Protein AF-A0A2H9NUN0-F1 (afdb_monomer)

Solvent-accessible surface area (backbone atoms only — not comparable to full-atom values): 23972 Å² total; per-residue (Å²): 137,82,88,82,91,83,91,88,85,84,90,83,84,84,82,84,83,87,84,88,78,89,79,83,91,79,91,81,90,80,93,75,87,83,83,83,85,81,91,62,87,82,71,78,74,64,48,80,27,54,46,70,69,57,42,54,56,49,35,62,55,52,74,75,37,63,45,34,8,41,48,71,45,60,49,68,39,74,74,41,48,54,72,47,68,25,35,38,35,41,15,49,96,88,51,34,36,39,37,34,49,75,62,32,95,71,60,65,61,58,50,54,53,36,48,31,61,81,28,33,38,27,26,69,60,43,70,62,53,54,45,51,44,26,70,75,68,70,45,63,55,32,49,60,44,38,48,29,61,44,33,43,75,70,38,51,82,68,54,51,69,43,51,44,36,32,75,77,66,73,39,86,60,82,95,81,59,95,83,54,75,64,80,52,79,83,70,55,69,69,56,55,58,52,52,54,59,72,18,66,50,37,58,60,50,42,57,55,47,52,55,52,26,52,77,67,73,38,46,67,47,47,50,54,53,35,51,51,61,56,65,53,84,79,76,87,69,80,90,51,59,82,73,42,88,69,44,86,77,47,53,47,47,29,40,24,18,32,38,38,51,40,56,53,40,51,53,49,10,57,74,69,48,27,15,50,56,60,41,47,30,73,67,58,46,52,48,42,26,77,58,56,73,91,45,51,68,56,36,51,67,56,77,91,46,30,69,63,54,30,77,41,13,65,58,56,48,50,36,44,54,52,10,65,73,42,83,48,80,78,82,82,79,85,76,79,79,74,53,78,65,43,49,52,51,45,55,50,50,53,52,51,29,46,54,52,15,62,77,66,52,32,62,38,58,77,54,47,38,75,63,45,48,49,32,30,60,75,70,68,48,39,95,83,65,48,69,61,37,30,61,65,50,17,79,82,37,64,86,53,43,76,79,77,76,84,129

Mean predicted aligned error: 9.7 Å

Foldseek 3Di:
DDDDDDDDDDDDDDDDDDDDDDDDDDDDDDDDDDDDDDDDDPQPDAAEALEDVVLVVVLVVLVVAQEKEKDFAWDDLQFFPDIATQWMWIDGLRYIYIYGPVSYPDNVSVLCSQCDQSHEYFYAPCLVVQLRCCVPPVRQGHRYAHLLLLCQLLLHDPSDPQVCCCVPPVDHQDPDPNSPDSNDPPDDPVVVSNRRVNRNCRVVSCVVSCVSCVVLVNNVVSVLVVVCSSPDDRDDDDDALVPQPPLLVDDQLLNLLLRLLQVVLSVVSNVVRHRSVQQPNSVRSSVCSVPPDPDLVCQLPDPSGDNVSNVVSVSSNVSSVVSNVDGDDNDDDPPDDDDPVLVVQLVLLQVLLVVLCVVSSGDSCSLPNPVQSNCCSVPVGDPPQTQVSLVSSCVVVVSSNDDPPDD

Structure (mmCIF, N/CA/C/O backbone):
data_AF-A0A2H9NUN0-F1
#
_entry.id   AF-A0A2H9NUN0-F1
#
loop_
_atom_site.group_PDB
_atom_site.id
_atom_site.type_symbol
_atom_site.label_atom_id
_atom_site.label_alt_id
_atom_site.label_comp_id
_atom_site.label_asym_id
_atom_site.label_entity_id
_atom_site.label_seq_id
_atom_site.pdbx_PDB_ins_code
_atom_site.Cartn_x
_atom_site.Cartn_y
_atom_site.Cartn_z
_atom_site.occupancy
_atom_site.B_iso_or_equiv
_atom_site.auth_seq_id
_atom_site.auth_comp_id
_atom_site.auth_asym_id
_atom_site.auth_atom_id
_atom_site.pdbx_PDB_model_num
ATOM 1 N N . MET A 1 1 ? 55.984 -73.744 -14.232 1.00 40.84 1 MET A N 1
ATOM 2 C CA . MET A 1 1 ? 56.086 -72.271 -14.211 1.00 40.84 1 MET A CA 1
ATOM 3 C C . MET A 1 1 ? 54.666 -71.724 -14.372 1.00 40.84 1 MET A C 1
ATOM 5 O O . MET A 1 1 ? 54.156 -71.734 -15.479 1.00 40.84 1 MET A O 1
ATOM 9 N N . THR A 1 2 ? 53.887 -71.720 -13.276 1.00 39.19 2 THR A N 1
ATOM 10 C CA . THR A 1 2 ? 53.541 -70.545 -12.416 1.00 39.19 2 THR A CA 1
ATOM 11 C C . THR A 1 2 ? 52.499 -69.638 -13.101 1.00 39.19 2 THR A C 1
ATOM 13 O O . THR A 1 2 ? 52.885 -68.897 -13.991 1.00 39.19 2 THR A O 1
ATOM 16 N N . ALA A 1 3 ? 51.171 -69.810 -12.933 1.00 34.34 3 ALA A N 1
ATOM 17 C CA . ALA A 1 3 ? 50.283 -69.591 -11.754 1.00 34.34 3 ALA A CA 1
ATOM 18 C C . ALA A 1 3 ? 50.198 -68.111 -11.296 1.00 34.34 3 ALA A C 1
ATOM 20 O O . ALA A 1 3 ? 51.227 -67.447 -11.410 1.00 34.34 3 ALA A O 1
ATOM 21 N N . PRO A 1 4 ? 49.106 -67.607 -10.651 1.00 52.31 4 PRO A N 1
ATOM 22 C CA . PRO A 1 4 ? 47.709 -68.098 -10.486 1.00 52.31 4 PRO A CA 1
ATOM 23 C C . PRO A 1 4 ? 46.602 -67.003 -10.725 1.00 52.31 4 PRO A C 1
ATOM 25 O O . PRO A 1 4 ? 46.926 -65.833 -10.889 1.00 52.31 4 PRO A O 1
ATOM 28 N N . SER A 1 5 ? 45.323 -67.355 -10.980 1.00 31.55 5 SER A N 1
ATOM 29 C CA . SER A 1 5 ? 44.116 -67.416 -10.079 1.00 31.55 5 SER A CA 1
ATOM 30 C C . SER A 1 5 ? 43.653 -66.066 -9.477 1.00 31.55 5 SER A C 1
ATOM 32 O O . SER A 1 5 ? 44.486 -65.297 -9.028 1.00 31.55 5 SER A O 1
ATOM 34 N N . GLN A 1 6 ? 42.366 -65.678 -9.412 1.00 32.12 6 GLN A N 1
ATOM 35 C CA . GLN A 1 6 ? 41.171 -66.315 -8.802 1.00 32.12 6 GLN A CA 1
ATOM 36 C C . GLN A 1 6 ? 39.876 -65.729 -9.439 1.00 32.12 6 GLN A C 1
ATOM 38 O O . GLN A 1 6 ? 39.823 -64.535 -9.705 1.00 32.12 6 GLN A O 1
ATOM 43 N N . THR A 1 7 ? 38.872 -66.494 -9.893 1.00 30.56 7 THR A N 1
ATOM 44 C CA . THR A 1 7 ? 37.704 -67.066 -9.169 1.00 30.56 7 THR A CA 1
ATOM 45 C C . THR A 1 7 ? 36.979 -66.152 -8.169 1.00 30.56 7 THR A C 1
ATOM 47 O O . THR A 1 7 ? 37.499 -65.897 -7.093 1.00 30.56 7 THR A O 1
ATOM 50 N N . THR A 1 8 ? 35.706 -65.831 -8.440 1.00 30.02 8 THR A N 1
ATOM 51 C CA . THR A 1 8 ? 34.555 -66.315 -7.642 1.00 30.02 8 THR A CA 1
ATOM 52 C C . THR A 1 8 ? 33.245 -66.240 -8.436 1.00 30.02 8 THR A C 1
ATOM 54 O O . THR A 1 8 ? 32.945 -65.282 -9.138 1.00 30.02 8 THR A O 1
ATOM 57 N N . SER A 1 9 ? 32.485 -67.324 -8.310 1.00 26.66 9 SER A N 1
ATOM 58 C CA . SER A 1 9 ? 31.105 -67.548 -8.736 1.00 26.66 9 SER A CA 1
ATOM 59 C C . SER A 1 9 ? 30.195 -67.349 -7.521 1.00 26.66 9 SER A C 1
ATOM 61 O O . SER A 1 9 ? 30.619 -67.700 -6.420 1.00 26.66 9 SER A O 1
ATOM 63 N N . SER A 1 10 ? 28.956 -66.873 -7.703 1.00 29.31 10 SER A N 1
ATOM 64 C CA . SER A 1 10 ? 27.759 -67.515 -7.120 1.00 29.31 10 SER A CA 1
ATOM 65 C C . SER A 1 10 ? 26.441 -66.862 -7.558 1.00 29.31 10 SER A C 1
ATOM 67 O O . SER A 1 10 ? 26.201 -65.677 -7.358 1.00 29.31 10 SER A O 1
ATOM 69 N N . LYS A 1 11 ? 25.566 -67.714 -8.107 1.00 30.69 11 LYS A N 1
ATOM 70 C CA . LYS A 1 11 ? 24.103 -67.579 -8.207 1.00 30.69 11 LYS A CA 1
ATOM 71 C C . LYS A 1 11 ? 23.456 -67.374 -6.829 1.00 30.69 11 LYS A C 1
ATOM 73 O O . LYS A 1 11 ? 23.879 -68.045 -5.891 1.00 30.69 11 LYS A O 1
ATOM 78 N N . LYS A 1 12 ? 22.338 -66.631 -6.772 1.00 30.55 12 LYS A N 1
ATOM 79 C CA . LYS A 1 12 ? 21.070 -66.997 -6.080 1.00 30.55 12 LYS A CA 1
ATOM 80 C C . LYS A 1 12 ? 20.027 -65.870 -6.238 1.00 30.55 12 LYS A C 1
ATOM 82 O O . LYS A 1 12 ? 20.304 -64.735 -5.888 1.00 30.55 12 LYS A O 1
ATOM 87 N N . THR A 1 13 ? 18.995 -66.092 -7.057 1.00 30.50 13 THR A N 1
ATOM 88 C CA . THR A 1 13 ? 17.595 -66.432 -6.688 1.00 30.50 13 THR A CA 1
ATOM 89 C C . THR A 1 13 ? 16.743 -65.245 -6.233 1.00 30.50 13 THR A C 1
ATOM 91 O O . THR A 1 13 ? 16.937 -64.707 -5.147 1.00 30.50 13 THR A O 1
ATOM 94 N N . SER A 1 14 ? 15.761 -64.917 -7.073 1.00 34.38 14 SER A N 1
ATOM 95 C CA . SER A 1 14 ? 14.551 -64.145 -6.776 1.00 34.38 14 SER A CA 1
ATOM 96 C C . SER A 1 14 ? 13.696 -64.800 -5.679 1.00 34.38 14 SER A C 1
ATOM 98 O O . SER A 1 14 ? 13.739 -66.022 -5.534 1.00 34.38 14 SER A O 1
ATOM 100 N N . PRO A 1 15 ? 12.835 -64.017 -5.012 1.00 33.72 15 PRO A N 1
ATOM 101 C CA . PRO A 1 15 ? 11.486 -64.463 -4.656 1.00 33.72 15 PRO A CA 1
ATOM 102 C C . PRO A 1 15 ? 10.463 -63.460 -5.228 1.00 33.72 15 PRO A C 1
ATOM 104 O O . PRO A 1 15 ? 10.603 -62.251 -5.073 1.00 33.72 15 PRO A O 1
ATOM 107 N N . GLU A 1 16 ? 9.595 -63.868 -6.150 1.00 30.98 16 GLU A N 1
ATOM 108 C CA . GLU A 1 16 ? 8.286 -64.494 -5.894 1.00 30.98 16 GLU A CA 1
ATOM 109 C C . GLU A 1 16 ? 7.322 -63.613 -5.083 1.00 30.98 16 GLU A C 1
ATOM 111 O O . GLU A 1 16 ? 7.388 -63.498 -3.862 1.00 30.98 16 GLU A O 1
ATOM 116 N N . ASN A 1 17 ? 6.396 -63.013 -5.838 1.00 32.81 17 ASN A N 1
ATOM 117 C CA . ASN A 1 17 ? 5.110 -62.491 -5.389 1.00 32.81 17 ASN A CA 1
ATOM 118 C C . ASN A 1 17 ? 4.205 -63.639 -4.916 1.00 32.81 17 ASN A C 1
ATOM 120 O O . ASN A 1 17 ? 4.153 -64.663 -5.602 1.00 32.81 17 ASN A O 1
ATOM 124 N N . PRO A 1 18 ? 3.360 -63.441 -3.894 1.00 32.72 18 PRO A N 1
ATOM 125 C CA . PRO A 1 18 ? 2.164 -64.243 -3.729 1.00 32.72 18 PRO A CA 1
ATOM 126 C C . PRO A 1 18 ? 0.953 -63.557 -4.383 1.00 32.72 18 PRO A C 1
ATOM 128 O O . PRO A 1 18 ? 0.648 -62.389 -4.145 1.00 32.72 18 PRO A O 1
ATOM 131 N N . VAL A 1 19 ? 0.281 -64.333 -5.231 1.00 32.03 19 VAL A N 1
ATOM 132 C CA . VAL A 1 19 ? -1.051 -64.105 -5.811 1.00 32.03 19 VAL A CA 1
ATOM 133 C C . VAL A 1 19 ? -2.125 -64.639 -4.849 1.00 32.03 19 VAL A C 1
ATOM 135 O O . VAL A 1 19 ? -1.802 -65.493 -4.028 1.00 32.03 19 VAL A O 1
ATOM 138 N N . PHE A 1 20 ? -3.373 -64.180 -5.057 1.00 28.69 20 PHE A N 1
ATOM 139 C CA . PHE A 1 20 ? -4.708 -64.677 -4.632 1.00 28.69 20 PHE A CA 1
ATOM 140 C C . PHE A 1 20 ? -5.447 -63.671 -3.725 1.00 28.69 20 PHE A C 1
ATOM 142 O O . PHE A 1 20 ? -4.870 -63.171 -2.773 1.00 28.69 20 PHE A O 1
ATOM 149 N N . SER A 1 21 ? -6.707 -63.265 -3.933 1.00 27.75 21 SER A N 1
ATOM 150 C CA . SER A 1 21 ? -7.806 -63.682 -4.821 1.00 27.75 21 SER A CA 1
ATOM 151 C C . SER A 1 21 ? -8.801 -62.517 -4.952 1.00 27.75 21 SER A C 1
ATOM 153 O O . SER A 1 21 ? -8.950 -61.729 -4.021 1.00 27.75 21 SER A O 1
ATOM 155 N N . THR A 1 22 ? -9.564 -62.455 -6.043 1.00 31.33 22 THR A N 1
ATOM 156 C CA . THR A 1 22 ? -10.831 -61.698 -6.105 1.00 31.33 22 THR A CA 1
ATOM 157 C C . THR A 1 22 ? -11.923 -62.373 -5.265 1.00 31.33 22 THR A C 1
ATOM 159 O O . THR A 1 22 ? -11.958 -63.605 -5.212 1.00 31.33 22 THR A O 1
ATOM 162 N N . PRO A 1 23 ? -12.881 -61.601 -4.720 1.00 30.14 23 PRO A N 1
ATOM 163 C CA . PRO A 1 23 ? -14.236 -61.739 -5.259 1.00 30.14 23 PRO A CA 1
ATOM 164 C C . PRO A 1 23 ? -15.016 -60.416 -5.393 1.00 30.14 23 PRO A C 1
ATOM 166 O O . PRO A 1 23 ? -14.929 -59.528 -4.557 1.00 30.14 23 PRO A O 1
ATOM 169 N N . SER A 1 24 ? -15.794 -60.372 -6.477 1.00 27.31 24 SER A N 1
ATOM 170 C CA . SER A 1 24 ? -17.151 -59.835 -6.676 1.00 27.31 24 SER A CA 1
ATOM 171 C C . SER A 1 24 ? -17.647 -58.557 -5.974 1.00 27.31 24 SER A C 1
ATOM 173 O O . SER A 1 24 ? -17.541 -58.357 -4.770 1.00 27.31 24 SER A O 1
ATOM 175 N N . ALA A 1 25 ? -18.348 -57.762 -6.783 1.00 35.03 25 ALA A N 1
ATOM 176 C CA . ALA A 1 25 ? -19.059 -56.536 -6.458 1.00 35.03 25 ALA A CA 1
ATOM 177 C C . ALA A 1 25 ? -20.140 -56.674 -5.369 1.00 35.03 25 ALA A C 1
ATOM 179 O O . ALA A 1 25 ? -20.938 -57.610 -5.390 1.00 35.03 25 ALA A O 1
ATOM 180 N N . ALA A 1 26 ? -20.238 -55.643 -4.526 1.00 28.84 26 ALA A N 1
ATOM 181 C CA . ALA A 1 26 ? -21.483 -55.162 -3.936 1.00 28.84 26 ALA A CA 1
ATOM 182 C C . ALA A 1 26 ? -21.350 -53.663 -3.612 1.00 28.84 26 ALA A C 1
ATOM 184 O O . ALA A 1 26 ? -20.375 -53.210 -3.016 1.00 28.84 26 ALA A O 1
ATOM 185 N N . SER A 1 27 ? -22.345 -52.904 -4.050 1.00 31.86 27 SER A N 1
ATOM 186 C CA . SER A 1 27 ? -22.628 -51.511 -3.717 1.00 31.86 27 SER A CA 1
ATOM 187 C C . SER A 1 27 ? -22.740 -51.276 -2.208 1.00 31.86 27 SER A C 1
ATOM 189 O O . SER A 1 27 ? -23.412 -52.056 -1.540 1.00 31.86 27 SER A O 1
ATOM 191 N N . ASN A 1 28 ? -22.208 -50.158 -1.701 1.00 29.70 28 ASN A N 1
ATOM 192 C CA . ASN A 1 28 ? -22.914 -49.342 -0.709 1.00 29.70 28 ASN A CA 1
ATOM 193 C C . ASN A 1 28 ? -22.318 -47.933 -0.585 1.00 29.70 28 ASN A C 1
ATOM 195 O O . ASN A 1 28 ? -21.124 -47.728 -0.384 1.00 29.70 28 ASN A O 1
ATOM 199 N N . SER A 1 29 ? -23.218 -46.970 -0.722 1.00 32.62 29 SER A N 1
ATOM 200 C CA . SER A 1 29 ? -23.088 -45.555 -0.421 1.00 32.62 29 SER A CA 1
ATOM 201 C C . SER A 1 29 ? -22.833 -45.309 1.065 1.00 32.62 29 SER A C 1
ATOM 203 O O . SER A 1 29 ? -23.603 -45.795 1.890 1.00 32.62 29 SER A O 1
ATOM 205 N N . SER A 1 30 ? -21.867 -44.454 1.399 1.00 28.55 30 SER A N 1
ATOM 206 C CA . SER A 1 30 ? -21.940 -43.618 2.605 1.00 28.55 30 SER A CA 1
ATOM 207 C C . SER A 1 30 ? -20.833 -42.567 2.607 1.00 28.55 30 SER A C 1
ATOM 209 O O . SER A 1 30 ? -19.645 -42.871 2.648 1.00 28.55 30 SER A O 1
ATOM 211 N N . SER A 1 31 ? -21.284 -41.320 2.566 1.00 37.75 31 SER A N 1
ATOM 212 C CA . SER A 1 31 ? -20.581 -40.082 2.874 1.00 37.75 31 SER A CA 1
ATOM 213 C C . SER A 1 31 ? -19.776 -40.148 4.176 1.00 37.75 31 SER A C 1
ATOM 215 O O . SER A 1 31 ? -20.340 -40.439 5.230 1.00 37.75 31 SER A O 1
ATOM 217 N N . ALA A 1 32 ? -18.504 -39.757 4.127 1.00 28.95 32 ALA A N 1
ATOM 218 C CA . ALA A 1 32 ? -17.761 -39.319 5.303 1.00 28.95 32 ALA A CA 1
ATOM 219 C C . ALA A 1 32 ? -16.720 -38.269 4.894 1.00 28.95 32 ALA A C 1
ATOM 221 O O . ALA A 1 32 ? -15.709 -38.567 4.263 1.00 28.95 32 ALA A O 1
ATOM 222 N N . SER A 1 33 ? -17.029 -37.023 5.253 1.00 32.75 33 SER A N 1
ATOM 223 C CA . SER A 1 33 ? -16.114 -35.886 5.306 1.00 32.75 33 SER A CA 1
ATOM 224 C C . SER A 1 33 ? -14.897 -36.242 6.165 1.00 32.75 33 SER A C 1
ATOM 226 O O . SER A 1 33 ? -15.036 -36.572 7.343 1.00 32.75 33 SER A O 1
ATOM 228 N N . SER A 1 34 ? -13.706 -36.205 5.571 1.00 31.61 34 SER A N 1
ATOM 229 C CA . SER A 1 34 ? -12.444 -36.457 6.262 1.00 31.61 34 SER A CA 1
ATOM 230 C C . SER A 1 34 ? -11.861 -35.150 6.803 1.00 31.61 34 SER A C 1
ATOM 232 O O . SER A 1 34 ? -11.110 -34.454 6.120 1.00 31.61 34 SER A O 1
ATOM 234 N N . THR A 1 35 ? -12.185 -34.823 8.052 1.00 36.62 35 THR A N 1
ATOM 235 C CA . THR A 1 35 ? -11.456 -33.848 8.871 1.00 36.62 35 THR A CA 1
ATOM 236 C C . THR A 1 35 ? -10.205 -34.509 9.451 1.00 36.62 35 THR A C 1
ATOM 238 O O . THR A 1 35 ? -10.263 -35.235 10.440 1.00 36.62 35 THR A O 1
ATOM 241 N N . SER A 1 36 ? -9.039 -34.266 8.850 1.00 34.44 36 SER A N 1
ATOM 242 C CA . SER A 1 36 ? -7.756 -34.691 9.420 1.00 34.44 36 SER A CA 1
ATOM 243 C C . SER A 1 36 ? -7.204 -33.611 10.355 1.00 34.44 36 SER A C 1
ATOM 245 O O . SER A 1 36 ? -6.676 -32.595 9.903 1.00 34.44 36 SER A O 1
ATOM 247 N N . SER A 1 37 ? -7.316 -33.829 11.665 1.00 32.53 37 SER A N 1
ATOM 248 C CA . SER A 1 37 ? -6.680 -33.007 12.698 1.00 32.53 37 SER A CA 1
ATOM 249 C C . SER A 1 37 ? -5.246 -33.479 12.959 1.00 32.53 37 SER A C 1
ATOM 251 O O . SER A 1 37 ? -5.042 -34.572 13.486 1.00 32.53 37 SER A O 1
ATOM 253 N N . ILE A 1 38 ? -4.253 -32.646 12.647 1.00 35.25 38 ILE A N 1
ATOM 254 C CA . ILE A 1 38 ? -2.866 -32.826 13.098 1.00 35.25 38 ILE A CA 1
ATOM 255 C C . ILE A 1 38 ? -2.568 -31.730 14.123 1.00 35.25 38 ILE A C 1
ATOM 257 O O . ILE A 1 38 ? -2.626 -30.542 13.816 1.00 35.25 38 ILE A O 1
ATOM 261 N N . SER A 1 39 ? -2.276 -32.143 15.357 1.00 32.03 39 SER A N 1
ATOM 262 C CA . SER A 1 39 ? -1.988 -31.264 16.492 1.00 32.03 39 SER A CA 1
ATOM 263 C C . SER A 1 39 ? -0.493 -30.961 16.603 1.00 32.03 39 SER A C 1
ATOM 265 O O . SER A 1 39 ? 0.304 -31.850 16.897 1.00 32.03 39 SER A O 1
ATOM 267 N N . SER A 1 40 ? -0.134 -29.681 16.492 1.00 31.16 40 SER A N 1
ATOM 268 C CA . SER A 1 40 ? 1.007 -29.086 17.201 1.00 31.16 40 SER A CA 1
ATOM 269 C C . SER A 1 40 ? 0.679 -27.614 17.498 1.00 31.16 40 SER A C 1
ATOM 271 O O . SER A 1 40 ? 0.144 -26.939 16.623 1.00 31.16 40 SER A O 1
ATOM 273 N N . ALA A 1 41 ? 0.919 -27.155 18.735 1.00 36.62 41 ALA A N 1
ATOM 274 C CA . ALA A 1 41 ? 0.731 -25.781 19.235 1.00 36.62 41 ALA A CA 1
ATOM 275 C C . ALA A 1 41 ? -0.459 -25.001 18.623 1.00 36.62 41 ALA A C 1
ATOM 277 O O . ALA A 1 41 ? -0.271 -24.179 17.732 1.00 36.62 41 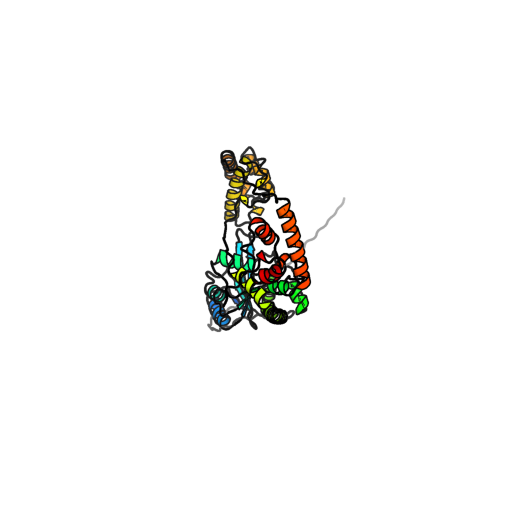ALA A O 1
ATOM 278 N N . ALA A 1 42 ? -1.673 -25.272 19.127 1.00 47.44 42 ALA A N 1
ATOM 279 C CA . ALA A 1 42 ? -2.931 -24.569 18.830 1.00 47.44 42 ALA A CA 1
ATOM 280 C C . ALA A 1 42 ? -3.031 -24.032 17.388 1.00 47.44 42 ALA A C 1
ATOM 282 O O . ALA A 1 42 ? -3.033 -22.821 17.153 1.00 47.44 42 ALA A O 1
ATOM 283 N N . SER A 1 43 ? -3.106 -24.937 16.410 1.00 66.94 43 SER A N 1
ATOM 284 C CA . SER A 1 43 ? -3.457 -24.568 15.040 1.00 66.94 43 SER A CA 1
ATOM 285 C C . SER A 1 43 ? -4.824 -23.879 15.052 1.00 66.94 43 SER A C 1
ATOM 287 O O . SER A 1 43 ? -5.840 -24.502 15.364 1.00 66.94 43 SER A O 1
ATOM 289 N N . VAL A 1 44 ? -4.844 -22.582 14.759 1.00 80.69 44 VAL A N 1
ATOM 290 C CA . VAL A 1 44 ? -6.078 -21.799 14.663 1.00 80.69 44 VAL A CA 1
ATOM 291 C C . VAL A 1 44 ? -6.913 -22.383 13.527 1.00 80.69 44 VAL A C 1
ATOM 293 O O . VAL A 1 44 ? -6.432 -22.481 12.400 1.00 80.69 44 VAL A O 1
ATOM 296 N N . SER A 1 45 ? -8.139 -22.807 13.834 1.00 92.25 45 SER A N 1
ATOM 297 C CA . SER A 1 45 ? -9.061 -23.345 12.833 1.00 92.25 45 SER A CA 1
ATOM 298 C C . SER A 1 45 ? -9.539 -22.235 11.897 1.00 92.25 45 SER A C 1
ATOM 300 O O . SER A 1 45 ? -9.857 -21.132 12.348 1.00 92.25 45 SER A O 1
ATOM 302 N N . PHE A 1 46 ? -9.600 -22.536 10.602 1.00 96.38 46 PHE A N 1
ATOM 303 C CA . PHE A 1 46 ? -10.100 -21.641 9.566 1.00 96.38 46 PHE A CA 1
ATOM 304 C C . PHE A 1 46 ? -10.870 -22.429 8.504 1.00 96.38 46 PHE A C 1
ATOM 306 O O . PHE A 1 46 ? -10.674 -23.632 8.339 1.00 96.38 46 PHE A O 1
ATOM 313 N N . THR A 1 47 ? -11.747 -21.740 7.779 1.00 97.69 47 THR A N 1
ATOM 314 C CA . THR A 1 47 ? -12.441 -22.277 6.603 1.00 97.69 47 THR A CA 1
ATOM 315 C C . THR A 1 47 ? -11.735 -21.789 5.343 1.00 97.69 47 THR A C 1
ATOM 317 O O . THR A 1 47 ? -11.584 -20.584 5.148 1.00 97.69 47 THR A O 1
ATOM 320 N N . TYR A 1 48 ? -11.288 -22.715 4.499 1.00 97.81 48 TYR A N 1
ATOM 321 C CA . TYR A 1 48 ? -10.733 -22.395 3.185 1.00 97.81 48 TYR A CA 1
ATOM 322 C C . TYR A 1 48 ? -11.868 -22.321 2.158 1.00 97.81 48 TYR A C 1
ATOM 324 O O . TYR A 1 48 ? -12.720 -23.208 2.131 1.00 97.81 48 TYR A O 1
ATOM 332 N N . ILE A 1 49 ? -11.912 -21.253 1.365 1.00 98.38 49 ILE A N 1
ATOM 333 C CA . ILE A 1 49 ? -12.976 -20.969 0.396 1.00 98.38 49 ILE A CA 1
ATOM 334 C C . ILE A 1 49 ? -12.342 -20.901 -0.991 1.00 98.38 49 ILE A C 1
ATOM 336 O O . ILE A 1 49 ? -11.677 -19.922 -1.312 1.00 98.38 49 ILE A O 1
ATOM 340 N N . ASP A 1 50 ? -12.572 -21.919 -1.811 1.00 97.19 50 ASP A N 1
ATOM 341 C CA . ASP A 1 50 ? -12.024 -22.062 -3.169 1.00 97.19 50 ASP A CA 1
ATOM 342 C C . ASP A 1 50 ? -13.107 -22.292 -4.237 1.00 97.19 50 ASP A C 1
ATOM 344 O O . ASP A 1 50 ? -12.818 -22.527 -5.408 1.00 97.19 50 ASP A O 1
ATOM 348 N N . SER A 1 51 ? -14.375 -22.228 -3.835 1.00 97.38 51 SER A N 1
ATOM 349 C CA . SER A 1 51 ? -15.527 -22.479 -4.692 1.00 97.38 51 SER A CA 1
ATOM 350 C C . SER A 1 51 ? -16.724 -21.619 -4.286 1.00 97.38 51 SER A C 1
ATOM 352 O O . SER A 1 51 ? -16.775 -21.030 -3.202 1.00 97.38 51 SER A O 1
ATOM 354 N N . LYS A 1 52 ? -17.696 -21.516 -5.198 1.00 96.81 52 LYS A N 1
ATOM 355 C CA . LYS A 1 52 ? -18.842 -20.606 -5.080 1.00 96.81 52 LYS A CA 1
ATOM 356 C C . LYS A 1 52 ? -19.708 -20.874 -3.843 1.00 96.81 52 LYS A C 1
ATOM 358 O O . LYS A 1 52 ? -20.030 -19.940 -3.119 1.00 96.81 52 LYS A O 1
ATOM 363 N N . GLU A 1 53 ? -20.068 -22.129 -3.587 1.00 96.19 53 GLU A N 1
ATOM 364 C CA . GLU A 1 53 ? -20.971 -22.485 -2.483 1.00 96.19 53 GLU A CA 1
ATOM 365 C C . GLU A 1 53 ? -20.366 -22.156 -1.097 1.00 96.19 53 GLU A C 1
ATOM 367 O O . GLU A 1 53 ? -21.032 -21.488 -0.301 1.00 96.19 53 GLU A O 1
ATOM 372 N N . PRO A 1 54 ? -19.103 -22.514 -0.777 1.00 96.75 54 PRO A N 1
ATOM 373 C CA . PRO A 1 54 ? -18.451 -22.046 0.448 1.00 96.75 54 PRO A CA 1
ATOM 374 C C . PRO A 1 54 ? -18.373 -20.520 0.570 1.00 96.75 54 PRO A C 1
ATOM 376 O O . PRO A 1 54 ? -18.483 -19.999 1.682 1.00 96.75 54 PRO A O 1
ATOM 379 N N . LEU A 1 55 ? -18.214 -19.795 -0.544 1.00 98.31 55 LEU A N 1
ATOM 380 C CA . LEU A 1 55 ? -18.187 -18.331 -0.539 1.00 98.31 55 LEU A CA 1
ATOM 381 C C . LEU A 1 55 ? -19.550 -17.735 -0.160 1.00 98.31 55 LEU A C 1
ATOM 383 O O . LEU A 1 55 ? -19.604 -16.810 0.645 1.00 98.31 55 LEU A O 1
ATOM 387 N N . GLU A 1 56 ? -20.647 -18.268 -0.698 1.00 97.31 56 GLU A N 1
ATOM 388 C CA . GLU A 1 56 ? -22.013 -17.824 -0.378 1.00 97.31 56 GLU A CA 1
ATOM 389 C C . GLU A 1 56 ? -22.371 -18.096 1.093 1.00 97.31 56 GLU A C 1
ATOM 391 O O . GLU A 1 56 ? -22.913 -17.228 1.789 1.00 97.31 56 GLU A O 1
ATOM 396 N N . HIS A 1 57 ? -21.991 -19.268 1.609 1.00 97.38 57 HIS A N 1
ATOM 397 C CA . HIS A 1 57 ? -22.150 -19.596 3.025 1.00 97.38 57 HIS A CA 1
ATOM 398 C C . HIS A 1 57 ? -21.325 -18.679 3.936 1.00 97.38 57 HIS A C 1
ATOM 400 O O . HIS A 1 57 ? -21.809 -18.238 4.982 1.00 97.38 57 HIS A O 1
ATOM 406 N N . ALA A 1 58 ? -20.082 -18.375 3.553 1.00 97.88 58 ALA A N 1
ATOM 407 C CA . ALA A 1 58 ? -19.234 -17.464 4.309 1.00 97.88 58 ALA A CA 1
ATOM 408 C C . ALA A 1 58 ? -19.782 -16.032 4.291 1.00 97.88 58 ALA A C 1
ATOM 410 O O . ALA A 1 58 ? -19.845 -15.410 5.348 1.00 97.88 58 ALA A O 1
ATOM 411 N N . ALA A 1 59 ? -20.266 -15.548 3.144 1.00 97.81 59 ALA A N 1
ATOM 412 C CA . ALA A 1 59 ? -20.904 -14.239 3.028 1.00 97.81 59 ALA A CA 1
ATOM 413 C C . ALA A 1 59 ? -22.113 -14.104 3.959 1.00 97.81 59 ALA A C 1
ATOM 415 O O . ALA A 1 59 ? -22.190 -13.140 4.717 1.00 97.81 59 ALA A O 1
ATOM 416 N N . SER A 1 60 ? -22.976 -15.121 4.008 1.00 97.69 60 SER A N 1
ATOM 417 C CA . SER A 1 60 ? -24.113 -15.153 4.940 1.00 97.69 60 SER A CA 1
ATOM 418 C C . SER A 1 60 ? -23.668 -15.061 6.407 1.00 97.69 60 SER A C 1
ATOM 420 O O . SER A 1 60 ? -24.335 -14.437 7.228 1.00 97.69 60 SER A O 1
ATOM 422 N N . ALA A 1 61 ? -22.528 -15.668 6.759 1.00 97.50 61 ALA A N 1
ATOM 423 C CA . ALA A 1 61 ? -21.959 -15.552 8.100 1.00 97.50 61 ALA A CA 1
ATOM 424 C C . ALA A 1 61 ? -21.348 -14.163 8.359 1.00 97.50 61 ALA A C 1
ATOM 426 O O . ALA A 1 61 ? -21.504 -13.628 9.455 1.00 97.50 61 ALA A O 1
ATOM 427 N N . TRP A 1 62 ? -20.677 -13.574 7.367 1.00 98.31 62 TRP A N 1
ATOM 428 C CA . TRP A 1 62 ? -20.085 -12.237 7.447 1.00 98.31 62 TRP A CA 1
ATOM 429 C C . TRP A 1 62 ? -21.135 -11.141 7.629 1.00 98.31 62 TRP A C 1
ATOM 431 O O . TRP A 1 62 ? -20.890 -10.206 8.382 1.00 98.31 62 TRP A O 1
ATOM 441 N N . GLU A 1 63 ? -22.318 -11.278 7.026 1.00 97.44 63 GLU A N 1
ATOM 442 C CA . GLU A 1 63 ? -23.436 -10.339 7.215 1.00 97.44 63 GLU A CA 1
ATOM 443 C C . GLU A 1 63 ? -23.912 -10.233 8.670 1.00 97.44 63 GLU A C 1
ATOM 445 O O . GLU A 1 63 ? -24.466 -9.209 9.066 1.00 97.44 63 GLU A O 1
ATOM 450 N N . GLN A 1 64 ? -23.685 -11.274 9.475 1.00 96.38 64 GLN A N 1
ATOM 451 C CA . GLN A 1 64 ? -24.061 -11.303 10.890 1.00 96.38 64 GLN A CA 1
ATOM 452 C C . GLN A 1 64 ? -22.964 -10.745 11.812 1.00 96.38 64 GLN A C 1
ATOM 454 O O . GLN A 1 64 ? -23.182 -10.601 13.016 1.00 96.38 64 GLN A O 1
ATOM 459 N N . GLU A 1 65 ? -21.776 -10.440 11.281 1.00 96.94 65 GLU A N 1
ATOM 460 C CA . GLU A 1 65 ? -20.662 -9.892 12.051 1.00 96.94 65 GLU A CA 1
ATOM 461 C C . GLU A 1 65 ? -20.667 -8.355 11.951 1.00 96.94 65 GLU A C 1
ATOM 463 O O . GLU A 1 65 ? -20.593 -7.802 10.856 1.00 96.94 65 GLU A O 1
ATOM 468 N N . PRO A 1 66 ? -20.682 -7.610 13.072 1.00 97.19 66 PRO A N 1
ATOM 469 C CA . PRO A 1 66 ? -20.618 -6.145 13.028 1.00 97.19 66 PRO A CA 1
ATOM 470 C C . PRO A 1 66 ? -19.216 -5.627 12.659 1.00 97.19 66 PRO A C 1
ATOM 472 O O . PRO A 1 66 ? -19.024 -4.441 12.385 1.00 97.19 66 PRO A O 1
ATOM 475 N N . VAL A 1 67 ? -18.206 -6.497 12.726 1.00 98.38 67 VAL A N 1
ATOM 476 C CA . VAL A 1 67 ? -16.806 -6.172 12.476 1.00 98.38 67 VAL A CA 1
ATOM 477 C C . VAL A 1 67 ? -16.072 -7.381 11.910 1.00 98.38 67 VAL A C 1
ATOM 479 O O . VAL A 1 67 ? -16.231 -8.490 12.417 1.00 98.38 67 VAL A O 1
ATOM 482 N N . LEU A 1 68 ? -15.223 -7.153 10.912 1.00 98.81 68 LEU A N 1
ATOM 483 C CA . LEU A 1 68 ? -14.385 -8.178 10.297 1.00 98.81 68 LEU A CA 1
ATOM 484 C C . LEU A 1 68 ? -12.943 -7.686 10.178 1.00 98.81 68 LEU A C 1
ATOM 486 O O . LEU A 1 68 ? -12.716 -6.570 9.726 1.00 98.81 68 LEU A O 1
ATOM 490 N N . GLY A 1 69 ? -11.968 -8.504 10.570 1.00 98.69 69 GLY A N 1
ATOM 491 C CA . GLY A 1 69 ? -10.554 -8.278 10.268 1.00 98.69 69 GLY A CA 1
ATOM 492 C C . GLY A 1 69 ? -10.224 -8.750 8.859 1.00 98.69 69 GLY A C 1
ATOM 493 O O . GLY A 1 69 ? -10.575 -9.872 8.515 1.00 98.69 69 GLY A O 1
ATOM 494 N N . ILE A 1 70 ? -9.571 -7.913 8.062 1.00 98.69 70 ILE A N 1
ATOM 495 C CA . ILE A 1 70 ? -9.257 -8.172 6.658 1.00 98.69 70 ILE A CA 1
ATOM 496 C C . ILE A 1 70 ? -7.758 -7.984 6.436 1.00 98.69 70 ILE A C 1
ATOM 498 O O . ILE A 1 70 ? -7.159 -7.065 6.994 1.00 98.69 70 ILE A O 1
ATOM 502 N N . ASP A 1 71 ? -7.183 -8.852 5.616 1.00 98.12 71 ASP A N 1
ATOM 503 C CA . ASP A 1 71 ? -5.829 -8.727 5.081 1.00 98.12 71 ASP A CA 1
ATOM 504 C C . ASP A 1 71 ? -5.807 -9.299 3.656 1.00 98.12 71 ASP A C 1
ATOM 506 O O . ASP A 1 71 ? -6.758 -9.987 3.248 1.00 98.12 71 ASP A O 1
ATOM 510 N N . THR A 1 72 ? -4.764 -8.990 2.885 1.00 97.69 72 THR A N 1
ATOM 511 C CA . THR A 1 72 ? -4.581 -9.557 1.545 1.00 97.69 72 THR A CA 1
ATOM 512 C C . THR A 1 72 ? -3.155 -10.038 1.325 1.00 97.69 72 THR A C 1
ATOM 514 O O . THR A 1 72 ? -2.192 -9.434 1.784 1.00 97.69 72 THR A O 1
ATOM 517 N N . GLU A 1 73 ? -3.002 -11.105 0.541 1.00 96.75 73 GLU A N 1
ATOM 518 C CA . GLU A 1 73 ? -1.698 -11.502 0.005 1.00 96.75 73 GLU A CA 1
ATOM 519 C C . GLU A 1 73 ? -1.764 -11.466 -1.514 1.00 96.75 73 GLU A C 1
ATOM 521 O O . GLU A 1 73 ? -2.644 -12.074 -2.136 1.00 96.75 73 GLU A O 1
ATOM 526 N N . SER A 1 74 ? -0.831 -10.736 -2.118 1.00 94.69 74 SER A N 1
ATOM 527 C CA . SER A 1 74 ? -0.858 -10.396 -3.539 1.00 94.69 74 SER A CA 1
ATOM 528 C C . SER A 1 74 ? 0.433 -10.799 -4.242 1.00 94.69 74 SER A C 1
ATOM 530 O O . SER A 1 74 ? 1.523 -10.709 -3.680 1.00 94.69 74 SER A O 1
ATOM 532 N N . GLU A 1 75 ? 0.314 -11.184 -5.510 1.00 94.19 75 GLU A N 1
ATOM 533 C CA . GLU A 1 75 ? 1.424 -11.091 -6.451 1.00 94.19 75 GLU A CA 1
ATOM 534 C C . GLU A 1 75 ? 1.592 -9.615 -6.826 1.00 94.19 75 GLU A C 1
ATOM 536 O O . GLU A 1 75 ? 0.611 -8.912 -7.066 1.00 94.19 75 GLU A O 1
ATOM 541 N N . ASN A 1 76 ? 2.829 -9.131 -6.853 1.00 91.94 76 ASN A N 1
ATOM 542 C CA . ASN A 1 76 ? 3.164 -7.757 -7.213 1.00 91.94 76 ASN A CA 1
ATOM 543 C C . ASN A 1 76 ? 4.424 -7.738 -8.083 1.00 91.94 76 ASN A C 1
ATOM 545 O O . ASN A 1 76 ? 5.425 -7.084 -7.777 1.00 91.94 76 ASN A O 1
ATOM 549 N N . ASN A 1 77 ? 4.364 -8.496 -9.176 1.00 90.88 77 ASN A N 1
ATOM 550 C CA . ASN A 1 77 ? 5.415 -8.630 -10.172 1.00 90.88 77 ASN A CA 1
ATOM 551 C C . ASN A 1 77 ? 6.753 -9.114 -9.569 1.00 90.88 77 ASN A C 1
ATOM 553 O O . ASN A 1 77 ? 7.823 -8.618 -9.935 1.00 90.88 77 ASN A O 1
ATOM 557 N N . LEU A 1 78 ? 6.694 -10.051 -8.617 1.00 93.12 78 LEU A N 1
ATOM 558 C CA . LEU A 1 78 ? 7.823 -10.664 -7.914 1.00 93.12 78 LEU A CA 1
ATOM 559 C C . LEU A 1 78 ? 8.109 -12.091 -8.399 1.00 93.12 78 LEU A C 1
ATOM 561 O O . LEU A 1 78 ? 9.279 -12.418 -8.607 1.00 93.12 78 LEU A O 1
ATOM 565 N N . HIS A 1 79 ? 7.084 -12.920 -8.621 1.00 94.94 79 HIS A N 1
ATOM 566 C CA . HIS A 1 79 ? 7.260 -14.300 -9.112 1.00 94.94 79 HIS A CA 1
ATOM 567 C C . HIS A 1 79 ? 6.636 -14.512 -10.492 1.00 94.94 79 HIS A C 1
ATOM 569 O O . HIS A 1 79 ? 7.273 -15.126 -11.361 1.00 94.94 79 HIS A O 1
ATOM 575 N N . HIS A 1 80 ? 5.457 -13.925 -10.702 1.00 95.38 80 HIS A N 1
ATOM 576 C CA . HIS A 1 80 ? 4.663 -13.938 -11.933 1.00 95.38 80 HIS A CA 1
ATOM 577 C C . HIS A 1 80 ? 4.407 -12.520 -12.460 1.00 95.38 80 HIS A C 1
ATOM 579 O O . HIS A 1 80 ? 4.618 -11.539 -11.747 1.00 95.38 80 HIS A O 1
ATOM 585 N N . TYR A 1 81 ? 4.021 -12.387 -13.735 1.00 94.44 81 TYR A N 1
ATOM 586 C CA . TYR A 1 81 ? 3.771 -11.064 -14.311 1.00 94.44 81 TYR A CA 1
ATOM 587 C C . TYR A 1 81 ? 2.443 -10.484 -13.814 1.00 94.44 81 TYR A C 1
ATOM 589 O O . TYR A 1 81 ? 1.402 -11.133 -13.886 1.00 94.44 81 TYR A O 1
ATOM 597 N N . GLY A 1 82 ? 2.469 -9.213 -13.413 1.00 90.88 82 GLY A N 1
ATOM 598 C CA . GLY A 1 82 ? 1.279 -8.455 -13.024 1.00 90.88 82 GLY A CA 1
ATOM 599 C C . GLY A 1 82 ? 1.156 -8.242 -11.518 1.00 90.88 82 GLY A C 1
ATOM 600 O O . GLY A 1 82 ? 2.035 -8.623 -10.749 1.00 90.88 82 GLY A O 1
ATOM 601 N N . ALA A 1 83 ? 0.076 -7.576 -11.113 1.00 91.44 83 ALA A N 1
ATOM 602 C CA . ALA A 1 83 ? -0.242 -7.323 -9.715 1.00 91.44 83 ALA A CA 1
ATOM 603 C C . ALA A 1 83 ? -1.700 -7.706 -9.444 1.00 91.44 83 ALA A C 1
ATOM 605 O O . ALA A 1 83 ? -2.604 -7.146 -10.065 1.00 91.44 83 ALA A O 1
ATOM 606 N N . TYR A 1 84 ? -1.917 -8.687 -8.571 1.00 93.50 84 TYR A N 1
ATOM 607 C CA . TYR A 1 84 ? -3.239 -9.230 -8.266 1.00 93.50 84 TYR A CA 1
ATOM 608 C C . TYR A 1 84 ? -3.239 -9.975 -6.928 1.00 93.50 84 TYR A C 1
ATOM 610 O O . TYR A 1 84 ? -2.245 -10.573 -6.517 1.00 93.50 84 TYR A O 1
ATOM 618 N N . ILE A 1 85 ? -4.385 -9.966 -6.262 1.00 97.00 85 ILE A N 1
ATOM 619 C CA . ILE A 1 85 ? -4.637 -10.664 -5.006 1.00 97.00 85 ILE A CA 1
ATOM 620 C C . ILE A 1 85 ? -4.692 -12.163 -5.274 1.00 97.00 85 ILE A C 1
ATOM 622 O O . ILE A 1 85 ? -5.425 -12.629 -6.149 1.00 97.00 85 ILE A O 1
ATOM 626 N N . SER A 1 86 ? -3.920 -12.910 -4.490 1.00 97.38 86 SER A N 1
ATOM 627 C CA . SER A 1 86 ? -3.915 -14.369 -4.496 1.00 97.38 86 SER A CA 1
ATOM 628 C C . SER A 1 86 ? -4.877 -14.942 -3.461 1.00 97.38 86 SER A C 1
ATOM 630 O O . SER A 1 86 ? -5.612 -15.881 -3.762 1.00 97.38 86 SER A O 1
ATOM 632 N N . ILE A 1 87 ? -4.877 -14.387 -2.247 1.00 98.06 87 ILE A N 1
ATOM 633 C CA . ILE A 1 87 ? -5.822 -14.748 -1.188 1.00 98.06 87 ILE A CA 1
ATOM 634 C C . ILE A 1 87 ? -6.281 -13.513 -0.413 1.00 98.06 87 ILE A C 1
ATOM 636 O O . ILE A 1 87 ? -5.558 -12.521 -0.324 1.00 98.06 87 ILE A O 1
ATOM 640 N N . ILE A 1 88 ? -7.472 -13.609 0.174 1.00 98.56 88 ILE A N 1
ATOM 641 C CA . ILE A 1 88 ? -8.000 -12.630 1.130 1.00 98.56 88 ILE A CA 1
ATOM 642 C C . ILE A 1 88 ? -8.302 -13.352 2.433 1.00 98.56 88 ILE A C 1
ATOM 644 O O . ILE A 1 88 ? -9.028 -14.349 2.453 1.00 98.56 88 ILE A O 1
ATOM 648 N N . GLN A 1 89 ? -7.768 -12.844 3.533 1.00 98.56 89 GLN A N 1
ATOM 649 C CA . GLN A 1 89 ? -8.072 -13.335 4.864 1.00 98.56 89 GLN A CA 1
ATOM 650 C C . GLN A 1 89 ? -9.244 -12.544 5.433 1.00 98.56 89 GLN A C 1
ATOM 652 O O . GLN A 1 89 ? -9.267 -11.316 5.374 1.00 98.56 89 GLN A O 1
ATOM 657 N N . VAL A 1 90 ? -10.207 -13.250 6.021 1.00 98.69 90 VAL A N 1
ATOM 658 C CA . VAL A 1 90 ? -11.339 -12.640 6.724 1.00 98.69 90 VAL A CA 1
ATOM 659 C C . VAL A 1 90 ? -11.412 -13.232 8.121 1.00 98.69 90 VAL A C 1
ATOM 661 O O . VAL A 1 90 ? -11.396 -14.451 8.291 1.00 98.69 90 VAL A O 1
ATOM 664 N N . ALA A 1 91 ? -11.512 -12.373 9.126 1.00 98.25 91 ALA A N 1
ATOM 665 C CA . ALA A 1 91 ? -11.596 -12.748 10.524 1.00 98.25 91 ALA A CA 1
ATOM 666 C C . ALA A 1 91 ? -12.858 -12.199 11.167 1.00 98.25 91 ALA A C 1
ATOM 668 O O . ALA A 1 91 ? -13.047 -10.990 11.242 1.00 98.25 91 ALA A O 1
ATOM 669 N N . GLY A 1 92 ? -13.696 -13.085 11.690 1.00 97.19 92 GLY A N 1
ATOM 670 C CA . GLY A 1 92 ? -14.728 -12.741 12.662 1.00 97.19 92 GLY A CA 1
ATOM 671 C C . GLY A 1 92 ? -14.186 -12.896 14.081 1.00 97.19 92 GLY A C 1
ATOM 672 O O . GLY A 1 92 ? -13.036 -13.288 14.305 1.00 97.19 92 GLY A O 1
ATOM 673 N N . ARG A 1 93 ? -15.030 -12.656 15.091 1.00 93.00 93 ARG A N 1
ATOM 674 C CA . ARG A 1 93 ? -14.595 -12.824 16.493 1.00 93.00 93 ARG A CA 1
ATOM 675 C C . ARG A 1 93 ? -14.269 -14.272 16.859 1.00 93.00 93 ARG A C 1
ATOM 677 O O . ARG A 1 93 ? -13.483 -14.507 17.774 1.00 93.00 93 ARG A O 1
ATOM 684 N N . ARG A 1 94 ? -14.912 -15.241 16.199 1.00 91.44 94 ARG A N 1
ATOM 685 C CA . ARG A 1 94 ? -14.820 -16.673 16.550 1.00 91.44 94 ARG A CA 1
ATOM 686 C C . ARG A 1 94 ? -14.400 -17.570 15.393 1.00 91.44 94 ARG A C 1
ATOM 688 O O . ARG A 1 94 ? -14.025 -18.713 15.632 1.00 91.44 94 ARG A O 1
ATOM 695 N N . ARG A 1 95 ? -14.510 -17.085 14.160 1.00 95.56 95 ARG A N 1
ATOM 696 C CA . ARG A 1 95 ? -14.293 -17.859 12.937 1.00 95.56 95 ARG A CA 1
ATOM 697 C C . ARG A 1 95 ? -13.323 -17.116 12.039 1.00 95.56 95 ARG A C 1
ATOM 699 O O . ARG A 1 95 ? -13.323 -15.890 12.025 1.00 95.56 95 ARG A O 1
ATOM 706 N N . GLN A 1 96 ? -12.513 -17.886 11.329 1.00 97.62 96 GLN A N 1
ATOM 707 C CA . GLN A 1 96 ? -11.490 -17.393 10.420 1.00 97.62 96 GLN A CA 1
ATOM 708 C C . GLN A 1 96 ? -11.717 -18.008 9.048 1.00 97.62 96 GLN A C 1
ATOM 710 O O . GLN A 1 96 ? -12.116 -19.173 8.949 1.00 97.62 96 GLN A O 1
ATOM 715 N N . TRP A 1 97 ? -11.448 -17.240 8.003 1.00 98.50 97 TRP A N 1
ATOM 716 C CA . TRP A 1 97 ? -11.611 -17.659 6.622 1.00 98.50 97 TRP A CA 1
ATOM 717 C C . TRP A 1 97 ? -10.402 -17.240 5.792 1.00 98.50 97 TRP A C 1
ATOM 719 O O . TRP A 1 97 ? -9.819 -16.178 6.009 1.00 98.50 97 TRP A O 1
ATOM 729 N N . ILE A 1 98 ? -10.055 -18.077 4.820 1.00 98.56 98 ILE A N 1
ATOM 730 C CA . ILE A 1 98 ? -9.135 -17.734 3.738 1.00 98.56 98 ILE A CA 1
ATOM 731 C C . ILE A 1 98 ? -9.898 -17.927 2.436 1.00 98.56 98 ILE A C 1
ATOM 733 O O . ILE A 1 98 ? -10.332 -19.037 2.133 1.00 98.56 98 ILE A O 1
ATOM 737 N N . VAL A 1 99 ? -10.052 -16.846 1.684 1.00 98.69 99 VAL A N 1
ATOM 738 C CA . VAL A 1 99 ? -10.650 -16.835 0.352 1.00 98.69 99 VAL A CA 1
ATOM 739 C C . VAL A 1 99 ? -9.538 -16.993 -0.674 1.00 98.69 99 VAL A C 1
ATOM 741 O O . VAL A 1 99 ? -8.669 -16.129 -0.779 1.00 98.69 99 VAL A O 1
ATOM 744 N N . ASP A 1 100 ? -9.560 -18.089 -1.426 1.00 98.38 100 ASP A N 1
ATOM 745 C CA . ASP A 1 100 ? -8.691 -18.309 -2.576 1.00 98.38 100 ASP A CA 1
ATOM 746 C C . ASP A 1 100 ? -9.250 -17.587 -3.801 1.00 98.38 100 ASP A C 1
ATOM 748 O O . ASP A 1 100 ? -10.115 -18.090 -4.519 1.00 98.38 100 ASP A O 1
ATOM 752 N N . VAL A 1 101 ? -8.733 -16.385 -4.043 1.00 97.94 101 VAL A N 1
ATOM 753 C CA . VAL A 1 101 ? -9.166 -15.537 -5.157 1.00 97.94 101 VAL A CA 1
ATOM 754 C C . VAL A 1 101 ? -8.809 -16.159 -6.508 1.00 97.94 101 VAL A C 1
ATOM 756 O O . VAL A 1 101 ? -9.534 -15.947 -7.473 1.00 97.94 101 VAL A O 1
ATOM 759 N N . LEU A 1 102 ? -7.729 -16.944 -6.590 1.00 96.50 102 LEU A N 1
ATOM 760 C CA . LEU A 1 102 ? -7.281 -17.552 -7.849 1.00 96.50 102 LEU A CA 1
ATOM 761 C C . LEU A 1 102 ? -8.121 -18.770 -8.248 1.00 96.50 102 LEU A C 1
ATOM 763 O O . LEU A 1 102 ? -8.221 -19.075 -9.435 1.00 96.50 102 LEU A O 1
ATOM 767 N N . ALA A 1 103 ? -8.706 -19.471 -7.275 1.00 97.12 103 ALA A N 1
ATOM 768 C CA . ALA A 1 103 ? -9.601 -20.601 -7.528 1.00 97.12 103 ALA A CA 1
ATOM 769 C C . ALA A 1 103 ? -11.031 -20.161 -7.888 1.00 97.12 103 ALA A C 1
ATOM 771 O O . ALA A 1 103 ? -11.770 -20.900 -8.541 1.00 97.12 103 ALA A O 1
ATOM 772 N N . LEU A 1 104 ? -11.428 -18.954 -7.476 1.00 95.81 104 LEU A N 1
ATOM 773 C CA . LEU A 1 104 ? -12.781 -18.442 -7.653 1.00 95.81 104 LEU A CA 1
ATOM 774 C C . LEU A 1 104 ? -12.947 -17.700 -8.990 1.00 95.81 104 LEU A C 1
ATOM 776 O O . LEU A 1 104 ? -12.168 -16.799 -9.295 1.00 95.81 104 LEU A O 1
ATOM 780 N N . PRO A 1 105 ? -14.008 -17.985 -9.771 1.00 85.19 105 PRO A N 1
ATOM 781 C CA . PRO A 1 105 ? -14.290 -17.236 -10.996 1.00 85.19 105 PRO A CA 1
ATOM 782 C C . PRO A 1 105 ? -14.754 -15.798 -10.710 1.00 85.19 105 PRO A C 1
ATOM 784 O O . PRO A 1 105 ? -14.555 -14.905 -11.529 1.00 85.19 105 PRO A O 1
ATOM 787 N N . GLU A 1 106 ? -15.390 -15.571 -9.557 1.00 91.44 106 GLU A N 1
ATOM 788 C CA . GLU A 1 106 ? -15.813 -14.257 -9.083 1.00 91.44 106 GLU A CA 1
ATOM 789 C C . GLU A 1 106 ? -15.905 -14.226 -7.552 1.00 91.44 106 GLU A C 1
ATOM 791 O O . GLU A 1 106 ? -16.161 -15.244 -6.910 1.00 91.44 106 GLU A O 1
ATOM 796 N N . VAL A 1 107 ? -15.747 -13.033 -6.972 1.00 96.31 107 VAL A N 1
ATOM 797 C CA . VAL A 1 107 ? -15.793 -12.804 -5.516 1.00 96.31 107 VAL A CA 1
ATOM 798 C C . VAL A 1 107 ? -16.919 -11.849 -5.099 1.00 96.31 107 VAL A C 1
ATOM 800 O O . VAL A 1 107 ? -16.862 -11.247 -4.031 1.00 96.31 107 VAL A O 1
ATOM 803 N N . LYS A 1 108 ? -17.966 -11.692 -5.924 1.00 96.94 108 LYS A N 1
ATOM 804 C CA . LYS A 1 108 ? -19.051 -10.712 -5.701 1.00 96.94 108 LYS A CA 1
ATOM 805 C C . LYS A 1 108 ? -19.652 -10.723 -4.283 1.00 96.94 108 LYS A C 1
ATOM 807 O O . LYS A 1 108 ? -19.802 -9.630 -3.739 1.00 96.94 108 LYS A O 1
ATOM 812 N N . PRO A 1 109 ? -19.949 -11.881 -3.653 1.00 97.69 109 PRO A N 1
ATOM 813 C CA . PRO A 1 109 ? -20.460 -11.894 -2.280 1.00 97.69 109 PRO A CA 1
ATOM 814 C C . PRO A 1 109 ? -19.519 -11.216 -1.273 1.00 97.69 109 PRO A C 1
ATOM 816 O O . PRO A 1 109 ? -19.978 -10.491 -0.399 1.00 97.69 109 PRO A O 1
ATOM 819 N N . LEU A 1 110 ? -18.199 -11.377 -1.426 1.00 98.06 110 LEU A N 1
ATOM 820 C CA . LEU A 1 110 ? -17.205 -10.702 -0.586 1.00 98.06 110 LEU A CA 1
ATOM 821 C C . LEU A 1 110 ? -17.182 -9.186 -0.835 1.00 98.06 110 LEU A C 1
ATOM 823 O O . LEU A 1 110 ? -17.099 -8.408 0.113 1.00 98.06 110 LEU A O 1
ATOM 827 N N . LEU A 1 111 ? -17.291 -8.756 -2.097 1.00 98.19 111 LEU A N 1
ATOM 828 C CA . LEU A 1 111 ? -17.295 -7.329 -2.443 1.00 98.19 111 LEU A CA 1
ATOM 829 C C . LEU A 1 111 ? -18.498 -6.604 -1.822 1.00 98.19 111 LEU A C 1
ATOM 831 O O . LEU A 1 111 ? -18.341 -5.509 -1.286 1.00 98.19 111 LEU A O 1
ATOM 835 N N . ALA A 1 112 ? -19.670 -7.246 -1.789 1.00 98.19 112 ALA A N 1
ATOM 836 C CA . ALA A 1 112 ? -20.848 -6.699 -1.118 1.00 98.19 112 ALA A CA 1
ATOM 837 C C . ALA A 1 112 ? -20.597 -6.434 0.382 1.00 98.19 112 ALA A C 1
ATOM 839 O O . ALA A 1 112 ? -21.014 -5.401 0.906 1.00 98.19 112 ALA A O 1
ATOM 840 N N . ILE A 1 113 ? -19.850 -7.308 1.070 1.00 98.56 113 ILE A N 1
ATOM 841 C CA . ILE A 1 113 ? -19.442 -7.099 2.472 1.00 98.56 113 ILE A CA 1
ATOM 842 C C . ILE A 1 113 ? -18.476 -5.917 2.610 1.00 98.56 113 ILE A C 1
ATOM 844 O O . ILE A 1 113 ? -18.594 -5.102 3.533 1.00 98.56 113 ILE A O 1
ATOM 848 N N . PHE A 1 114 ? -17.523 -5.784 1.688 1.00 98.50 114 PHE A N 1
ATOM 849 C CA . PHE A 1 114 ? -16.575 -4.669 1.687 1.00 98.50 114 PHE A CA 1
ATOM 850 C C . PHE A 1 114 ? -17.269 -3.317 1.511 1.00 98.50 114 PHE A C 1
ATOM 852 O O . PHE A 1 114 ? -16.912 -2.353 2.195 1.00 98.50 114 PHE A O 1
ATOM 859 N N . GLU A 1 115 ? -18.302 -3.253 0.677 1.00 98.06 115 GLU A N 1
ATOM 860 C CA . GLU A 1 115 ? -19.069 -2.030 0.428 1.00 98.06 115 GLU A CA 1
ATOM 861 C C . GLU A 1 115 ? -20.143 -1.758 1.497 1.00 98.06 115 GLU A C 1
ATOM 863 O O . GLU A 1 115 ? -20.585 -0.620 1.660 1.00 98.06 115 GLU A O 1
ATOM 868 N N . ASN A 1 116 ? -20.524 -2.764 2.290 1.00 98.25 116 ASN A N 1
ATOM 869 C CA . ASN A 1 116 ? -21.536 -2.624 3.333 1.00 98.25 116 ASN A CA 1
ATOM 870 C C . ASN A 1 116 ? -21.035 -1.789 4.529 1.00 98.25 116 ASN A C 1
ATOM 872 O O . ASN A 1 116 ? -20.230 -2.249 5.340 1.00 98.25 116 ASN A O 1
ATOM 876 N N . ARG A 1 117 ? -21.563 -0.568 4.696 1.00 97.81 117 ARG A N 1
ATOM 877 C CA . ARG A 1 117 ? -21.223 0.327 5.822 1.00 97.81 117 ARG A CA 1
ATOM 878 C C . ARG A 1 117 ? -21.628 -0.200 7.197 1.00 97.81 117 ARG A C 1
ATOM 880 O O . ARG A 1 117 ? -21.033 0.238 8.177 1.00 97.81 117 ARG A O 1
ATOM 887 N N . ALA A 1 118 ? -22.604 -1.102 7.297 1.00 98.12 118 ALA A N 1
ATOM 888 C CA . ALA A 1 118 ? -23.029 -1.660 8.583 1.00 98.12 118 ALA A CA 1
ATOM 889 C C . ALA A 1 118 ? -21.962 -2.573 9.211 1.00 98.12 118 ALA A C 1
ATOM 891 O O . ALA A 1 118 ? -21.949 -2.756 10.426 1.00 98.12 118 ALA A O 1
ATOM 892 N N . ILE A 1 119 ? -21.045 -3.098 8.394 1.00 98.56 119 ILE A N 1
ATOM 893 C CA . ILE A 1 119 ? -19.965 -3.987 8.816 1.00 98.56 119 ILE A CA 1
ATOM 894 C C . ILE A 1 119 ? -18.663 -3.193 8.786 1.00 98.56 119 ILE A C 1
ATOM 896 O O . ILE A 1 119 ? -18.263 -2.695 7.732 1.00 98.56 119 ILE A O 1
ATOM 900 N N . GLN A 1 120 ? -17.982 -3.067 9.923 1.00 98.75 120 GLN A N 1
ATOM 901 C CA . GLN A 1 120 ? -16.693 -2.378 9.963 1.00 98.75 120 GLN A CA 1
ATOM 902 C C . GLN A 1 120 ? -15.563 -3.309 9.507 1.00 98.75 120 GLN A C 1
ATOM 904 O O . GLN A 1 120 ? -15.438 -4.418 10.024 1.00 98.75 120 GLN A O 1
ATOM 909 N N . LYS A 1 121 ? -14.712 -2.862 8.575 1.00 98.81 121 LYS A N 1
ATOM 910 C CA . LYS A 1 121 ? -13.550 -3.638 8.109 1.00 98.81 121 LYS A CA 1
ATOM 911 C C . LYS A 1 121 ? -12.274 -3.168 8.801 1.00 98.81 121 LYS A C 1
ATOM 913 O O . LYS A 1 121 ? -11.900 -2.003 8.708 1.00 98.81 121 LYS A O 1
ATOM 918 N N . ILE A 1 122 ? -11.606 -4.066 9.512 1.00 98.88 122 ILE A N 1
ATOM 919 C CA . ILE A 1 122 ? -10.389 -3.773 10.265 1.00 98.88 122 ILE A CA 1
ATOM 920 C C . ILE A 1 122 ? -9.191 -4.201 9.444 1.00 98.88 122 ILE A C 1
ATOM 922 O O . ILE A 1 122 ? -9.051 -5.381 9.150 1.00 98.88 122 ILE A O 1
ATOM 926 N N . PHE A 1 123 ? -8.313 -3.256 9.155 1.00 98.81 123 PHE A N 1
ATOM 927 C CA . PHE A 1 123 ? -7.051 -3.499 8.471 1.00 98.81 123 PHE A CA 1
ATOM 928 C C . PHE A 1 123 ? -5.879 -3.112 9.375 1.00 98.81 123 PHE A C 1
ATOM 930 O O . PHE A 1 123 ? -6.027 -2.449 10.414 1.00 98.81 123 PHE A O 1
ATOM 937 N N . HIS A 1 124 ? -4.685 -3.500 8.956 1.00 98.31 124 HIS A N 1
ATOM 938 C CA . HIS A 1 124 ? -3.445 -2.940 9.459 1.00 98.31 124 HIS A CA 1
ATOM 939 C C . HIS A 1 124 ? -2.655 -2.378 8.280 1.00 98.31 124 HIS A C 1
ATOM 941 O O . HIS A 1 124 ? -2.135 -3.163 7.499 1.00 98.31 124 HIS A O 1
ATOM 947 N N . ASN A 1 125 ? -2.536 -1.048 8.177 1.00 96.94 125 ASN A N 1
ATOM 948 C CA . ASN A 1 125 ? -1.928 -0.357 7.031 1.00 96.94 125 ASN A CA 1
ATOM 949 C C . ASN A 1 125 ? -2.697 -0.558 5.710 1.00 96.94 125 ASN A C 1
ATOM 951 O O . ASN A 1 125 ? -2.174 -1.095 4.735 1.00 96.94 125 ASN A O 1
ATOM 955 N N . ALA A 1 126 ? -3.941 -0.083 5.680 1.00 97.19 126 ALA A N 1
ATOM 956 C CA . ALA A 1 126 ? -4.927 -0.411 4.652 1.00 97.19 126 ALA A CA 1
ATOM 957 C C . ALA A 1 126 ? -4.624 0.137 3.240 1.00 97.19 126 ALA A C 1
ATOM 959 O O . ALA A 1 126 ? -5.213 -0.351 2.281 1.00 97.19 126 ALA A O 1
ATOM 960 N N . ASP A 1 127 ? -3.763 1.157 3.073 1.00 94.19 127 ASP A N 1
ATOM 961 C CA . ASP A 1 127 ? -3.576 1.860 1.777 1.00 94.19 127 ASP A CA 1
ATOM 962 C C . ASP A 1 127 ? -3.260 0.892 0.627 1.00 94.19 127 ASP A C 1
ATOM 964 O O . ASP A 1 127 ? -3.846 0.988 -0.456 1.00 94.19 127 ASP A O 1
ATOM 968 N N . SER A 1 128 ? -2.371 -0.075 0.878 1.00 91.94 128 SER A N 1
ATOM 969 C CA . SER A 1 128 ? -1.980 -1.056 -0.135 1.00 91.94 128 SER A CA 1
ATOM 970 C C . SER A 1 128 ? -3.121 -2.021 -0.450 1.00 91.94 128 SER A C 1
ATOM 972 O O . SER A 1 128 ? -3.441 -2.207 -1.623 1.00 91.94 128 SER A O 1
ATOM 974 N N . ASP A 1 129 ? -3.769 -2.593 0.568 1.00 95.69 129 ASP A N 1
ATOM 975 C CA . ASP A 1 129 ? -4.872 -3.543 0.382 1.00 95.69 129 ASP A CA 1
ATOM 976 C C . ASP A 1 129 ? -6.027 -2.908 -0.390 1.00 95.69 129 ASP A C 1
ATOM 978 O O . ASP A 1 129 ? -6.496 -3.451 -1.389 1.00 95.69 129 ASP A O 1
ATOM 982 N N . LEU A 1 130 ? -6.444 -1.706 0.020 1.00 96.69 130 LEU A N 1
ATOM 983 C CA . LEU A 1 130 ? -7.536 -0.979 -0.621 1.00 96.69 130 LEU A CA 1
ATOM 984 C C . LEU A 1 130 ? -7.226 -0.650 -2.081 1.00 96.69 130 LEU A C 1
ATOM 986 O O . LEU A 1 130 ? -8.108 -0.755 -2.935 1.00 96.69 130 LEU A O 1
ATOM 990 N N . ARG A 1 131 ? -5.971 -0.303 -2.386 1.00 93.75 131 ARG A N 1
ATOM 991 C CA . ARG A 1 131 ? -5.529 -0.052 -3.759 1.00 93.75 131 ARG A CA 1
ATOM 992 C C . ARG A 1 131 ? -5.612 -1.301 -4.618 1.00 93.75 131 ARG A C 1
ATOM 994 O O . ARG A 1 131 ? -6.121 -1.216 -5.733 1.00 93.75 131 ARG A O 1
ATOM 1001 N N . VAL A 1 132 ? -5.115 -2.441 -4.135 1.00 92.88 132 VAL A N 1
ATOM 1002 C CA . VAL A 1 132 ? -5.144 -3.677 -4.929 1.00 92.88 132 VAL A CA 1
ATOM 1003 C C . VAL A 1 132 ? -6.585 -4.179 -5.087 1.00 92.88 132 VAL A C 1
ATOM 1005 O O . VAL A 1 132 ? -6.976 -4.522 -6.201 1.00 92.88 132 VAL A O 1
ATOM 1008 N N . ILE A 1 133 ? -7.413 -4.110 -4.036 1.00 95.81 133 ILE A N 1
ATOM 1009 C CA . ILE A 1 133 ? -8.851 -4.433 -4.099 1.00 95.81 133 ILE A CA 1
ATOM 1010 C C . ILE A 1 133 ? -9.558 -3.570 -5.151 1.00 95.81 133 ILE A C 1
ATOM 1012 O O . ILE A 1 133 ? -10.298 -4.093 -5.987 1.00 95.81 133 ILE A O 1
ATOM 1016 N N . TYR A 1 134 ? -9.319 -2.256 -5.149 1.00 95.12 134 TYR A N 1
ATOM 1017 C CA . TYR A 1 134 ? -9.917 -1.362 -6.135 1.00 95.12 134 TYR A CA 1
ATOM 1018 C C . TYR A 1 134 ? -9.413 -1.651 -7.551 1.00 95.12 134 TYR A C 1
ATOM 1020 O O . TYR A 1 134 ? -10.211 -1.739 -8.479 1.00 95.12 134 TYR A O 1
ATOM 1028 N N . ASN A 1 135 ? -8.103 -1.813 -7.738 1.00 91.94 135 ASN A N 1
ATOM 1029 C CA . ASN A 1 135 ? -7.526 -2.036 -9.063 1.00 91.94 135 ASN A CA 1
ATOM 1030 C C . ASN A 1 135 ? -8.012 -3.350 -9.688 1.00 91.94 135 ASN A C 1
ATOM 1032 O O . ASN A 1 135 ? -8.244 -3.399 -10.894 1.00 91.94 135 ASN A O 1
ATOM 1036 N N . GLN A 1 136 ? -8.172 -4.401 -8.881 1.00 93.56 136 GLN A N 1
ATOM 1037 C CA . GLN A 1 136 ? -8.582 -5.715 -9.368 1.00 93.56 136 GLN A CA 1
ATOM 1038 C C . GLN A 1 136 ? -10.101 -5.857 -9.516 1.00 93.56 136 GLN A C 1
ATOM 1040 O O . GLN A 1 136 ? -10.557 -6.505 -10.456 1.00 93.56 136 GLN A O 1
ATOM 1045 N N . PHE A 1 137 ? -10.890 -5.271 -8.609 1.00 94.88 137 PHE A N 1
ATOM 1046 C CA . PHE A 1 137 ? -12.338 -5.512 -8.544 1.00 94.88 137 PHE A CA 1
ATOM 1047 C C . PHE A 1 137 ? -13.206 -4.267 -8.750 1.00 94.88 137 PHE A C 1
ATOM 1049 O O . PHE A 1 137 ? -14.426 -4.385 -8.811 1.00 94.88 137 PHE A O 1
ATOM 1056 N N . GLY A 1 138 ? -12.622 -3.068 -8.798 1.00 94.25 138 GLY A N 1
ATOM 1057 C CA . GLY A 1 138 ? -13.363 -1.801 -8.783 1.00 94.25 138 GLY A CA 1
ATOM 1058 C C . GLY A 1 138 ? -14.098 -1.519 -7.464 1.00 94.25 138 GLY A C 1
ATOM 1059 O O . GLY A 1 138 ? -14.845 -0.548 -7.377 1.00 94.25 138 GLY A O 1
ATOM 1060 N N . CYS A 1 139 ? -13.895 -2.355 -6.443 1.00 95.75 139 CYS A N 1
ATOM 1061 C CA . CYS A 1 139 ? -14.607 -2.306 -5.170 1.00 95.75 139 CYS A CA 1
ATOM 1062 C C . CYS A 1 139 ? -14.052 -1.198 -4.271 1.00 95.75 139 CYS A C 1
ATOM 1064 O O . CYS A 1 139 ? -12.841 -1.107 -4.052 1.00 95.75 139 CYS A O 1
ATOM 1066 N N . ARG A 1 140 ? -14.941 -0.386 -3.690 1.00 96.00 140 ARG A N 1
ATOM 1067 C CA . ARG A 1 140 ? -14.569 0.624 -2.687 1.00 96.00 140 ARG A CA 1
ATOM 1068 C C . ARG A 1 140 ? -14.973 0.159 -1.299 1.00 96.00 140 ARG A C 1
ATOM 1070 O O . ARG A 1 140 ? -16.133 0.277 -0.920 1.00 96.00 140 ARG A O 1
ATOM 1077 N N . VAL A 1 141 ? -14.003 -0.325 -0.528 1.00 97.94 141 VAL A N 1
ATOM 1078 C CA . VAL A 1 141 ? -14.239 -0.727 0.864 1.00 97.94 141 VAL A CA 1
ATOM 1079 C C . VAL A 1 141 ? -14.670 0.490 1.692 1.00 97.94 141 VAL A C 1
ATOM 1081 O O . VAL A 1 141 ? -14.061 1.553 1.601 1.00 97.94 141 VAL A O 1
ATOM 1084 N N . GLN A 1 142 ? -15.727 0.341 2.491 1.00 97.69 142 GLN A N 1
ATOM 1085 C CA . GLN A 1 142 ? -16.328 1.431 3.277 1.00 97.69 142 GLN A CA 1
ATOM 1086 C C . GLN A 1 142 ? -16.298 1.117 4.770 1.00 97.69 142 GLN A C 1
ATOM 1088 O O . GLN A 1 142 ? -16.350 -0.051 5.123 1.00 97.69 142 GLN A O 1
ATOM 1093 N N . ASN A 1 143 ? -16.327 2.115 5.656 1.00 98.06 143 ASN A N 1
ATOM 1094 C CA . ASN A 1 143 ? -16.303 1.899 7.112 1.00 98.06 143 ASN A CA 1
ATOM 1095 C C . ASN A 1 143 ? -15.100 1.044 7.548 1.00 98.06 143 ASN A C 1
ATOM 1097 O O . ASN A 1 143 ? -15.248 -0.070 8.063 1.00 98.06 143 ASN A O 1
ATOM 1101 N N . ILE A 1 144 ? -13.899 1.551 7.296 1.00 98.62 144 ILE A N 1
ATOM 1102 C CA . ILE A 1 144 ? -12.659 0.915 7.716 1.00 98.62 144 ILE A CA 1
ATOM 1103 C C . ILE A 1 144 ? -12.235 1.399 9.106 1.00 98.62 144 ILE A C 1
ATOM 1105 O O . ILE A 1 144 ? -12.578 2.490 9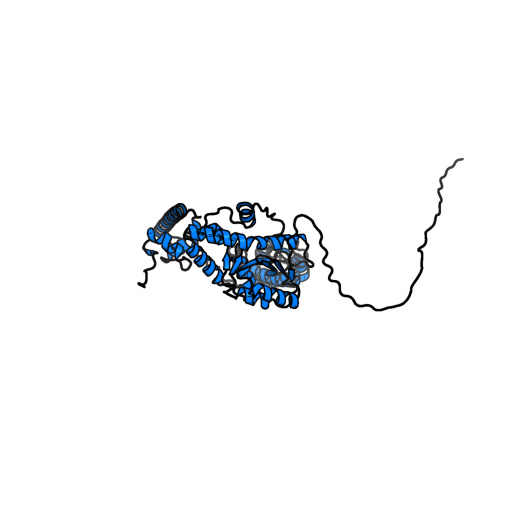.563 1.00 98.62 144 ILE A O 1
ATOM 1109 N N . PHE A 1 145 ? -11.419 0.589 9.764 1.00 98.81 145 PHE A N 1
ATOM 1110 C CA . PHE A 1 145 ? -10.588 1.004 10.885 1.00 98.81 145 PHE A CA 1
ATOM 1111 C C . PHE A 1 145 ? -9.176 0.493 10.628 1.00 98.81 145 PHE A C 1
ATOM 1113 O O . PHE A 1 145 ? -8.952 -0.716 10.549 1.00 98.81 145 PHE A O 1
ATOM 1120 N N . ASP A 1 146 ? -8.218 1.406 10.522 1.00 98.75 146 ASP A N 1
ATOM 1121 C CA . ASP A 1 146 ? -6.815 1.053 10.334 1.00 98.75 146 ASP A CA 1
ATOM 1122 C C . ASP A 1 146 ? -6.083 1.064 11.680 1.00 98.75 146 ASP A C 1
ATOM 1124 O O . ASP A 1 146 ? -5.884 2.108 12.310 1.00 98.75 146 ASP A O 1
ATOM 1128 N N . THR A 1 147 ? -5.671 -0.120 12.129 1.00 98.75 147 THR A N 1
ATOM 1129 C CA . THR A 1 147 ? -4.961 -0.290 13.401 1.00 98.75 147 THR A CA 1
ATOM 1130 C C . THR A 1 147 ? -3.582 0.372 13.415 1.00 98.75 147 THR A C 1
ATOM 1132 O O . THR A 1 147 ? -3.144 0.795 14.484 1.00 98.75 147 THR A O 1
ATOM 1135 N N . GLN A 1 148 ? -2.914 0.527 12.268 1.00 98.50 148 GLN A N 1
ATOM 1136 C CA . GLN A 1 148 ? -1.627 1.218 12.187 1.00 98.50 148 GLN A CA 1
ATOM 1137 C C . GLN A 1 148 ? -1.804 2.730 12.356 1.00 98.50 148 GLN A C 1
ATOM 1139 O O . GLN A 1 148 ? -1.135 3.348 13.185 1.00 98.50 148 GLN A O 1
ATOM 1144 N N . THR A 1 149 ? -2.761 3.320 11.638 1.00 98.31 149 THR A N 1
AT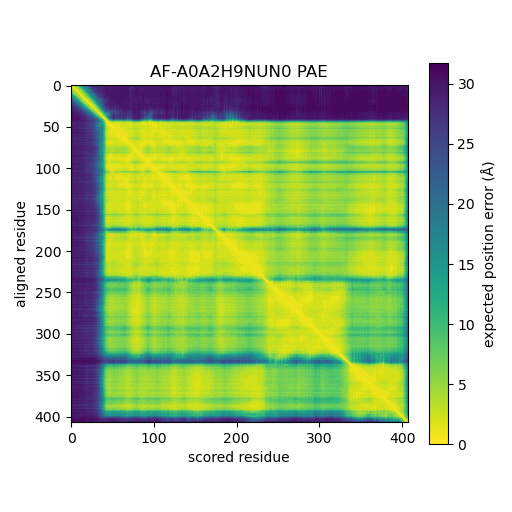OM 1145 C CA . THR A 1 149 ? -3.123 4.737 11.797 1.00 98.31 149 THR A CA 1
ATOM 1146 C C . THR A 1 149 ? -3.582 5.036 13.222 1.00 98.31 149 THR A C 1
ATOM 1148 O O . THR A 1 149 ? -3.169 6.029 13.822 1.00 98.31 149 THR A O 1
ATOM 1151 N N . ALA A 1 150 ? -4.393 4.154 13.811 1.00 98.69 150 ALA A N 1
ATOM 1152 C CA . ALA A 1 150 ? -4.796 4.286 15.204 1.00 98.69 150 ALA A CA 1
ATOM 1153 C C . ALA A 1 150 ? -3.583 4.270 16.152 1.00 98.69 150 ALA A C 1
ATOM 1155 O O . ALA A 1 150 ? -3.478 5.143 17.010 1.00 98.69 150 ALA A O 1
ATOM 1156 N N . ALA A 1 151 ? -2.642 3.336 15.972 1.00 98.62 151 ALA A N 1
ATOM 1157 C CA . ALA A 1 151 ? -1.423 3.261 16.778 1.00 98.62 151 ALA A CA 1
ATOM 1158 C C . ALA A 1 151 ? -0.571 4.539 16.673 1.00 98.62 151 ALA A C 1
ATOM 1160 O O . ALA A 1 151 ? -0.126 5.076 17.691 1.00 98.62 151 ALA A O 1
ATOM 1161 N N . LEU A 1 152 ? -0.425 5.080 15.462 1.00 98.25 152 LEU A N 1
ATOM 1162 C CA . LEU A 1 152 ? 0.261 6.346 15.206 1.00 98.25 152 LEU A CA 1
ATOM 1163 C C . LEU A 1 152 ? -0.367 7.521 15.968 1.00 98.25 152 LEU A C 1
ATOM 1165 O O . LEU A 1 152 ? 0.338 8.298 16.615 1.00 98.25 152 LEU A O 1
ATOM 1169 N N . LEU A 1 153 ? -1.696 7.634 15.943 1.00 98.38 153 LEU A N 1
ATOM 1170 C CA . LEU A 1 153 ? -2.430 8.686 16.655 1.00 98.38 153 LEU A CA 1
ATOM 1171 C C . LEU A 1 153 ? -2.434 8.494 18.180 1.00 98.38 153 LEU A C 1
ATOM 1173 O O . LEU A 1 153 ? -2.644 9.456 18.925 1.00 98.38 153 LEU A O 1
ATOM 1177 N N . LEU A 1 154 ? -2.171 7.276 18.655 1.00 98.44 154 LEU A N 1
ATOM 1178 C CA . LEU A 1 154 ? -1.922 6.970 20.064 1.00 98.44 154 LEU A CA 1
ATOM 1179 C C . LEU A 1 154 ? -0.487 7.292 20.509 1.00 98.44 154 LEU A C 1
ATOM 1181 O O . LEU A 1 154 ? -0.217 7.235 21.706 1.00 98.44 154 LEU A O 1
ATOM 1185 N N . GLY A 1 155 ? 0.409 7.652 19.585 1.00 97.56 155 GLY A N 1
ATOM 1186 C CA . GLY A 1 155 ? 1.811 7.944 19.888 1.00 97.56 155 GLY A CA 1
ATOM 1187 C C . GLY A 1 155 ? 2.679 6.698 20.067 1.00 97.56 155 GLY A C 1
ATOM 1188 O O . GLY A 1 155 ? 3.733 6.781 20.687 1.00 97.56 155 GLY A O 1
ATOM 1189 N N . ILE A 1 156 ? 2.242 5.544 19.554 1.00 97.62 156 ILE A N 1
ATOM 1190 C CA . ILE A 1 156 ? 3.031 4.306 19.579 1.00 97.62 156 ILE A CA 1
ATOM 1191 C C . ILE A 1 156 ? 4.144 4.408 18.529 1.00 97.62 156 ILE A C 1
ATOM 1193 O O . ILE A 1 156 ? 3.893 4.830 17.399 1.00 97.62 156 ILE A O 1
ATOM 1197 N N . GLU A 1 157 ? 5.369 4.036 18.903 1.00 92.44 157 GLU A N 1
ATOM 1198 C CA . GLU A 1 157 ? 6.541 4.107 18.019 1.00 92.44 157 GLU A CA 1
ATOM 1199 C C . GLU A 1 157 ? 6.641 2.880 17.101 1.00 92.44 157 GLU A C 1
ATOM 1201 O O . GLU A 1 157 ? 6.707 3.025 15.879 1.00 92.44 157 GLU A O 1
ATOM 1206 N N . ASP A 1 158 ? 6.573 1.675 17.673 1.00 94.94 158 ASP A N 1
ATOM 1207 C CA . ASP A 1 158 ? 6.655 0.420 16.923 1.00 94.94 158 ASP A CA 1
ATOM 1208 C C . ASP A 1 158 ? 5.284 0.002 16.382 1.00 94.94 158 ASP A C 1
ATOM 1210 O O . ASP A 1 158 ? 4.518 -0.741 16.993 1.00 94.94 158 ASP A O 1
ATOM 1214 N N . ILE A 1 159 ? 4.965 0.513 15.196 1.00 96.06 159 ILE A N 1
ATOM 1215 C CA . ILE A 1 159 ? 3.626 0.420 14.598 1.00 96.06 159 ILE A CA 1
ATOM 1216 C C . ILE A 1 159 ? 3.400 -0.799 13.701 1.00 96.06 159 ILE A C 1
ATOM 1218 O O . ILE A 1 159 ? 2.303 -0.962 13.180 1.00 96.06 159 ILE A O 1
ATOM 1222 N N . GLY A 1 160 ? 4.411 -1.637 13.468 1.00 95.88 160 GLY A N 1
ATOM 1223 C CA . GLY A 1 160 ? 4.241 -2.842 12.655 1.00 95.88 160 GLY A CA 1
ATOM 1224 C C . GLY A 1 160 ? 3.379 -3.878 13.376 1.00 95.88 160 GLY A C 1
ATOM 1225 O O . GLY A 1 160 ? 3.542 -4.070 14.579 1.00 95.88 160 GLY A O 1
ATOM 1226 N N . LEU A 1 161 ? 2.512 -4.595 12.648 1.00 95.56 161 LEU A N 1
ATOM 1227 C CA . LEU A 1 161 ? 1.579 -5.566 13.237 1.00 95.56 161 LEU A CA 1
ATOM 1228 C C . LEU A 1 161 ? 2.258 -6.499 14.247 1.00 95.56 161 LEU A C 1
ATOM 1230 O O . LEU A 1 161 ? 1.794 -6.616 15.371 1.00 95.56 161 LEU A O 1
ATOM 1234 N N . GLY A 1 162 ? 3.393 -7.105 13.884 1.00 94.88 162 GLY A N 1
ATOM 1235 C CA . GLY A 1 162 ? 4.127 -8.003 14.783 1.00 94.88 162 GLY A CA 1
ATOM 1236 C C . GLY A 1 162 ? 4.547 -7.357 16.108 1.00 94.88 162 GLY A C 1
ATOM 1237 O O . GLY A 1 162 ? 4.390 -7.987 17.148 1.00 94.88 162 GLY A O 1
ATOM 1238 N N . ALA A 1 163 ? 5.001 -6.102 16.078 1.00 95.94 163 ALA A N 1
ATOM 1239 C CA . ALA A 1 163 ? 5.390 -5.368 17.280 1.00 95.94 163 ALA A CA 1
ATOM 1240 C C . ALA A 1 163 ? 4.175 -5.023 18.151 1.00 95.94 163 ALA A C 1
ATOM 1242 O O . ALA A 1 163 ? 4.215 -5.204 19.365 1.00 95.94 163 ALA A O 1
ATOM 1243 N N . LEU A 1 164 ? 3.054 -4.624 17.538 1.00 97.25 164 LEU A N 1
ATOM 1244 C CA . LEU A 1 164 ? 1.807 -4.383 18.268 1.00 97.25 164 LEU A CA 1
ATOM 1245 C C . LEU A 1 164 ? 1.274 -5.670 18.916 1.00 97.25 164 LEU A C 1
ATOM 1247 O O . LEU A 1 164 ? 0.804 -5.650 20.053 1.00 97.25 164 LEU A O 1
ATOM 1251 N N . LEU A 1 165 ? 1.353 -6.805 18.218 1.00 96.38 165 LEU A N 1
ATOM 1252 C CA . LEU A 1 165 ? 0.929 -8.094 18.765 1.00 96.38 165 LEU A CA 1
ATOM 1253 C C . LEU A 1 165 ? 1.812 -8.550 19.932 1.00 96.38 165 LEU A C 1
ATOM 1255 O O . LEU A 1 165 ? 1.293 -9.060 20.928 1.00 96.38 165 LEU A O 1
ATOM 1259 N N . GLU A 1 166 ? 3.121 -8.331 19.843 1.00 95.88 166 GLU A N 1
ATOM 1260 C CA . GLU A 1 166 ? 4.051 -8.604 20.936 1.00 95.88 166 GLU A CA 1
ATOM 1261 C C . GLU A 1 166 ? 3.765 -7.692 22.134 1.00 95.88 166 GLU A C 1
ATOM 1263 O O . GLU A 1 166 ? 3.527 -8.181 23.237 1.00 95.88 166 GLU A O 1
ATOM 1268 N N . GLN A 1 167 ? 3.665 -6.382 21.907 1.00 96.38 167 GLN A N 1
ATOM 1269 C CA . GLN A 1 167 ? 3.438 -5.393 22.957 1.00 96.38 167 GLN A CA 1
ATOM 1270 C C . GLN A 1 167 ? 2.113 -5.601 23.708 1.00 96.38 167 GLN A C 1
ATOM 1272 O O . GLN A 1 167 ? 2.076 -5.486 24.933 1.00 96.38 167 GLN A O 1
ATOM 1277 N N . PHE A 1 168 ? 1.010 -5.863 22.997 1.00 96.62 168 PHE A N 1
ATOM 1278 C CA . PHE A 1 168 ? -0.329 -5.876 23.603 1.00 96.62 168 PHE A CA 1
ATOM 1279 C C . PHE A 1 168 ? -0.859 -7.269 23.936 1.00 96.62 168 PHE A C 1
ATOM 1281 O O . PHE A 1 168 ? -1.763 -7.386 24.766 1.00 96.62 168 PHE A O 1
ATOM 1288 N N . PHE A 1 169 ? -0.323 -8.322 23.317 1.00 95.94 169 PHE A N 1
ATOM 1289 C CA . PHE A 1 169 ? -0.801 -9.691 23.526 1.00 95.94 169 PHE A CA 1
ATOM 1290 C C . PHE A 1 169 ? 0.309 -10.703 23.815 1.00 95.94 169 PHE A C 1
ATOM 1292 O O . PHE A 1 169 ? -0.011 -11.876 24.002 1.00 95.94 169 PHE A O 1
ATOM 1299 N N . ASN A 1 170 ? 1.579 -10.281 23.873 1.00 94.56 170 ASN A N 1
ATOM 1300 C CA . ASN A 1 170 ? 2.738 -11.165 24.028 1.00 94.56 170 ASN A CA 1
ATOM 1301 C C . ASN A 1 170 ? 2.794 -12.258 22.940 1.00 94.56 170 ASN A C 1
ATOM 1303 O O . ASN A 1 170 ? 3.142 -13.412 23.196 1.00 94.56 170 ASN A O 1
ATOM 1307 N N . VAL A 1 171 ? 2.384 -11.906 21.715 1.00 92.50 171 VAL A N 1
ATOM 1308 C CA . VAL A 1 171 ? 2.349 -12.810 20.559 1.00 92.50 171 VAL A CA 1
ATOM 1309 C C . VAL A 1 171 ? 3.501 -12.483 19.622 1.00 92.50 171 VAL A C 1
ATOM 1311 O O . VAL A 1 171 ? 3.542 -11.415 19.019 1.00 92.50 171 VAL A O 1
ATOM 1314 N N . GLN A 1 172 ? 4.411 -13.437 19.436 1.00 87.56 172 GLN A N 1
ATOM 1315 C CA . GLN A 1 172 ? 5.5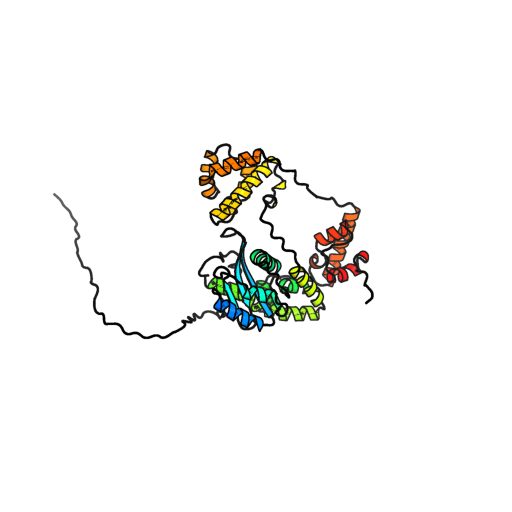31 -13.280 18.511 1.00 87.56 172 GLN A CA 1
ATOM 1316 C C . GLN A 1 172 ? 5.119 -13.600 17.069 1.00 87.56 172 GLN A C 1
ATOM 1318 O O . GLN A 1 172 ? 4.771 -14.740 16.742 1.00 87.56 172 GLN A O 1
ATOM 1323 N N . LYS A 1 173 ? 5.231 -12.609 16.177 1.00 81.88 173 LYS A N 1
ATOM 1324 C CA . LYS A 1 173 ? 5.059 -12.789 14.728 1.00 81.88 173 LYS A CA 1
ATOM 1325 C C . LYS A 1 173 ? 6.427 -12.876 14.044 1.00 81.88 173 LYS A C 1
ATOM 1327 O O . LYS A 1 173 ? 7.143 -11.885 13.937 1.00 81.88 173 LYS A O 1
ATOM 1332 N N . LYS A 1 174 ? 6.789 -14.054 13.520 1.00 74.88 174 LYS A N 1
ATOM 1333 C CA . LYS A 1 174 ? 8.000 -14.213 12.694 1.00 74.88 174 LYS A CA 1
ATOM 1334 C C . LYS A 1 174 ? 7.758 -13.644 11.292 1.00 74.88 174 LYS A C 1
ATOM 1336 O O . LYS A 1 174 ? 6.849 -14.089 10.594 1.00 74.88 174 LYS A O 1
ATOM 1341 N N . GLN A 1 175 ? 8.593 -12.706 10.849 1.00 67.94 175 GLN A N 1
ATOM 1342 C CA . GLN A 1 175 ? 8.604 -12.230 9.461 1.00 67.94 175 GLN A CA 1
ATOM 1343 C C . GLN A 1 175 ? 9.314 -13.262 8.576 1.00 67.94 175 GLN A C 1
ATOM 1345 O O . GLN A 1 175 ? 10.537 -13.260 8.479 1.00 67.94 175 GLN A O 1
ATOM 1350 N N . LYS A 1 176 ? 8.566 -14.202 7.987 1.00 74.56 176 LYS A N 1
ATOM 1351 C CA . LYS A 1 176 ? 9.156 -15.275 7.162 1.00 74.56 176 LYS A CA 1
ATOM 1352 C C . LYS A 1 176 ? 8.553 -15.393 5.756 1.00 74.56 176 LYS A C 1
ATOM 1354 O O . LYS A 1 176 ? 9.203 -15.963 4.889 1.00 74.56 176 LYS A O 1
ATOM 1359 N N . PHE A 1 177 ? 7.357 -14.845 5.517 1.00 84.38 177 PHE A N 1
ATOM 1360 C CA . PHE A 1 177 ? 6.561 -15.194 4.331 1.00 84.38 177 PHE A CA 1
ATOM 1361 C C . PHE A 1 177 ? 6.053 -14.022 3.479 1.00 84.38 177 PHE A C 1
ATOM 1363 O O . PHE A 1 177 ? 5.388 -14.263 2.484 1.00 84.38 177 PHE A O 1
ATOM 1370 N N . GLN A 1 178 ? 6.441 -12.778 3.773 1.00 81.31 178 GLN A N 1
ATOM 1371 C CA . GLN A 1 178 ? 6.007 -11.602 2.993 1.00 81.31 178 GLN A CA 1
ATOM 1372 C C . GLN A 1 178 ? 6.477 -11.614 1.527 1.00 81.31 178 GLN A C 1
ATOM 1374 O O . GLN A 1 178 ? 5.899 -10.943 0.684 1.00 81.31 178 GLN A O 1
ATOM 1379 N N . THR A 1 179 ? 7.547 -12.351 1.214 1.00 88.75 179 THR A N 1
ATOM 1380 C CA . THR A 1 179 ? 8.073 -12.519 -0.153 1.00 88.75 179 THR A CA 1
ATOM 1381 C C . THR A 1 179 ? 7.802 -13.913 -0.720 1.00 88.75 179 THR A C 1
ATOM 1383 O O . THR A 1 179 ? 8.387 -14.290 -1.739 1.00 88.75 179 THR A O 1
ATOM 1386 N N . ALA A 1 180 ? 6.953 -14.703 -0.053 1.00 93.38 180 ALA A N 1
ATOM 1387 C CA . ALA A 1 180 ? 6.554 -16.011 -0.544 1.00 93.38 180 ALA A CA 1
ATOM 1388 C C . ALA A 1 180 ? 5.789 -15.885 -1.868 1.00 93.38 180 ALA A C 1
ATOM 1390 O O . ALA A 1 180 ? 5.204 -14.852 -2.184 1.00 93.38 180 ALA A O 1
ATOM 1391 N N . ASP A 1 181 ? 5.814 -16.955 -2.652 1.00 95.00 181 ASP A N 1
ATOM 1392 C CA . ASP A 1 181 ? 4.984 -17.062 -3.843 1.00 95.00 181 ASP A CA 1
ATOM 1393 C C . ASP A 1 181 ? 3.575 -17.520 -3.438 1.00 95.00 181 ASP A C 1
ATOM 1395 O O . ASP A 1 181 ? 3.314 -18.715 -3.254 1.00 95.00 181 ASP A O 1
ATOM 1399 N N . TRP A 1 182 ? 2.687 -16.541 -3.258 1.00 96.00 182 TRP A N 1
ATOM 1400 C CA . TRP A 1 182 ? 1.286 -16.736 -2.881 1.00 96.00 182 TRP A CA 1
ATOM 1401 C C . TRP A 1 182 ? 0.405 -17.240 -4.026 1.00 96.00 182 TRP A C 1
ATOM 1403 O O . TRP A 1 182 ? -0.747 -17.610 -3.787 1.00 96.00 182 TRP A O 1
ATOM 1413 N N . THR A 1 183 ? 0.941 -17.330 -5.247 1.00 95.50 183 THR A N 1
ATOM 1414 C CA . THR A 1 183 ? 0.223 -17.876 -6.407 1.00 95.50 183 THR A CA 1
ATOM 1415 C C . THR A 1 183 ? 0.244 -19.408 -6.433 1.00 95.50 183 THR A C 1
ATOM 1417 O O . THR A 1 183 ? -0.587 -20.042 -7.084 1.00 95.50 183 THR A O 1
ATOM 1420 N N . ARG A 1 184 ? 1.153 -20.038 -5.672 1.00 95.00 184 ARG A N 1
ATOM 1421 C CA . ARG A 1 184 ? 1.323 -21.500 -5.645 1.00 95.00 184 ARG A CA 1
ATOM 1422 C C . ARG A 1 184 ? 0.068 -22.222 -5.174 1.00 95.00 184 ARG A C 1
ATOM 1424 O O . ARG A 1 184 ? -0.528 -21.845 -4.165 1.00 95.00 184 ARG A O 1
ATOM 1431 N N . ARG A 1 185 ? -0.272 -23.332 -5.836 1.00 95.44 185 ARG A N 1
ATOM 1432 C CA . ARG A 1 185 ? -1.352 -24.237 -5.418 1.00 95.44 185 ARG A CA 1
ATOM 1433 C C . ARG A 1 185 ? -0.909 -25.711 -5.400 1.00 95.44 185 ARG A C 1
ATOM 1435 O O . ARG A 1 185 ? -0.174 -26.118 -6.302 1.00 95.44 185 ARG A O 1
ATOM 1442 N N . PRO A 1 186 ? -1.345 -26.505 -4.397 1.00 94.69 186 PRO A N 1
ATOM 1443 C CA . PRO A 1 186 ? -2.014 -26.053 -3.168 1.00 94.69 186 PRO A CA 1
ATOM 1444 C C . PRO A 1 186 ? -1.076 -25.188 -2.304 1.00 94.69 186 PRO A C 1
ATOM 1446 O O . PRO A 1 186 ? 0.149 -25.328 -2.372 1.00 94.69 186 PRO A O 1
ATOM 1449 N N . LEU A 1 187 ? -1.639 -24.274 -1.508 1.00 94.62 187 LEU A N 1
ATOM 1450 C CA . LEU A 1 187 ? -0.843 -23.438 -0.606 1.00 94.62 187 LEU A CA 1
ATOM 1451 C C . LEU A 1 187 ? -0.227 -24.293 0.517 1.00 94.62 187 LEU A C 1
ATOM 1453 O O . LEU A 1 187 ? -0.941 -25.081 1.143 1.00 94.62 187 LEU A O 1
ATOM 1457 N N . PRO A 1 188 ? 1.077 -24.141 0.820 1.00 93.88 188 PRO A N 1
ATOM 1458 C CA . PRO A 1 188 ? 1.698 -24.826 1.946 1.00 93.88 188 PRO A CA 1
ATOM 1459 C C . PRO A 1 188 ? 0.998 -24.508 3.282 1.00 93.88 188 PRO A C 1
ATOM 1461 O O . PRO A 1 188 ? 0.684 -23.340 3.533 1.00 93.88 188 PRO A O 1
ATOM 1464 N N . PRO A 1 189 ? 0.836 -25.487 4.194 1.00 93.38 189 PRO A N 1
ATOM 1465 C CA . PRO A 1 189 ? 0.193 -25.267 5.495 1.00 93.38 189 PRO A CA 1
ATOM 1466 C C . PRO A 1 189 ? 0.818 -24.140 6.333 1.00 93.38 189 PRO A C 1
ATOM 1468 O O . PRO A 1 189 ? 0.114 -23.438 7.057 1.00 93.38 189 PRO A O 1
ATOM 1471 N N . GLU A 1 190 ? 2.133 -23.926 6.217 1.00 92.19 190 GLU A N 1
ATOM 1472 C CA . GLU A 1 190 ? 2.834 -22.830 6.900 1.00 92.19 190 GLU A CA 1
ATOM 1473 C C . GLU A 1 190 ? 2.375 -21.444 6.418 1.00 92.19 190 GLU A C 1
ATOM 1475 O O . GLU A 1 190 ? 2.244 -20.536 7.240 1.00 92.19 190 GLU A O 1
ATOM 1480 N N . LEU A 1 191 ? 2.082 -21.293 5.118 1.00 94.12 191 LEU A N 1
ATOM 1481 C CA . LEU A 1 191 ? 1.558 -20.048 4.549 1.00 94.12 191 LEU A CA 1
ATOM 1482 C C . LEU A 1 191 ? 0.123 -19.795 5.007 1.00 94.12 191 LEU A C 1
ATOM 1484 O O . LEU A 1 191 ? -0.199 -18.683 5.410 1.00 94.12 191 LEU A O 1
ATOM 1488 N N . LEU A 1 192 ? -0.717 -20.833 5.034 1.00 94.94 192 LEU A N 1
ATOM 1489 C CA . LEU A 1 192 ? -2.086 -20.723 5.547 1.00 94.94 192 LEU A CA 1
ATOM 1490 C C . LEU A 1 192 ? -2.091 -20.331 7.033 1.00 94.94 192 LEU A C 1
ATOM 1492 O O . LEU A 1 192 ? -2.818 -19.429 7.438 1.00 94.94 192 LEU A O 1
ATOM 1496 N N . SER A 1 193 ? -1.232 -20.950 7.852 1.00 92.69 193 SER A N 1
ATOM 1497 C CA . SER A 1 193 ? -1.105 -20.590 9.271 1.00 92.69 193 SER A CA 1
ATOM 1498 C C . SER A 1 193 ? -0.599 -19.162 9.473 1.00 92.69 193 SER A C 1
ATOM 1500 O O . SER A 1 193 ? -1.031 -18.495 10.414 1.00 92.69 193 SER A O 1
ATOM 1502 N N . TYR A 1 194 ? 0.321 -18.699 8.622 1.00 92.50 194 TYR A N 1
ATOM 1503 C CA . TYR A 1 194 ? 0.785 -17.314 8.627 1.00 92.50 194 TYR A CA 1
ATOM 1504 C C . TYR A 1 194 ? -0.357 -16.352 8.288 1.00 92.50 194 TYR A C 1
ATOM 1506 O O . TYR A 1 194 ? -0.660 -15.484 9.100 1.00 92.50 194 TYR A O 1
ATOM 1514 N N . ALA A 1 195 ? -1.048 -16.587 7.171 1.00 94.69 195 ALA A N 1
ATOM 1515 C CA . ALA A 1 195 ? -2.168 -15.782 6.696 1.00 94.69 195 ALA A CA 1
ATOM 1516 C C . ALA A 1 195 ? -3.252 -15.599 7.773 1.00 94.69 195 ALA A C 1
ATOM 1518 O O . ALA A 1 195 ? -3.631 -14.476 8.088 1.00 94.69 195 ALA A O 1
ATOM 1519 N N . VAL A 1 196 ? -3.712 -16.681 8.415 1.00 94.88 196 VAL A N 1
ATOM 1520 C CA . VAL A 1 196 ? -4.738 -16.576 9.474 1.00 94.88 196 VAL A CA 1
ATOM 1521 C C . VAL A 1 196 ? -4.288 -15.680 10.633 1.00 94.88 196 VAL A C 1
ATOM 1523 O O . VAL A 1 196 ? -5.102 -14.967 11.218 1.00 94.88 196 VAL A O 1
ATOM 1526 N N . LYS A 1 197 ? -3.001 -15.709 11.001 1.00 92.62 197 LYS A N 1
ATOM 1527 C CA . LYS A 1 197 ? -2.491 -14.929 12.140 1.00 92.62 197 LYS A CA 1
ATOM 1528 C C . LYS A 1 197 ? -2.500 -13.425 11.882 1.00 92.62 197 LYS A C 1
ATOM 1530 O O . LYS A 1 197 ? -2.558 -12.679 12.861 1.00 92.62 197 LYS A O 1
ATOM 1535 N N . ASP A 1 198 ? -2.489 -12.996 10.623 1.00 93.88 198 ASP A N 1
ATOM 1536 C CA . ASP A 1 198 ? -2.441 -11.577 10.268 1.00 93.88 198 ASP A CA 1
ATOM 1537 C C . ASP A 1 198 ? -3.780 -10.868 10.481 1.00 93.88 198 ASP A C 1
ATOM 1539 O O . ASP A 1 198 ? -3.802 -9.693 10.843 1.00 93.88 198 ASP A O 1
ATOM 1543 N N . THR A 1 199 ? -4.891 -11.608 10.452 1.00 96.56 199 THR A N 1
ATOM 1544 C CA . THR A 1 199 ? -6.226 -11.069 10.759 1.00 96.56 199 THR A CA 1
ATOM 1545 C C . THR A 1 199 ? -6.752 -11.437 12.146 1.00 96.56 199 THR A C 1
ATOM 1547 O O . THR A 1 199 ? -7.544 -10.685 12.723 1.00 96.56 199 THR A O 1
ATOM 1550 N N . LEU A 1 200 ? -6.272 -12.538 12.739 1.00 95.81 200 LEU A N 1
ATOM 1551 C CA . LEU A 1 200 ? -6.782 -13.117 13.992 1.00 95.81 200 LEU A CA 1
ATOM 1552 C C . LEU A 1 200 ? -6.910 -12.124 15.160 1.00 95.81 200 LEU A C 1
ATOM 1554 O O . LEU A 1 200 ? -7.844 -12.209 15.959 1.00 95.81 200 LEU A O 1
ATOM 1558 N N . TYR A 1 201 ? -5.961 -11.195 15.290 1.00 96.88 201 TYR A N 1
ATOM 1559 C CA . TYR A 1 201 ? -5.907 -10.247 16.407 1.00 96.88 201 TYR A CA 1
ATOM 1560 C C . TYR A 1 201 ? -6.398 -8.841 16.049 1.00 96.88 201 TYR A C 1
ATOM 1562 O O . TYR A 1 201 ? -6.494 -7.999 16.945 1.00 96.88 201 TYR A O 1
ATOM 1570 N N . LEU A 1 202 ? -6.753 -8.573 14.788 1.00 98.38 202 LEU A N 1
ATOM 1571 C CA . LEU A 1 202 ? -7.107 -7.224 14.337 1.00 98.38 202 LEU A CA 1
ATOM 1572 C C . LEU A 1 202 ? -8.323 -6.664 15.075 1.00 98.38 202 LEU A C 1
ATOM 1574 O O . LEU A 1 202 ? -8.286 -5.526 15.535 1.00 98.38 202 LEU A O 1
ATOM 1578 N N . ILE A 1 203 ? -9.367 -7.473 15.285 1.00 98.50 203 ILE A N 1
ATOM 1579 C CA . ILE A 1 203 ? -10.559 -7.033 16.029 1.00 98.50 203 ILE A CA 1
ATOM 1580 C C . ILE A 1 203 ? -10.195 -6.669 17.478 1.00 98.50 203 ILE A C 1
ATOM 1582 O O . ILE A 1 203 ? -10.671 -5.665 18.003 1.00 98.50 203 ILE A O 1
ATOM 1586 N N . ARG A 1 204 ? -9.305 -7.439 18.119 1.00 98.19 204 ARG A N 1
ATOM 1587 C CA . ARG A 1 204 ? -8.848 -7.155 19.490 1.00 98.19 204 ARG A CA 1
ATOM 1588 C C . ARG A 1 204 ? -7.988 -5.892 19.556 1.00 98.19 204 ARG A C 1
ATOM 1590 O O . ARG A 1 204 ? -8.145 -5.119 20.498 1.00 98.19 204 ARG A O 1
ATOM 1597 N N . LEU A 1 205 ? -7.111 -5.669 18.570 1.00 98.44 205 LEU A N 1
ATOM 1598 C CA . LEU A 1 205 ? -6.362 -4.413 18.441 1.00 98.44 205 LEU A CA 1
ATOM 1599 C C . LEU A 1 205 ? -7.308 -3.231 18.259 1.00 98.44 205 LEU A C 1
ATOM 1601 O O . LEU A 1 205 ? -7.150 -2.228 18.951 1.00 98.44 205 LEU A O 1
ATOM 1605 N N . ARG A 1 206 ? -8.312 -3.358 17.380 1.00 98.62 206 ARG A N 1
ATOM 1606 C CA . ARG A 1 206 ? -9.328 -2.319 17.192 1.00 98.62 206 ARG A CA 1
ATOM 1607 C C . ARG A 1 206 ? -9.986 -1.971 18.509 1.00 98.62 206 ARG A C 1
ATOM 1609 O O . ARG A 1 206 ? -10.018 -0.795 18.853 1.00 98.62 206 ARG A O 1
ATOM 1616 N N . ASP A 1 207 ? -10.528 -2.960 19.219 1.00 98.62 207 ASP A N 1
ATOM 1617 C CA . ASP A 1 207 ? -11.285 -2.728 20.453 1.00 98.62 207 ASP A CA 1
ATOM 1618 C C . ASP A 1 207 ? -10.422 -1.963 21.480 1.00 98.62 207 ASP A C 1
ATOM 1620 O O . ASP A 1 207 ? -10.852 -0.948 22.031 1.00 98.62 207 ASP A O 1
ATOM 1624 N N . LEU A 1 208 ? -9.159 -2.377 21.645 1.00 98.62 208 LEU A N 1
ATOM 1625 C CA . LEU A 1 208 ? -8.193 -1.723 22.530 1.00 98.62 208 LEU A CA 1
ATOM 1626 C C . LEU A 1 208 ? -7.854 -0.288 22.094 1.00 98.62 208 LEU A C 1
ATOM 1628 O O . LEU A 1 208 ? -7.780 0.626 22.920 1.00 98.62 208 LEU A O 1
ATOM 1632 N N . PHE A 1 209 ? -7.590 -0.076 20.805 1.00 98.75 209 PHE A N 1
ATOM 1633 C CA . PHE A 1 209 ? -7.184 1.230 20.290 1.00 98.75 209 PHE A CA 1
ATOM 1634 C C . PHE A 1 209 ? -8.341 2.216 20.247 1.00 98.75 209 PHE A C 1
ATOM 1636 O O . PHE A 1 209 ? -8.132 3.389 20.545 1.00 98.75 209 PHE A O 1
ATOM 1643 N N . LEU A 1 210 ? -9.556 1.751 19.961 1.00 98.75 210 LEU A N 1
ATOM 1644 C CA . LEU A 1 210 ? -10.766 2.558 20.043 1.00 98.75 210 LEU A CA 1
ATOM 1645 C C . LEU A 1 210 ? -10.938 3.139 21.452 1.00 98.75 210 LEU A C 1
ATOM 1647 O O . LEU A 1 210 ? -11.080 4.352 21.598 1.00 98.75 210 LEU A O 1
ATOM 1651 N N . GLU A 1 211 ? -10.833 2.305 22.490 1.00 98.69 211 GLU A N 1
ATOM 1652 C CA . GLU A 1 211 ? -10.934 2.755 23.883 1.00 98.69 211 GLU A CA 1
ATOM 1653 C C . GLU A 1 211 ? -9.854 3.796 24.227 1.00 98.69 211 GLU A C 1
ATOM 1655 O O . GLU A 1 211 ? -10.138 4.839 24.824 1.00 98.69 211 GLU A O 1
ATOM 1660 N N . LYS A 1 212 ? -8.604 3.552 23.817 1.00 98.62 212 LYS A N 1
ATOM 1661 C CA . LYS A 1 212 ? -7.491 4.486 24.053 1.00 98.62 212 LYS A CA 1
ATOM 1662 C C . LYS A 1 212 ? -7.677 5.813 23.307 1.00 98.62 212 LYS A C 1
ATOM 1664 O O . LYS A 1 212 ? -7.429 6.870 23.885 1.00 98.62 212 LYS A O 1
ATOM 1669 N N . LEU A 1 213 ? -8.143 5.779 22.057 1.00 98.69 213 LEU A N 1
ATOM 1670 C CA . LEU A 1 213 ? -8.414 6.978 21.260 1.00 98.69 213 LEU A CA 1
ATOM 1671 C C . LEU A 1 213 ? -9.528 7.817 21.889 1.00 98.69 213 LEU A C 1
ATOM 1673 O O . LEU A 1 213 ? -9.415 9.042 21.924 1.00 98.69 213 LEU A O 1
ATOM 1677 N N . MET A 1 214 ? -10.573 7.178 22.421 1.00 98.50 214 MET A N 1
ATOM 1678 C CA . MET A 1 214 ? -11.640 7.867 23.152 1.00 98.50 214 MET A CA 1
ATOM 1679 C C . MET A 1 214 ? -11.106 8.543 24.418 1.00 98.50 214 MET A C 1
ATOM 1681 O O . MET A 1 214 ? -11.354 9.730 24.611 1.00 98.50 214 MET A O 1
ATOM 1685 N N . LYS A 1 215 ? -10.298 7.846 25.229 1.00 98.31 215 LYS A N 1
ATOM 1686 C CA . LYS A 1 215 ? -9.679 8.421 26.442 1.00 98.31 215 LYS A CA 1
ATOM 1687 C C . LYS A 1 215 ? -8.801 9.642 26.151 1.00 98.31 215 LYS A C 1
ATOM 1689 O O . LYS A 1 215 ? -8.723 10.546 26.975 1.00 98.31 215 LYS A O 1
ATOM 1694 N N . LEU A 1 216 ? -8.155 9.680 24.985 1.00 97.69 216 LEU A N 1
ATOM 1695 C CA . LEU A 1 216 ? -7.329 10.809 24.547 1.00 97.69 216 LEU A CA 1
ATOM 1696 C C . LEU A 1 216 ? -8.105 11.889 23.773 1.00 97.69 216 LEU A C 1
ATOM 1698 O O . LEU A 1 216 ? -7.492 12.869 23.351 1.00 97.69 216 LEU A O 1
ATOM 1702 N N . ASN A 1 217 ? -9.417 11.727 23.562 1.00 97.44 217 ASN A N 1
ATOM 1703 C CA . ASN A 1 217 ? -10.241 12.584 22.698 1.00 97.44 217 ASN A CA 1
ATOM 1704 C C . ASN A 1 217 ? -9.715 12.693 21.248 1.00 97.44 217 ASN A C 1
ATOM 1706 O O . ASN A 1 217 ? -9.786 13.749 20.620 1.00 97.44 217 ASN A O 1
ATOM 1710 N N . ARG A 1 218 ? -9.184 11.588 20.706 1.00 98.12 218 ARG A N 1
ATOM 1711 C CA . ARG A 1 218 ? -8.598 11.492 19.352 1.00 98.12 218 ARG A CA 1
ATOM 1712 C C . ARG A 1 218 ? -9.394 10.623 18.388 1.00 98.12 218 ARG A C 1
ATOM 1714 O O . ARG A 1 218 ? -8.969 10.434 17.253 1.00 98.12 218 ARG A O 1
ATOM 1721 N N . LEU A 1 219 ? -10.547 10.099 18.806 1.00 98.19 219 LEU A N 1
ATOM 1722 C CA . LEU A 1 219 ? -11.375 9.270 17.928 1.00 98.19 219 LEU A CA 1
ATOM 1723 C C . LEU A 1 219 ? -11.777 10.018 16.646 1.00 98.19 219 LEU A C 1
ATOM 1725 O O . LEU A 1 219 ? -11.700 9.446 15.565 1.00 98.19 219 LEU A O 1
ATOM 1729 N N . SER A 1 220 ? -12.113 11.306 16.747 1.00 97.88 220 SER A N 1
ATOM 1730 C CA . SER A 1 220 ? -12.430 12.128 15.573 1.00 97.88 220 SER A CA 1
ATOM 1731 C C . SER A 1 220 ? -11.239 12.308 14.629 1.00 97.88 220 SER A C 1
ATOM 1733 O O . SER A 1 220 ? -11.430 12.374 13.422 1.00 97.88 220 SER A O 1
ATOM 1735 N N . TRP A 1 221 ? -10.006 12.332 15.149 1.00 98.06 221 TRP A N 1
ATOM 1736 C CA . TRP A 1 221 ? -8.801 12.414 14.318 1.00 98.06 221 TRP A CA 1
ATOM 1737 C C . TRP A 1 221 ? -8.656 11.131 13.503 1.00 98.06 221 TRP A C 1
ATOM 1739 O O . TRP A 1 221 ? -8.489 11.180 12.290 1.00 98.06 221 TRP A O 1
ATOM 1749 N N . ALA A 1 222 ? -8.803 9.982 14.168 1.00 98.38 222 ALA A N 1
ATOM 1750 C CA . ALA A 1 222 ? -8.736 8.679 13.522 1.00 98.38 222 ALA A CA 1
ATOM 1751 C C . ALA A 1 222 ? -9.835 8.508 12.465 1.00 98.38 222 ALA A C 1
ATOM 1753 O O . ALA A 1 222 ? -9.545 8.065 11.362 1.00 98.38 222 ALA A O 1
ATOM 1754 N N . GLN A 1 223 ? -11.070 8.926 12.759 1.00 97.94 223 GLN A N 1
ATOM 1755 C CA . GLN A 1 223 ? -12.179 8.894 11.798 1.00 97.94 223 GLN A CA 1
ATOM 1756 C C . GLN A 1 223 ? -11.897 9.735 10.545 1.00 97.94 223 GLN A C 1
ATOM 1758 O O . GLN A 1 223 ? -12.186 9.281 9.441 1.00 97.94 223 GLN A O 1
ATOM 1763 N N . GLU A 1 224 ? -11.308 10.927 10.696 1.00 97.81 224 GLU A N 1
ATOM 1764 C CA . GLU A 1 224 ? -10.896 11.757 9.557 1.00 97.81 224 GLU A CA 1
ATOM 1765 C C . GLU A 1 224 ? -9.803 11.072 8.711 1.00 97.81 224 GLU A C 1
ATOM 1767 O O . GLU A 1 224 ? -9.855 11.138 7.481 1.00 97.81 224 GLU A O 1
ATOM 1772 N N . GLU A 1 225 ? -8.838 10.385 9.335 1.00 97.50 225 GLU A N 1
ATOM 1773 C CA . GLU A 1 225 ? -7.801 9.632 8.611 1.00 97.50 225 GLU A CA 1
ATOM 1774 C C . GLU A 1 225 ? -8.355 8.386 7.905 1.00 97.50 225 GLU A C 1
ATOM 1776 O O . GLU A 1 225 ? -8.029 8.131 6.742 1.00 97.50 225 GLU A O 1
ATOM 1781 N N . PHE A 1 226 ? -9.236 7.630 8.567 1.00 97.81 226 PHE A N 1
ATOM 1782 C CA . PHE A 1 226 ? -9.894 6.464 7.973 1.00 97.81 226 PHE A CA 1
ATOM 1783 C C . PHE A 1 226 ? -10.726 6.878 6.760 1.00 97.81 226 PHE A C 1
ATOM 1785 O O . PHE A 1 226 ? -10.540 6.328 5.677 1.00 97.81 226 PHE A O 1
ATOM 1792 N N . ALA A 1 227 ? -11.559 7.914 6.900 1.00 95.75 227 ALA A N 1
ATOM 1793 C CA . ALA A 1 227 ? -12.370 8.437 5.805 1.00 95.75 227 ALA A CA 1
ATOM 1794 C C . ALA A 1 227 ? -11.507 8.910 4.629 1.00 95.75 227 ALA A C 1
ATOM 1796 O O . ALA A 1 227 ? -11.828 8.659 3.470 1.00 95.75 227 ALA A O 1
ATOM 1797 N N . ALA A 1 228 ? -10.383 9.573 4.899 1.00 94.56 228 ALA A N 1
ATOM 1798 C CA . ALA A 1 228 ? -9.494 9.998 3.831 1.00 94.56 228 ALA A CA 1
ATOM 1799 C C . ALA A 1 228 ? -8.818 8.835 3.092 1.00 94.56 228 ALA A C 1
ATOM 1801 O O . ALA A 1 228 ? -8.560 8.953 1.894 1.00 94.56 228 ALA A O 1
ATOM 1802 N N . THR A 1 229 ? -8.563 7.728 3.787 1.00 94.69 229 THR A N 1
ATOM 1803 C CA . THR A 1 229 ? -8.047 6.498 3.180 1.00 94.69 229 THR A CA 1
ATOM 1804 C C . THR A 1 229 ? -9.139 5.814 2.341 1.00 94.69 229 THR A C 1
ATOM 1806 O O . THR A 1 229 ? -8.890 5.453 1.195 1.00 94.69 229 THR A O 1
ATOM 1809 N N . GLU A 1 230 ? -10.385 5.741 2.832 1.00 92.94 230 GLU A N 1
ATOM 1810 C CA . GLU A 1 230 ? -11.547 5.230 2.071 1.00 92.94 230 GLU A CA 1
ATOM 1811 C C . GLU A 1 230 ? -11.818 6.028 0.783 1.00 92.94 230 GLU A C 1
ATOM 1813 O O . GLU A 1 230 ? -12.155 5.473 -0.267 1.00 92.94 230 GLU A O 1
ATOM 1818 N N . HIS A 1 231 ? -11.686 7.355 0.858 1.00 90.69 231 HIS A N 1
ATOM 1819 C CA . HIS A 1 231 ? -11.959 8.275 -0.248 1.00 90.69 231 HIS A CA 1
ATOM 1820 C C . HIS A 1 231 ? -10.749 8.541 -1.143 1.00 90.69 231 HIS A C 1
ATOM 1822 O O . HIS A 1 231 ? -10.822 9.382 -2.046 1.00 90.69 231 HIS A O 1
ATOM 1828 N N . GLN A 1 232 ? -9.642 7.829 -0.931 1.00 88.81 232 GLN A N 1
ATOM 1829 C CA . GLN A 1 232 ? -8.481 7.958 -1.789 1.00 88.81 232 GLN A CA 1
ATOM 1830 C C . GLN A 1 232 ? -8.872 7.664 -3.244 1.00 88.81 232 GLN A C 1
ATOM 1832 O O . GLN A 1 232 ? -9.654 6.761 -3.576 1.00 88.81 232 GLN A O 1
ATOM 1837 N N . THR A 1 233 ? -8.350 8.490 -4.147 1.00 86.19 233 THR A N 1
ATOM 1838 C CA . THR A 1 233 ? -8.526 8.259 -5.576 1.00 86.19 233 THR A CA 1
ATOM 1839 C C . THR A 1 233 ? -7.471 7.264 -6.027 1.00 86.19 233 THR A C 1
ATOM 1841 O O . THR A 1 233 ? -6.284 7.580 -6.109 1.00 86.19 233 THR A O 1
ATOM 1844 N N . PHE A 1 234 ? -7.911 6.048 -6.310 1.00 83.44 234 PHE A N 1
ATOM 1845 C CA . PHE A 1 234 ? -7.089 5.035 -6.943 1.00 83.44 234 PHE A CA 1
ATOM 1846 C C . PHE A 1 234 ? -7.153 5.249 -8.456 1.00 83.44 234 PHE A C 1
ATOM 1848 O O . PHE A 1 234 ? -8.146 4.932 -9.106 1.00 83.44 234 PHE A O 1
ATOM 1855 N N . ASN A 1 235 ? -6.102 5.841 -9.014 1.00 73.94 235 ASN A N 1
ATOM 1856 C CA . ASN A 1 235 ? -5.899 5.865 -10.456 1.00 73.94 235 ASN A CA 1
ATOM 1857 C C . ASN A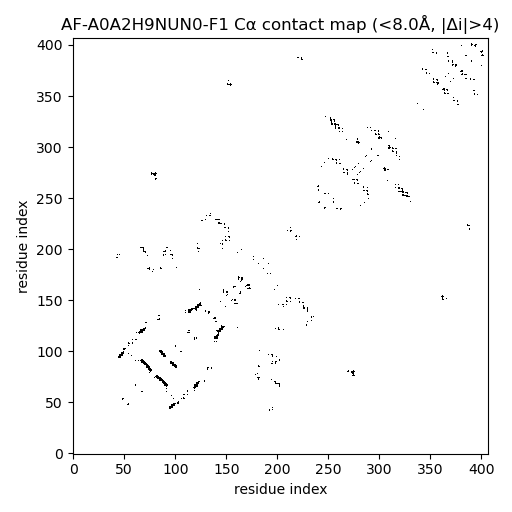 1 235 ? -4.931 4.736 -10.787 1.00 73.94 235 ASN A C 1
ATOM 1859 O O . ASN A 1 235 ? -3.721 4.907 -10.628 1.00 73.94 235 ASN A O 1
ATOM 1863 N N . HIS A 1 236 ? -5.459 3.582 -11.206 1.00 73.31 236 HIS A N 1
ATOM 1864 C CA . HIS A 1 236 ? -4.614 2.551 -11.800 1.00 73.31 236 HIS A CA 1
ATOM 1865 C C . HIS A 1 236 ? -4.036 3.112 -13.094 1.00 73.31 236 HIS A C 1
ATOM 1867 O O . HIS A 1 236 ? -4.764 3.383 -14.050 1.00 73.31 236 HIS A O 1
ATOM 1873 N N . GLN A 1 237 ? -2.732 3.354 -13.091 1.00 77.06 237 GLN A N 1
ATOM 1874 C CA . GLN A 1 237 ? -1.987 3.691 -14.289 1.00 77.06 237 GLN A CA 1
ATOM 1875 C C . GLN A 1 237 ? -1.084 2.511 -14.590 1.00 77.06 237 GLN A C 1
ATOM 1877 O O . GLN A 1 237 ? -0.313 2.081 -13.731 1.00 77.06 237 GLN A O 1
ATOM 1882 N N . GLU A 1 238 ? -1.200 1.989 -15.809 1.00 81.75 238 GLU A N 1
ATOM 1883 C CA . GLU A 1 238 ? -0.249 1.005 -16.303 1.00 81.75 238 GLU A CA 1
ATOM 1884 C C . GLU A 1 238 ? 1.173 1.566 -16.165 1.00 81.75 238 GLU A C 1
ATOM 1886 O O . GLU A 1 238 ? 1.384 2.749 -16.475 1.00 81.75 238 GLU A O 1
ATOM 1891 N N . PRO A 1 239 ? 2.143 0.751 -15.709 1.00 86.75 239 PRO A N 1
ATOM 1892 C CA . PRO A 1 239 ? 3.520 1.188 -15.576 1.00 86.75 239 PRO A CA 1
ATOM 1893 C C . PRO A 1 239 ? 4.021 1.851 -16.858 1.00 86.75 239 PRO A C 1
ATOM 1895 O O . PRO A 1 239 ? 3.855 1.333 -17.965 1.00 86.75 239 PRO A O 1
ATOM 1898 N N . SER A 1 240 ? 4.682 2.990 -16.704 1.00 90.88 240 SER A N 1
ATOM 1899 C CA . SER A 1 240 ? 5.253 3.752 -17.804 1.00 90.88 240 SER A CA 1
ATOM 1900 C C . SER A 1 240 ? 6.775 3.722 -17.744 1.00 90.88 240 SER A C 1
ATOM 1902 O O . SER A 1 240 ? 7.400 3.656 -16.684 1.00 90.88 240 SER A O 1
ATOM 1904 N N . TYR A 1 241 ? 7.419 3.872 -18.902 1.00 91.94 241 TYR A N 1
ATOM 1905 C CA . TYR A 1 241 ? 8.872 4.047 -18.971 1.00 91.94 241 TYR A CA 1
ATOM 1906 C C . TYR A 1 241 ? 9.349 5.269 -18.162 1.00 91.94 241 TYR A C 1
ATOM 1908 O O . TYR A 1 241 ? 10.506 5.320 -17.740 1.00 91.94 241 TYR A O 1
ATOM 1916 N N . THR A 1 242 ? 8.467 6.248 -17.925 1.00 90.88 242 THR A N 1
ATOM 1917 C CA . THR A 1 242 ? 8.743 7.428 -17.093 1.00 90.88 242 THR A CA 1
ATOM 1918 C C . THR A 1 242 ? 8.959 7.090 -15.620 1.00 90.88 242 THR A C 1
ATOM 1920 O O . THR A 1 242 ? 9.624 7.857 -14.925 1.00 90.88 242 THR A O 1
ATOM 1923 N N . ASP A 1 243 ? 8.473 5.936 -15.162 1.00 90.25 243 ASP A N 1
ATOM 1924 C CA . ASP A 1 243 ? 8.589 5.487 -13.770 1.00 90.25 243 ASP A CA 1
ATOM 1925 C C . ASP A 1 243 ? 9.960 4.852 -13.484 1.00 90.25 243 ASP A C 1
ATOM 1927 O O . ASP A 1 243 ? 10.339 4.603 -12.336 1.00 90.25 243 ASP A O 1
ATOM 1931 N N . ILE A 1 244 ? 10.766 4.619 -14.527 1.00 91.06 244 ILE A N 1
ATOM 1932 C CA . ILE A 1 244 ? 12.131 4.123 -14.381 1.00 91.06 244 ILE A CA 1
ATOM 1933 C C . ILE A 1 244 ? 12.977 5.154 -13.621 1.00 91.06 244 ILE A C 1
ATOM 1935 O O . ILE A 1 244 ? 13.279 6.250 -14.100 1.00 91.06 244 ILE A O 1
ATOM 1939 N N . LYS A 1 245 ? 13.471 4.764 -12.442 1.00 90.12 245 LYS A N 1
ATOM 1940 C CA . LYS A 1 245 ? 14.361 5.613 -11.642 1.00 90.12 245 LYS A CA 1
ATOM 1941 C C . LYS A 1 245 ? 15.597 6.053 -12.441 1.00 90.12 245 LYS A C 1
ATOM 1943 O O . LYS A 1 245 ? 16.423 5.241 -12.884 1.00 90.12 245 LYS A O 1
ATOM 1948 N N . GLY A 1 246 ? 15.751 7.371 -12.556 1.00 89.56 246 GLY A N 1
ATOM 1949 C CA . GLY A 1 246 ? 16.851 8.018 -13.269 1.00 89.56 246 GLY A CA 1
ATOM 1950 C C . GLY A 1 246 ? 16.666 8.110 -14.785 1.00 89.56 246 GLY A C 1
ATOM 1951 O O . GLY A 1 246 ? 17.614 8.489 -15.463 1.00 89.56 246 GLY A O 1
ATOM 1952 N N . ILE A 1 247 ? 15.480 7.800 -15.323 1.00 91.00 247 ILE A N 1
ATOM 1953 C CA . ILE A 1 247 ? 15.187 7.954 -16.756 1.00 91.00 247 ILE A CA 1
ATOM 1954 C C . ILE A 1 247 ? 15.353 9.402 -17.232 1.00 91.00 247 ILE A C 1
ATOM 1956 O O . ILE A 1 247 ? 15.778 9.637 -18.357 1.00 91.00 247 ILE A O 1
ATOM 1960 N N . GLY A 1 248 ? 15.087 10.378 -16.358 1.00 89.19 248 GLY A N 1
ATOM 1961 C CA . GLY A 1 248 ? 15.233 11.801 -16.664 1.00 89.19 248 GLY A CA 1
ATOM 1962 C C . GLY A 1 248 ? 16.677 12.274 -16.866 1.00 89.19 248 GLY A C 1
ATOM 1963 O O . GLY A 1 248 ? 16.863 13.376 -17.363 1.00 89.19 248 GLY A O 1
ATOM 1964 N N . TYR A 1 249 ? 17.686 11.470 -16.504 1.00 89.81 249 TYR A N 1
ATOM 1965 C CA . TYR A 1 249 ? 19.099 11.791 -16.755 1.00 89.81 249 TYR A CA 1
ATOM 1966 C C . TYR A 1 249 ? 19.579 11.362 -18.145 1.00 89.81 249 TYR A C 1
ATOM 1968 O O . TYR A 1 249 ? 20.668 11.750 -18.555 1.00 89.81 249 TYR A O 1
ATOM 1976 N N . LEU A 1 250 ? 18.791 10.550 -18.853 1.00 91.06 250 LEU A N 1
ATOM 1977 C CA . LEU A 1 250 ? 19.090 10.138 -20.218 1.00 91.06 250 LEU A CA 1
ATOM 1978 C C . LEU A 1 250 ? 18.749 11.265 -21.199 1.00 91.06 250 LEU A C 1
ATOM 1980 O O . LEU A 1 250 ? 17.786 12.010 -20.990 1.00 91.06 250 LEU A O 1
ATOM 1984 N N . THR A 1 251 ? 19.492 11.352 -22.298 1.00 91.94 251 THR A N 1
ATOM 1985 C CA . THR A 1 251 ? 19.183 12.238 -23.430 1.00 91.94 251 THR A CA 1
ATOM 1986 C C . THR A 1 251 ? 17.855 11.858 -24.094 1.00 91.94 251 THR A C 1
ATOM 1988 O O . THR A 1 251 ? 17.333 10.762 -23.897 1.00 91.94 251 THR A O 1
ATOM 1991 N N . ASP A 1 252 ? 17.294 12.743 -24.918 1.00 91.94 252 ASP A N 1
ATOM 1992 C CA . ASP A 1 252 ? 15.983 12.525 -25.559 1.00 91.94 252 ASP A CA 1
ATOM 1993 C C . ASP A 1 252 ? 15.956 11.246 -26.398 1.00 91.94 252 ASP A C 1
ATOM 1995 O O . ASP A 1 252 ? 15.005 10.468 -26.325 1.00 91.94 252 ASP A O 1
ATOM 1999 N N . ARG A 1 253 ? 17.052 10.991 -27.119 1.00 92.75 253 ARG A N 1
ATOM 2000 C CA . ARG A 1 253 ? 17.236 9.788 -27.932 1.00 92.75 253 ARG A CA 1
ATOM 2001 C C . ARG A 1 253 ? 17.361 8.529 -27.078 1.00 92.75 253 ARG A C 1
ATOM 2003 O O . ARG A 1 253 ? 16.753 7.512 -27.388 1.00 92.75 253 ARG A O 1
ATOM 2010 N N . GLU A 1 254 ? 18.131 8.583 -25.997 1.00 95.19 254 GLU A N 1
ATOM 2011 C CA . GLU A 1 254 ? 18.279 7.447 -25.080 1.00 95.19 254 GLU A CA 1
ATOM 2012 C C . GLU A 1 254 ? 16.958 7.138 -24.367 1.00 95.19 254 GLU A C 1
ATOM 2014 O O . GLU A 1 254 ? 16.593 5.974 -24.230 1.00 95.19 254 GLU A O 1
ATOM 2019 N N . ARG A 1 255 ? 16.181 8.158 -23.975 1.00 95.12 255 ARG A N 1
ATOM 2020 C CA . ARG A 1 255 ? 14.835 7.959 -23.413 1.00 95.12 255 ARG A CA 1
ATOM 2021 C C . ARG A 1 255 ? 13.881 7.330 -24.420 1.00 95.12 255 ARG A C 1
ATOM 2023 O O . ARG A 1 255 ? 13.084 6.485 -24.024 1.00 95.12 255 ARG A O 1
ATOM 2030 N N . ALA A 1 256 ? 13.963 7.712 -25.693 1.00 95.94 256 ALA A N 1
ATOM 2031 C CA . ALA A 1 256 ? 13.145 7.125 -26.750 1.00 95.94 256 ALA A CA 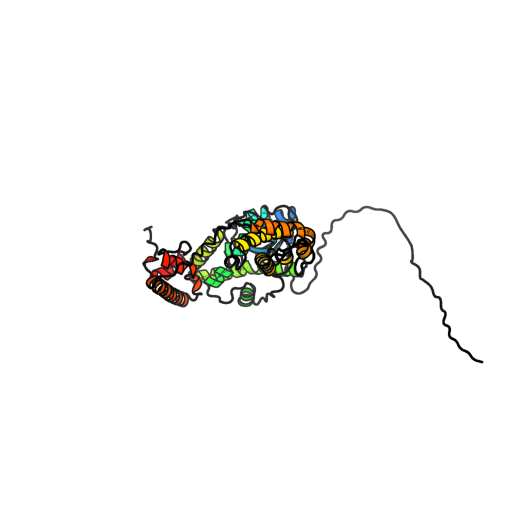1
ATOM 2032 C C . ALA A 1 256 ? 13.468 5.636 -26.947 1.00 95.94 256 ALA A C 1
ATOM 2034 O O . ALA A 1 256 ? 12.571 4.796 -26.936 1.00 95.94 256 ALA A O 1
ATOM 2035 N N . ILE A 1 257 ? 14.755 5.276 -26.978 1.00 96.56 257 ILE A N 1
ATOM 2036 C CA . ILE A 1 257 ? 15.181 3.869 -26.994 1.00 96.56 257 ILE A CA 1
ATOM 2037 C C . ILE A 1 257 ? 14.701 3.133 -25.734 1.00 96.56 257 ILE A C 1
ATOM 2039 O O . ILE A 1 257 ? 14.154 2.034 -25.830 1.00 96.56 257 ILE A O 1
ATOM 2043 N N . ALA A 1 258 ? 14.866 3.731 -24.551 1.00 96.75 258 ALA A N 1
ATOM 2044 C CA . ALA A 1 258 ? 14.425 3.139 -23.291 1.00 96.75 258 ALA A CA 1
ATOM 2045 C C . ALA A 1 258 ? 12.907 2.904 -23.256 1.00 96.75 258 ALA A C 1
ATOM 2047 O O . ALA A 1 258 ? 12.479 1.875 -22.741 1.00 96.75 258 ALA A O 1
ATOM 2048 N N . LYS A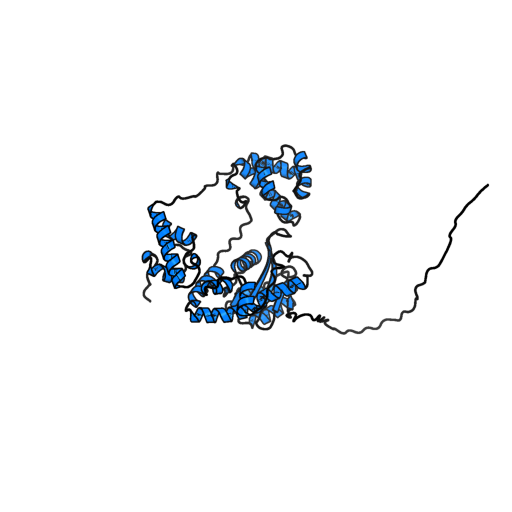 1 259 ? 12.103 3.809 -23.831 1.00 96.38 259 LYS A N 1
ATOM 2049 C CA . LYS A 1 259 ? 10.652 3.646 -23.995 1.00 96.38 259 LYS A CA 1
ATOM 2050 C C . LYS A 1 259 ? 10.323 2.424 -24.855 1.00 96.38 259 LYS A C 1
ATOM 2052 O O . LYS A 1 259 ? 9.550 1.579 -24.413 1.00 96.38 259 LYS A O 1
ATOM 2057 N N . CYS A 1 260 ? 10.930 2.287 -26.035 1.00 96.44 260 CYS A N 1
ATOM 2058 C CA . CYS A 1 260 ? 10.707 1.126 -26.905 1.00 96.44 260 CYS A CA 1
ATOM 2059 C C . CYS A 1 260 ? 11.109 -0.190 -26.217 1.00 96.44 260 CYS A C 1
ATOM 2061 O O . CYS A 1 260 ? 10.347 -1.158 -26.217 1.00 96.44 260 CYS A O 1
ATOM 2063 N N . LEU A 1 261 ? 12.277 -0.215 -25.565 1.00 97.19 261 LEU A N 1
ATOM 2064 C CA . LEU A 1 261 ? 12.747 -1.383 -24.813 1.00 97.19 261 LEU A CA 1
ATOM 2065 C C . LEU A 1 261 ? 11.846 -1.713 -23.620 1.00 97.19 261 LEU A C 1
ATOM 2067 O O . LEU A 1 261 ? 11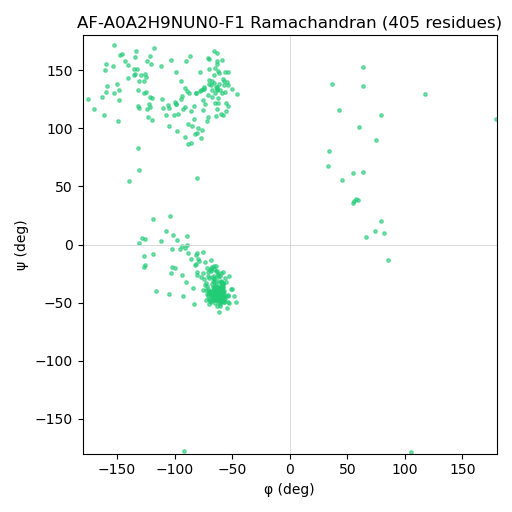.614 -2.887 -23.346 1.00 97.19 261 LEU A O 1
ATOM 2071 N N . PHE A 1 262 ? 11.338 -0.698 -22.919 1.00 97.19 262 PHE A N 1
ATOM 2072 C CA . PHE A 1 262 ? 10.397 -0.864 -21.817 1.00 97.19 262 PHE A CA 1
ATOM 2073 C C . PHE A 1 262 ? 9.118 -1.551 -22.294 1.00 97.19 262 PHE A C 1
ATOM 2075 O O . PHE A 1 262 ? 8.769 -2.596 -21.756 1.00 97.19 262 PHE A O 1
ATOM 2082 N N . LEU A 1 263 ? 8.479 -1.029 -23.343 1.00 96.38 263 LEU A N 1
ATOM 2083 C CA . LEU A 1 263 ? 7.238 -1.595 -23.880 1.00 96.38 263 LEU A CA 1
ATOM 2084 C C . LEU A 1 263 ? 7.432 -3.039 -24.359 1.00 96.38 263 LEU A C 1
ATOM 2086 O O . LEU A 1 263 ? 6.627 -3.913 -24.044 1.00 96.38 263 LEU A O 1
ATOM 2090 N N . LEU A 1 264 ? 8.537 -3.312 -25.059 1.00 96.88 264 LEU A N 1
ATOM 2091 C CA . LEU A 1 264 ? 8.846 -4.663 -25.524 1.00 96.88 264 LEU A CA 1
ATOM 2092 C C . LEU A 1 264 ? 9.142 -5.621 -24.357 1.00 96.88 264 LEU A C 1
ATOM 2094 O O . LEU A 1 264 ? 8.767 -6.793 -24.395 1.00 96.88 264 LEU A O 1
ATOM 2098 N N . ARG A 1 265 ? 9.797 -5.133 -23.298 1.00 97.00 265 ARG A N 1
ATOM 2099 C CA . ARG A 1 265 ? 10.024 -5.902 -22.071 1.00 97.00 265 ARG A CA 1
ATOM 2100 C C . ARG A 1 265 ? 8.708 -6.244 -21.379 1.00 97.00 265 ARG A C 1
ATOM 2102 O O . ARG A 1 265 ? 8.560 -7.396 -20.988 1.00 97.00 265 ARG A O 1
ATOM 2109 N N . GLU A 1 266 ? 7.784 -5.291 -21.249 1.00 96.19 266 GLU A N 1
ATOM 2110 C CA . GLU A 1 266 ? 6.445 -5.526 -20.683 1.00 96.19 266 GLU A CA 1
ATOM 2111 C C . GLU A 1 266 ? 5.688 -6.595 -21.478 1.00 96.19 266 GLU A C 1
ATOM 2113 O O . GLU A 1 266 ? 5.132 -7.533 -20.906 1.00 96.19 266 GLU A O 1
ATOM 2118 N N . GLU A 1 267 ? 5.712 -6.502 -22.809 1.00 96.50 267 GLU A N 1
ATOM 2119 C CA . GLU A 1 267 ? 5.090 -7.492 -23.688 1.00 96.50 267 GLU A CA 1
ATOM 2120 C C . GLU A 1 267 ? 5.648 -8.899 -23.440 1.00 96.50 267 GLU A C 1
ATOM 2122 O O . GLU A 1 267 ? 4.889 -9.852 -23.249 1.00 96.50 267 GLU A O 1
ATOM 2127 N N . PHE A 1 268 ? 6.975 -9.043 -23.413 1.00 97.38 268 PHE A N 1
ATOM 2128 C CA . PHE A 1 268 ? 7.587 -10.351 -23.213 1.00 97.38 268 PHE A CA 1
ATOM 2129 C C . PHE A 1 268 ? 7.455 -10.874 -21.791 1.00 97.38 268 PHE A C 1
ATOM 2131 O O . PHE A 1 268 ? 7.318 -12.083 -21.636 1.00 97.38 268 PHE A O 1
ATOM 2138 N N . ALA A 1 269 ? 7.471 -10.000 -20.785 1.00 97.12 269 ALA A N 1
ATOM 2139 C CA . ALA A 1 269 ? 7.231 -10.355 -19.391 1.00 97.12 269 ALA A CA 1
ATOM 2140 C C . ALA A 1 269 ? 5.844 -10.989 -19.235 1.00 97.12 269 ALA A C 1
ATOM 2142 O O . ALA A 1 269 ? 5.738 -12.100 -18.718 1.00 97.12 269 ALA A O 1
ATOM 2143 N N . ARG A 1 270 ? 4.820 -10.369 -19.837 1.00 96.12 270 ARG A N 1
ATOM 2144 C CA . ARG A 1 270 ? 3.467 -10.930 -19.933 1.00 96.12 270 ARG A CA 1
ATOM 2145 C C . ARG A 1 270 ? 3.438 -12.255 -20.697 1.00 96.12 270 ARG A C 1
ATOM 2147 O O . ARG A 1 270 ? 2.833 -13.213 -20.237 1.00 96.12 270 ARG A O 1
ATOM 2154 N N . LYS A 1 271 ? 4.113 -12.339 -21.852 1.00 96.56 271 LYS A N 1
ATOM 2155 C CA . LYS A 1 271 ? 4.126 -13.546 -22.706 1.00 96.56 271 LYS A CA 1
ATOM 2156 C C . LYS A 1 271 ? 4.723 -14.768 -22.009 1.00 96.56 271 LYS A C 1
ATOM 2158 O O . LYS A 1 271 ? 4.273 -15.882 -22.255 1.00 96.56 271 LYS A O 1
ATOM 2163 N N . VAL A 1 272 ? 5.784 -14.578 -21.228 1.00 96.69 272 VAL A N 1
ATOM 2164 C CA . VAL A 1 272 ? 6.476 -15.681 -20.541 1.00 96.69 272 VAL A CA 1
ATOM 2165 C C . VAL A 1 272 ? 6.033 -15.844 -19.089 1.00 96.69 272 VAL A C 1
ATOM 2167 O O . VAL A 1 272 ? 6.613 -16.675 -18.397 1.00 96.69 272 VAL A O 1
ATOM 2170 N N . ASP A 1 273 ? 5.053 -15.047 -18.656 1.00 96.44 273 ASP A N 1
ATOM 2171 C CA . ASP A 1 273 ? 4.568 -14.949 -17.281 1.00 96.44 273 ASP A CA 1
ATOM 2172 C C . ASP A 1 273 ? 5.711 -14.876 -16.256 1.00 96.44 273 ASP A C 1
ATOM 2174 O O . ASP A 1 273 ? 5.871 -15.705 -15.361 1.00 96.44 273 ASP A O 1
ATOM 2178 N N . ARG A 1 274 ? 6.594 -13.894 -16.456 1.00 96.31 274 ARG A N 1
ATOM 2179 C CA . ARG A 1 274 ? 7.690 -13.603 -15.529 1.00 96.31 274 ARG A CA 1
ATOM 2180 C C . ARG A 1 274 ? 7.764 -12.119 -15.236 1.00 96.31 274 ARG A C 1
ATOM 2182 O O . ARG A 1 274 ? 7.502 -11.314 -16.130 1.00 96.31 274 ARG A O 1
ATOM 2189 N N . PRO A 1 275 ? 8.250 -11.746 -14.045 1.00 95.44 275 PRO A N 1
ATOM 2190 C CA . PRO A 1 275 ? 8.498 -10.364 -13.721 1.00 95.44 275 PRO A CA 1
ATOM 2191 C C . PRO A 1 275 ? 9.386 -9.664 -14.735 1.00 95.44 275 PRO A C 1
ATOM 2193 O O . PRO A 1 275 ? 10.335 -10.225 -15.295 1.00 95.44 275 PRO A O 1
ATOM 2196 N N . VAL A 1 276 ? 9.144 -8.372 -14.890 1.00 95.00 276 VAL A N 1
ATOM 2197 C CA . VAL A 1 276 ? 9.854 -7.527 -15.857 1.00 95.00 276 VAL A CA 1
ATOM 2198 C C . VAL A 1 276 ? 11.369 -7.541 -15.626 1.00 95.00 276 VAL A C 1
ATOM 2200 O O . VAL A 1 276 ? 12.153 -7.515 -16.577 1.00 95.00 276 VAL A O 1
ATOM 2203 N N . TYR A 1 277 ? 11.807 -7.657 -14.366 1.00 94.44 277 TYR A N 1
ATOM 2204 C CA . TYR A 1 277 ? 13.226 -7.710 -14.020 1.00 94.44 277 TYR A CA 1
ATOM 2205 C C . TYR A 1 277 ? 13.906 -9.024 -14.426 1.00 94.44 277 TYR A C 1
ATOM 2207 O O . TYR A 1 277 ? 15.111 -9.002 -14.686 1.00 94.44 277 TYR A O 1
ATOM 2215 N N . TYR A 1 278 ? 13.159 -10.134 -14.517 1.00 95.19 278 TYR A N 1
ATOM 2216 C CA . TYR A 1 278 ? 13.670 -11.407 -15.031 1.00 95.19 278 TYR A CA 1
ATOM 2217 C C . TYR A 1 278 ? 13.919 -11.324 -16.532 1.00 95.19 278 TYR A C 1
ATOM 2219 O O . TYR A 1 278 ? 14.940 -11.826 -16.998 1.00 95.19 278 TYR A O 1
ATOM 2227 N N . VAL A 1 279 ? 13.029 -10.665 -17.288 1.00 96.38 279 VAL A N 1
ATOM 2228 C CA . VAL A 1 279 ? 13.230 -10.440 -18.728 1.00 96.38 279 VAL A CA 1
ATOM 2229 C C . VAL A 1 279 ? 14.485 -9.606 -18.957 1.00 96.38 279 VAL A C 1
ATOM 2231 O O . VAL A 1 279 ? 15.410 -10.042 -19.647 1.00 96.38 279 VAL A O 1
ATOM 2234 N N . MET A 1 280 ? 14.516 -8.415 -18.357 1.00 95.25 280 MET A N 1
ATOM 2235 C CA . MET A 1 280 ? 15.633 -7.482 -18.434 1.00 95.25 280 MET A CA 1
ATOM 2236 C C . MET A 1 280 ? 15.534 -6.462 -17.297 1.00 95.25 280 MET A C 1
ATOM 2238 O O . MET A 1 280 ? 14.661 -5.588 -17.287 1.00 95.25 280 MET A O 1
ATOM 2242 N N . ASN A 1 281 ? 16.453 -6.531 -16.335 1.00 95.56 281 ASN A N 1
ATOM 2243 C CA . ASN A 1 281 ? 16.446 -5.590 -15.219 1.00 95.56 281 ASN A CA 1
ATOM 2244 C C . ASN A 1 281 ? 16.666 -4.136 -15.681 1.00 95.56 281 ASN A C 1
ATOM 2246 O O . ASN A 1 281 ? 17.231 -3.853 -16.739 1.00 95.56 281 ASN A O 1
ATOM 2250 N N . THR A 1 282 ? 16.236 -3.191 -14.847 1.00 95.12 282 THR A N 1
ATOM 2251 C CA . THR A 1 282 ? 16.276 -1.754 -15.156 1.00 95.12 282 THR A CA 1
ATOM 2252 C C . THR A 1 282 ? 17.692 -1.221 -15.401 1.00 95.12 282 THR A C 1
ATOM 2254 O O . THR A 1 282 ? 17.858 -0.250 -16.137 1.00 95.12 282 THR A O 1
ATOM 2257 N N . LYS A 1 283 ? 18.728 -1.842 -14.818 1.00 95.75 283 LYS A N 1
ATOM 2258 C CA . LYS A 1 283 ? 20.125 -1.459 -15.071 1.00 95.75 283 LYS A CA 1
ATOM 2259 C C . LYS A 1 283 ? 20.524 -1.800 -16.508 1.00 95.75 283 LYS A C 1
ATOM 2261 O O . LYS A 1 283 ? 21.021 -0.922 -17.201 1.00 95.75 283 LYS A O 1
ATOM 2266 N N . ILE A 1 284 ? 20.252 -3.028 -16.951 1.00 96.25 284 ILE A N 1
ATOM 2267 C CA . ILE A 1 284 ? 20.529 -3.486 -18.319 1.00 96.25 284 ILE A CA 1
ATOM 2268 C C . ILE A 1 284 ? 19.712 -2.680 -19.327 1.00 96.25 284 ILE A C 1
ATOM 2270 O O . ILE A 1 284 ? 20.262 -2.224 -20.320 1.00 96.25 284 ILE A O 1
ATOM 2274 N N . LEU A 1 285 ? 18.427 -2.432 -19.057 1.00 97.19 285 LEU A N 1
ATOM 2275 C CA . LEU A 1 285 ? 17.582 -1.631 -19.948 1.00 97.19 285 LEU A CA 1
ATOM 2276 C C . LEU A 1 285 ? 18.180 -0.239 -20.198 1.00 97.19 285 LEU A C 1
ATOM 2278 O O . LEU A 1 285 ? 18.270 0.193 -21.344 1.00 97.19 285 LEU A O 1
ATOM 2282 N N . LYS A 1 286 ? 18.624 0.451 -19.139 1.00 96.75 286 LYS A N 1
ATOM 2283 C CA . LYS A 1 286 ? 19.258 1.771 -19.275 1.00 96.75 286 LYS A CA 1
ATOM 2284 C C . LYS A 1 286 ? 20.605 1.702 -19.989 1.00 96.75 286 LYS A C 1
ATOM 2286 O O . LYS A 1 286 ? 20.885 2.564 -20.812 1.00 96.75 286 LYS A O 1
ATOM 2291 N N . ASP A 1 287 ? 21.413 0.688 -19.697 1.00 96.50 287 ASP A N 1
ATOM 2292 C CA . ASP A 1 287 ? 22.694 0.475 -20.375 1.00 96.50 287 ASP A CA 1
ATOM 2293 C C . ASP A 1 287 ? 22.505 0.277 -21.886 1.00 96.50 287 ASP A C 1
ATOM 2295 O O . ASP A 1 287 ? 23.143 0.951 -22.685 1.00 96.50 287 ASP A O 1
ATOM 2299 N N . LEU A 1 288 ? 21.530 -0.539 -22.290 1.00 96.31 288 LEU A N 1
ATOM 2300 C CA . LEU A 1 288 ? 21.184 -0.750 -23.698 1.00 96.31 288 LEU A CA 1
ATOM 2301 C C . LEU A 1 288 ? 20.585 0.491 -24.365 1.00 96.31 288 LEU A C 1
ATOM 2303 O O . LEU A 1 288 ? 20.722 0.659 -25.575 1.00 96.31 288 LEU A O 1
ATOM 2307 N N . ALA A 1 289 ? 19.928 1.359 -23.599 1.00 96.44 289 ALA A N 1
ATOM 2308 C CA . ALA A 1 289 ? 19.441 2.631 -24.109 1.00 96.44 289 ALA A CA 1
ATOM 2309 C C . ALA A 1 289 ? 20.590 3.606 -24.428 1.00 96.44 289 ALA A C 1
ATOM 2311 O O . ALA A 1 289 ? 20.554 4.254 -25.473 1.00 96.44 289 ALA A O 1
ATOM 2312 N N . MET A 1 290 ? 21.616 3.668 -23.570 1.00 96.75 290 MET A N 1
ATOM 2313 C CA . MET A 1 290 ? 22.821 4.497 -23.764 1.00 96.75 290 MET A CA 1
ATOM 2314 C C . MET A 1 290 ? 23.778 3.899 -24.806 1.00 96.75 290 MET A C 1
ATOM 2316 O O . MET A 1 290 ? 24.376 4.603 -25.624 1.00 96.75 290 MET A O 1
ATOM 2320 N N . HIS A 1 291 ? 23.922 2.575 -24.800 1.00 96.62 291 HIS A N 1
ATOM 2321 C CA . HIS A 1 291 ? 24.905 1.835 -25.585 1.00 96.62 291 HIS A CA 1
ATOM 2322 C C . HIS A 1 291 ? 24.251 0.662 -26.334 1.00 96.62 291 HIS A C 1
ATOM 2324 O O . HIS A 1 291 ? 24.575 -0.504 -26.090 1.00 96.62 291 HIS A O 1
ATOM 2330 N N . PRO A 1 292 ? 23.329 0.935 -27.279 1.00 95.31 292 PRO A N 1
ATOM 2331 C CA . PRO A 1 292 ? 22.597 -0.119 -27.966 1.00 95.31 292 PRO A CA 1
ATOM 2332 C C . PRO A 1 292 ? 23.524 -1.010 -28.809 1.00 95.31 292 PRO A C 1
ATOM 2334 O O . PRO A 1 292 ? 24.332 -0.485 -29.589 1.00 95.31 292 PRO A O 1
ATOM 2337 N N . PRO A 1 293 ? 23.371 -2.349 -28.756 1.00 95.12 293 PRO A N 1
ATOM 2338 C CA . PRO A 1 293 ? 24.106 -3.255 -29.624 1.00 95.12 293 PRO A CA 1
ATOM 2339 C C . PRO A 1 293 ? 23.883 -2.928 -31.105 1.00 95.12 293 PRO A C 1
ATOM 2341 O O . PRO A 1 293 ? 22.753 -2.757 -31.568 1.00 95.12 293 PRO A O 1
ATOM 2344 N N . LYS A 1 294 ? 24.983 -2.846 -31.861 1.00 93.75 294 LYS A N 1
ATOM 2345 C CA . LYS A 1 294 ? 24.983 -2.392 -33.264 1.00 93.75 294 LYS A CA 1
ATOM 2346 C C . LYS A 1 294 ? 24.524 -3.451 -34.266 1.00 93.75 294 LYS A C 1
ATOM 2348 O O . LYS A 1 294 ? 24.258 -3.112 -35.413 1.00 93.75 294 LYS A O 1
ATOM 2353 N N . THR A 1 295 ? 24.446 -4.717 -33.863 1.00 95.88 295 THR A N 1
ATOM 2354 C CA . THR A 1 295 ? 24.089 -5.834 -34.747 1.00 95.88 295 THR A CA 1
ATOM 2355 C C . THR A 1 295 ? 23.079 -6.754 -34.077 1.00 95.88 295 THR A C 1
ATOM 2357 O O . THR A 1 295 ? 23.100 -6.925 -32.858 1.00 95.88 295 THR A O 1
ATOM 2360 N N . ARG A 1 296 ? 22.232 -7.412 -34.880 1.00 95.50 296 ARG A N 1
ATOM 2361 C CA . ARG A 1 296 ? 21.304 -8.452 -34.400 1.00 95.50 296 ARG A CA 1
ATOM 2362 C C . ARG A 1 296 ? 22.031 -9.555 -33.624 1.00 95.50 296 ARG A C 1
ATOM 2364 O O . ARG A 1 296 ? 21.591 -9.944 -32.550 1.00 95.50 296 ARG A O 1
ATOM 2371 N N . LYS A 1 297 ? 23.182 -10.007 -34.133 1.00 96.06 297 LYS A N 1
ATOM 2372 C CA . LYS A 1 297 ? 23.985 -11.082 -33.530 1.00 96.06 297 LYS A CA 1
ATOM 2373 C C . LYS A 1 297 ? 24.427 -10.769 -32.095 1.00 96.06 297 LYS A C 1
ATOM 2375 O O . LYS A 1 297 ? 24.488 -11.668 -31.266 1.00 96.06 297 LYS A O 1
ATOM 2380 N N . ALA A 1 298 ? 24.681 -9.500 -31.771 1.00 96.56 298 ALA A N 1
ATOM 2381 C CA . ALA A 1 298 ? 25.039 -9.107 -30.409 1.00 96.56 298 ALA A CA 1
ATOM 2382 C C . ALA A 1 298 ? 23.885 -9.316 -29.405 1.00 96.56 298 ALA A C 1
ATOM 2384 O O . ALA A 1 298 ? 24.134 -9.658 -28.249 1.00 96.56 298 ALA A O 1
ATOM 2385 N N . TRP A 1 299 ? 22.630 -9.172 -29.847 1.00 96.38 299 TRP A N 1
ATOM 2386 C CA . TRP A 1 299 ? 21.448 -9.479 -29.034 1.00 96.38 299 TRP A CA 1
ATOM 2387 C C . TRP A 1 299 ? 21.274 -10.986 -28.812 1.00 96.38 299 TRP A C 1
ATOM 2389 O O . TRP A 1 299 ? 20.947 -11.407 -27.705 1.00 96.38 299 TRP A O 1
ATOM 2399 N N . GLU A 1 300 ? 21.563 -11.808 -29.824 1.00 97.25 300 GLU A N 1
ATOM 2400 C CA . GLU A 1 300 ? 21.479 -13.276 -29.739 1.00 97.25 300 GLU A CA 1
ATOM 2401 C C . GLU A 1 300 ? 22.437 -13.863 -28.693 1.00 97.25 300 GLU A C 1
ATOM 2403 O O . GLU A 1 300 ? 22.148 -14.900 -28.104 1.00 97.25 300 GLU A O 1
ATOM 2408 N N . THR A 1 301 ? 23.563 -13.198 -28.422 1.00 96.56 301 THR A N 1
ATOM 2409 C CA . THR A 1 301 ? 24.576 -13.653 -27.454 1.00 96.56 301 THR A CA 1
ATOM 2410 C C . THR A 1 301 ? 24.510 -12.933 -26.104 1.00 96.56 301 THR A C 1
ATOM 2412 O O . THR A 1 301 ? 25.404 -13.097 -25.271 1.00 96.56 301 THR A O 1
ATOM 2415 N N . MET A 1 302 ? 23.479 -12.116 -25.871 1.00 94.44 302 MET A N 1
ATOM 2416 C CA . MET A 1 302 ? 23.385 -11.266 -24.685 1.00 94.44 302 MET A CA 1
ATOM 2417 C C . MET A 1 302 ? 23.306 -12.088 -23.386 1.00 94.44 302 MET A C 1
ATOM 2419 O O . MET A 1 302 ? 22.583 -13.088 -23.280 1.00 94.44 302 MET A O 1
ATOM 2423 N N . ARG A 1 303 ? 24.077 -11.661 -22.379 1.00 94.50 303 ARG A N 1
ATOM 2424 C CA . ARG A 1 303 ? 24.125 -12.261 -21.036 1.00 94.50 303 ARG A CA 1
ATOM 2425 C C . ARG A 1 303 ? 23.342 -11.405 -20.039 1.00 94.50 303 ARG A C 1
ATOM 2427 O O . ARG A 1 303 ? 23.136 -10.221 -20.270 1.00 94.50 303 ARG A O 1
ATOM 2434 N N . GLY A 1 304 ? 22.921 -12.009 -18.926 1.00 94.31 304 GLY A N 1
ATOM 2435 C CA . GLY A 1 304 ? 22.186 -11.306 -17.865 1.00 94.31 304 GLY A CA 1
ATOM 2436 C C . GLY A 1 304 ? 20.727 -10.969 -18.202 1.00 94.31 304 GLY A C 1
ATOM 2437 O O . GLY A 1 304 ? 20.105 -10.203 -17.475 1.00 94.31 304 GLY A O 1
ATOM 2438 N N . VAL A 1 305 ? 20.188 -11.537 -19.282 1.00 96.50 305 VAL A N 1
ATOM 2439 C CA . VAL A 1 305 ? 18.799 -11.370 -19.735 1.00 96.50 305 VAL A CA 1
ATOM 2440 C C . VAL A 1 305 ? 18.112 -12.727 -19.860 1.00 96.50 305 VAL A C 1
ATOM 2442 O O . VAL A 1 305 ? 18.780 -13.753 -20.040 1.00 96.50 305 VAL A O 1
ATOM 2445 N N . HIS A 1 306 ? 16.782 -12.741 -19.807 1.00 97.19 306 HIS A N 1
ATOM 2446 C CA . HIS A 1 306 ? 16.005 -13.957 -20.040 1.00 97.19 306 HIS A CA 1
ATOM 2447 C C . HIS A 1 306 ? 16.236 -14.503 -21.465 1.00 97.19 306 HIS A C 1
ATOM 2449 O O . HIS A 1 306 ? 16.386 -13.712 -22.403 1.00 97.19 306 HIS A O 1
ATOM 2455 N N . PRO A 1 307 ? 16.197 -15.836 -21.687 1.00 97.56 307 PRO A N 1
ATOM 2456 C CA . PRO A 1 307 ? 16.365 -16.434 -23.016 1.00 97.56 307 PRO A CA 1
ATOM 2457 C C . PRO A 1 307 ? 15.445 -15.865 -24.104 1.00 97.56 307 PRO A C 1
ATOM 2459 O O . PRO A 1 307 ? 15.826 -15.862 -25.273 1.00 97.56 307 PRO A O 1
ATOM 2462 N N . ILE A 1 308 ? 14.271 -15.340 -23.728 1.00 97.38 308 ILE A N 1
ATOM 2463 C CA . ILE A 1 308 ? 13.341 -14.690 -24.664 1.00 97.38 308 ILE A CA 1
ATOM 2464 C C . ILE A 1 308 ? 13.983 -13.504 -25.395 1.00 97.38 308 ILE A C 1
ATOM 2466 O O . ILE A 1 308 ? 13.746 -13.347 -26.584 1.00 97.38 308 ILE A O 1
ATOM 2470 N N . VAL A 1 309 ? 14.865 -12.735 -24.743 1.00 96.62 309 VAL A N 1
ATOM 2471 C CA . VAL A 1 309 ? 15.551 -11.588 -25.365 1.00 96.62 309 VAL A CA 1
ATOM 2472 C C . VAL A 1 309 ? 16.475 -12.048 -26.493 1.00 96.62 309 VAL A C 1
ATOM 2474 O O . VAL A 1 309 ? 16.513 -11.430 -27.552 1.00 96.62 309 VAL A O 1
ATOM 2477 N N . ARG A 1 310 ? 17.172 -13.176 -26.299 1.00 97.31 310 ARG A N 1
ATOM 2478 C CA . ARG A 1 310 ? 18.027 -13.782 -27.333 1.00 97.31 310 ARG A CA 1
ATOM 2479 C C . ARG A 1 310 ? 17.202 -14.386 -28.465 1.00 97.31 310 ARG A C 1
ATOM 2481 O O . ARG A 1 310 ? 17.525 -14.185 -29.630 1.00 97.31 310 ARG A O 1
ATOM 2488 N N . LYS A 1 311 ? 16.126 -15.103 -28.125 1.00 97.56 311 LYS A N 1
ATOM 2489 C CA . LYS A 1 311 ? 15.212 -15.717 -29.101 1.00 97.56 311 LYS A CA 1
ATOM 2490 C C . LYS A 1 311 ? 14.536 -14.665 -29.988 1.00 97.56 311 LYS A C 1
ATOM 2492 O O . LYS A 1 311 ? 14.351 -14.892 -31.176 1.00 97.56 311 LYS A O 1
ATOM 2497 N N . GLU A 1 312 ? 14.214 -13.511 -29.415 1.00 97.69 312 GLU A N 1
ATOM 2498 C CA . GLU A 1 312 ? 13.502 -12.406 -30.063 1.00 97.69 312 GLU A CA 1
ATOM 2499 C C . GLU A 1 312 ? 14.459 -11.255 -30.430 1.00 97.69 312 GLU A C 1
ATOM 2501 O O . GLU A 1 312 ? 14.048 -10.101 -30.567 1.00 97.69 312 GLU A O 1
ATOM 2506 N N . ALA A 1 313 ? 15.750 -11.562 -30.613 1.00 97.50 313 ALA A N 1
ATOM 2507 C CA . ALA A 1 313 ? 16.819 -10.597 -30.878 1.00 97.50 313 ALA A CA 1
ATOM 2508 C C . ALA A 1 313 ? 16.497 -9.623 -32.021 1.00 97.50 313 ALA A C 1
ATOM 2510 O O . ALA A 1 313 ? 16.807 -8.435 -31.932 1.00 97.50 313 ALA A O 1
ATOM 2511 N N . GLN A 1 314 ? 15.842 -10.106 -33.084 1.00 97.56 314 GLN A N 1
ATOM 2512 C CA . GLN A 1 314 ? 15.415 -9.260 -34.198 1.00 97.56 314 GLN A CA 1
ATOM 2513 C C . GLN A 1 314 ? 14.438 -8.166 -33.750 1.00 97.56 314 GLN A C 1
ATOM 2515 O O . GLN A 1 314 ? 14.571 -7.027 -34.187 1.00 97.56 314 GLN A O 1
ATOM 2520 N N . ARG A 1 315 ? 13.484 -8.484 -32.866 1.00 97.44 315 ARG A N 1
ATOM 2521 C CA . ARG A 1 315 ? 12.495 -7.515 -32.378 1.00 97.44 315 ARG A CA 1
ATOM 2522 C C . ARG A 1 315 ? 13.149 -6.444 -31.518 1.00 97.44 315 ARG A C 1
ATOM 2524 O O . ARG A 1 315 ? 12.923 -5.267 -31.764 1.00 97.44 315 ARG A O 1
ATOM 2531 N N . PHE A 1 316 ? 14.023 -6.833 -30.590 1.00 96.62 316 PHE A N 1
ATOM 2532 C CA . PHE A 1 316 ? 14.785 -5.875 -29.781 1.00 96.62 316 PHE A CA 1
ATOM 2533 C C . PHE A 1 316 ? 15.665 -4.966 -30.646 1.00 96.62 316 PHE A C 1
ATOM 2535 O O . PHE A 1 316 ? 15.658 -3.749 -30.470 1.00 96.62 316 PHE A O 1
ATOM 2542 N N . PHE A 1 317 ? 16.374 -5.536 -31.624 1.00 97.00 317 PHE A N 1
ATOM 2543 C CA . PHE A 1 317 ? 17.190 -4.764 -32.559 1.00 97.00 317 PHE A CA 1
ATOM 2544 C C . PHE A 1 317 ? 16.355 -3.744 -33.355 1.00 97.00 317 PHE A C 1
ATOM 2546 O O . PHE A 1 317 ? 16.741 -2.579 -33.463 1.00 97.00 317 PHE A O 1
ATOM 2553 N N . SER A 1 318 ? 15.192 -4.160 -33.865 1.00 96.38 318 SER A N 1
ATOM 2554 C CA . SER A 1 318 ? 14.270 -3.291 -34.600 1.00 96.38 318 SER A CA 1
ATOM 2555 C C . SER A 1 318 ? 13.636 -2.203 -33.721 1.00 96.38 318 SER A C 1
ATOM 2557 O O . SER A 1 318 ? 13.549 -1.060 -34.161 1.00 96.38 318 SER A O 1
ATOM 2559 N N . GLU A 1 319 ? 13.242 -2.502 -32.480 1.00 95.06 319 GLU A N 1
ATOM 2560 C CA . GLU A 1 319 ? 12.676 -1.507 -31.552 1.00 95.06 319 GLU A CA 1
ATOM 2561 C C . GLU A 1 319 ? 13.686 -0.421 -31.164 1.00 95.06 319 GLU A C 1
ATOM 2563 O O . GLU A 1 319 ? 13.341 0.755 -31.068 1.00 95.06 319 GLU A O 1
ATOM 2568 N N . VAL A 1 320 ? 14.967 -0.772 -31.031 1.00 95.19 320 VAL A N 1
ATOM 2569 C CA . VAL A 1 320 ? 16.023 0.230 -30.838 1.00 95.19 320 VAL A CA 1
ATOM 2570 C C . VAL A 1 320 ? 16.176 1.138 -32.059 1.00 95.19 320 VAL A C 1
ATOM 2572 O O . VAL A 1 320 ? 16.431 2.332 -31.897 1.00 95.19 320 VAL A O 1
ATOM 2575 N N . ALA A 1 321 ? 16.053 0.602 -33.278 1.00 94.19 321 ALA A N 1
ATOM 2576 C CA . ALA A 1 321 ? 16.101 1.420 -34.489 1.00 94.19 321 ALA A CA 1
ATOM 2577 C C . ALA A 1 321 ? 14.944 2.432 -34.517 1.00 94.19 321 ALA A C 1
ATOM 2579 O O . ALA A 1 321 ? 15.196 3.614 -34.730 1.00 94.19 321 ALA A O 1
ATOM 2580 N N . LYS A 1 322 ? 13.724 2.003 -34.166 1.00 93.50 322 LYS A N 1
ATOM 2581 C CA . LYS A 1 322 ? 12.560 2.895 -34.021 1.00 93.50 322 LYS A CA 1
ATOM 2582 C C . LYS A 1 322 ? 12.793 3.984 -32.971 1.00 93.50 322 LYS A C 1
ATOM 2584 O O . LYS A 1 322 ? 12.625 5.165 -33.257 1.00 93.50 322 LYS A O 1
ATOM 2589 N N . GLY A 1 323 ? 13.268 3.611 -31.781 1.00 91.88 323 GLY A N 1
ATOM 2590 C CA . GLY A 1 323 ? 13.551 4.573 -30.711 1.00 91.88 323 GLY A CA 1
ATOM 2591 C C . GLY A 1 323 ? 14.631 5.600 -31.078 1.00 91.88 323 GLY A C 1
ATOM 2592 O O . GLY A 1 323 ? 14.632 6.708 -30.557 1.00 91.88 323 GLY A O 1
ATOM 2593 N N . LYS A 1 324 ? 15.545 5.281 -32.006 1.00 91.50 324 LYS A N 1
ATOM 2594 C CA . LYS A 1 324 ? 16.539 6.245 -32.511 1.00 91.50 324 LYS A CA 1
ATOM 2595 C C . LYS A 1 324 ? 15.940 7.327 -33.409 1.00 91.50 324 LYS A C 1
ATOM 2597 O O . LYS A 1 324 ? 16.594 8.360 -33.560 1.00 91.50 324 LYS A O 1
ATOM 2602 N N . GLU A 1 325 ? 14.794 7.062 -34.027 1.00 91.69 325 GLU A N 1
ATOM 2603 C CA . GLU A 1 325 ? 14.078 7.971 -34.930 1.00 91.69 325 GLU A CA 1
ATOM 2604 C C . GLU A 1 325 ? 13.010 8.786 -34.187 1.00 91.69 325 GLU A C 1
ATOM 2606 O O . GLU A 1 325 ? 12.693 9.909 -34.585 1.00 91.69 325 GLU A O 1
ATOM 2611 N N . GLU A 1 326 ? 12.487 8.252 -33.081 1.00 90.62 326 GLU A N 1
ATOM 2612 C CA . GLU A 1 326 ? 11.494 8.923 -32.248 1.00 90.62 326 GLU A CA 1
ATOM 2613 C C . GLU A 1 326 ? 12.081 10.148 -31.525 1.00 90.62 326 GLU A C 1
ATOM 2615 O O . GLU A 1 326 ? 13.183 10.132 -30.970 1.00 90.62 326 GLU A O 1
ATOM 2620 N N . ARG A 1 327 ? 11.304 11.236 -31.504 1.00 82.38 327 ARG A N 1
ATOM 2621 C CA . ARG A 1 327 ? 11.628 12.463 -30.771 1.00 82.38 327 ARG A CA 1
ATOM 2622 C C . ARG A 1 327 ? 10.728 12.575 -29.552 1.00 82.38 327 ARG A C 1
ATOM 2624 O O . ARG A 1 327 ? 9.533 12.824 -29.687 1.00 82.38 327 ARG A O 1
ATOM 2631 N N . LEU A 1 328 ? 11.309 12.430 -28.364 1.00 83.94 328 LEU A N 1
ATOM 2632 C CA . LEU A 1 328 ? 10.605 12.688 -27.111 1.00 83.94 328 LEU A CA 1
ATOM 2633 C C . LEU A 1 328 ? 10.860 14.120 -26.630 1.00 83.94 328 LEU A C 1
ATOM 2635 O O . LEU A 1 328 ? 11.999 14.582 -26.700 1.00 83.94 328 LEU A O 1
ATOM 2639 N N . PRO A 1 329 ? 9.844 14.810 -26.081 1.00 77.56 329 PRO A N 1
ATOM 2640 C CA . PRO A 1 329 ? 10.059 16.103 -25.451 1.00 77.56 329 PRO A CA 1
ATOM 2641 C C . PRO A 1 329 ? 10.998 15.970 -24.244 1.00 77.56 329 PRO A C 1
ATOM 2643 O O . PRO A 1 329 ? 11.030 14.943 -23.549 1.00 77.56 329 PRO A O 1
ATOM 2646 N N . HIS A 1 330 ? 11.760 17.030 -23.980 1.00 70.94 330 HIS A N 1
ATOM 2647 C CA . HIS A 1 330 ? 12.590 17.120 -22.784 1.00 70.94 330 HIS A CA 1
ATOM 2648 C C . HIS A 1 330 ? 11.690 17.157 -21.534 1.00 70.94 330 HIS A C 1
ATOM 2650 O O . HIS A 1 330 ? 10.740 17.946 -21.499 1.00 70.94 330 HIS A O 1
ATOM 2656 N N . PRO A 1 331 ? 11.936 16.324 -20.505 1.00 69.50 331 PRO A N 1
ATOM 2657 C CA . PRO A 1 331 ? 11.139 16.345 -19.290 1.00 69.50 331 PRO A CA 1
ATOM 2658 C C . PRO A 1 331 ? 11.289 17.703 -18.607 1.00 69.50 331 PRO A C 1
ATOM 2660 O O . PRO A 1 331 ? 12.395 18.156 -18.310 1.00 69.50 331 PRO A O 1
ATOM 2663 N N . VAL A 1 332 ? 10.159 18.352 -18.330 1.00 63.84 332 VAL A N 1
ATOM 2664 C CA . VAL A 1 332 ? 10.148 19.616 -17.594 1.00 63.84 332 VAL A CA 1
ATOM 2665 C C . VAL A 1 332 ? 10.480 19.321 -16.133 1.00 63.84 332 VAL A C 1
ATOM 2667 O O . VAL A 1 332 ? 9.650 18.800 -15.386 1.00 63.84 332 VAL A O 1
ATOM 2670 N N . THR A 1 333 ? 11.688 19.667 -15.694 1.00 58.34 333 THR A N 1
ATOM 2671 C CA . THR A 1 333 ? 12.060 19.593 -14.279 1.00 58.34 333 THR A CA 1
ATOM 2672 C C . THR A 1 333 ? 11.435 20.769 -13.528 1.00 58.34 333 THR A C 1
ATOM 2674 O O . THR A 1 333 ? 11.930 21.893 -13.524 1.00 58.34 333 THR A O 1
ATOM 2677 N N . LYS A 1 334 ? 10.296 20.527 -12.869 1.00 55.53 334 LYS A N 1
ATOM 2678 C CA . LYS A 1 334 ? 9.618 21.534 -12.033 1.00 55.53 334 LYS A CA 1
ATOM 2679 C C . LYS A 1 334 ? 10.259 21.645 -10.640 1.00 55.53 334 LYS A C 1
ATOM 2681 O O . LYS A 1 334 ? 9.585 21.479 -9.624 1.00 55.53 334 LYS A O 1
ATOM 2686 N N . THR A 1 335 ? 11.555 21.937 -10.550 1.00 58.34 335 THR A N 1
ATOM 2687 C CA . THR A 1 335 ? 12.201 22.272 -9.266 1.00 58.34 335 THR A CA 1
ATOM 2688 C C . THR A 1 335 ? 12.088 23.772 -9.015 1.00 58.34 335 THR A C 1
ATOM 2690 O O . THR A 1 335 ? 12.969 24.561 -9.352 1.00 58.34 335 THR A O 1
ATOM 2693 N N . ARG A 1 336 ? 10.968 24.194 -8.419 1.00 68.06 336 ARG A N 1
ATOM 2694 C CA . ARG A 1 336 ? 10.776 25.593 -8.014 1.00 68.06 336 ARG A CA 1
ATOM 2695 C C . ARG A 1 336 ? 11.633 25.879 -6.776 1.00 68.06 336 ARG A C 1
ATOM 2697 O O . ARG A 1 336 ? 11.474 25.219 -5.752 1.00 68.06 336 ARG A O 1
ATOM 2704 N N . ARG A 1 337 ? 12.555 26.842 -6.865 1.00 80.38 337 ARG A N 1
ATOM 2705 C CA . ARG A 1 337 ? 13.361 27.293 -5.717 1.00 80.38 337 ARG A CA 1
ATOM 2706 C C . ARG A 1 337 ? 12.519 28.209 -4.826 1.00 80.38 337 ARG A C 1
ATOM 2708 O O . ARG A 1 337 ? 11.883 29.126 -5.336 1.00 80.38 337 ARG A O 1
ATOM 2715 N N . TYR A 1 338 ? 12.545 27.982 -3.513 1.00 87.06 338 TYR A N 1
ATOM 2716 C CA . TYR A 1 338 ? 11.917 28.889 -2.550 1.00 87.06 338 TYR A CA 1
ATOM 2717 C C . TYR A 1 338 ? 12.639 30.237 -2.493 1.00 87.06 338 TYR A C 1
ATOM 2719 O O . TYR A 1 338 ? 13.875 30.284 -2.481 1.00 87.06 338 TYR A O 1
ATOM 2727 N N . THR A 1 339 ? 11.865 31.316 -2.379 1.00 92.25 339 THR A N 1
ATOM 2728 C CA . THR A 1 339 ? 12.381 32.641 -2.016 1.00 92.25 339 THR A CA 1
ATOM 2729 C C . THR A 1 339 ? 12.927 32.639 -0.582 1.00 92.25 339 THR A C 1
ATOM 2731 O O . THR A 1 339 ? 12.676 31.717 0.199 1.00 92.25 339 THR A O 1
ATOM 2734 N N . GLY A 1 340 ? 13.679 33.679 -0.207 1.00 92.75 340 GLY A N 1
ATOM 2735 C CA . GLY A 1 340 ? 14.165 33.832 1.170 1.00 92.75 340 GLY A CA 1
ATOM 2736 C C . GLY A 1 340 ? 13.029 33.846 2.200 1.00 92.75 340 GLY A C 1
ATOM 2737 O O . GLY A 1 340 ? 13.138 33.196 3.236 1.00 92.75 340 GLY A O 1
ATOM 2738 N N . GLU A 1 341 ? 11.916 34.510 1.880 1.00 92.19 341 GLU A N 1
ATOM 2739 C CA . GLU A 1 341 ? 10.731 34.564 2.741 1.00 92.19 341 GLU A CA 1
ATOM 2740 C C . GLU A 1 341 ? 10.040 33.199 2.857 1.00 92.19 341 GLU A C 1
ATOM 2742 O O . GLU A 1 341 ? 9.766 32.733 3.959 1.00 92.19 341 GLU A O 1
ATOM 2747 N N . GLN A 1 342 ? 9.865 32.486 1.741 1.00 93.38 342 GLN A N 1
ATOM 2748 C CA . GLN A 1 342 ? 9.285 31.138 1.745 1.00 93.38 342 GLN A CA 1
ATOM 2749 C C . GLN A 1 342 ? 10.110 30.151 2.583 1.00 93.38 342 GLN A C 1
ATOM 2751 O O . GLN A 1 342 ? 9.548 29.318 3.292 1.00 93.38 342 GLN A O 1
ATOM 2756 N N . LYS A 1 343 ? 11.446 30.266 2.572 1.00 94.12 343 LYS A N 1
ATOM 2757 C CA . LYS A 1 343 ? 12.312 29.463 3.453 1.00 94.12 343 LYS A CA 1
ATOM 2758 C C . LYS A 1 343 ? 12.071 29.774 4.932 1.00 94.12 343 LYS A C 1
ATOM 2760 O O . LYS A 1 343 ? 11.986 28.844 5.731 1.00 94.12 343 LYS A O 1
ATOM 2765 N N . LYS A 1 344 ? 11.937 31.055 5.298 1.00 94.06 344 LYS A N 1
ATOM 2766 C CA . LYS A 1 344 ? 11.626 31.468 6.679 1.00 94.06 344 LYS A CA 1
ATOM 2767 C C . LYS A 1 344 ? 10.259 30.945 7.122 1.00 94.06 344 LYS A C 1
ATOM 2769 O O . LYS A 1 344 ? 10.137 30.425 8.229 1.00 94.06 344 LYS A O 1
ATOM 2774 N N . GLN A 1 345 ? 9.251 31.029 6.254 1.00 92.19 345 GLN A N 1
ATOM 2775 C CA . GLN A 1 345 ? 7.918 30.482 6.517 1.00 92.19 345 GLN A CA 1
ATOM 2776 C C . GLN A 1 345 ? 7.961 28.967 6.724 1.00 92.19 345 GLN A C 1
ATOM 2778 O O . GLN A 1 345 ? 7.414 28.476 7.707 1.00 92.19 345 GLN A O 1
ATOM 2783 N N . PHE A 1 346 ? 8.677 28.233 5.869 1.00 94.31 346 PHE A N 1
ATOM 2784 C CA . PHE A 1 346 ? 8.847 26.788 6.016 1.00 94.31 346 PHE A CA 1
ATOM 2785 C C . PHE A 1 346 ? 9.497 26.422 7.363 1.00 94.31 346 PHE A C 1
ATOM 2787 O O . PHE A 1 346 ? 8.973 25.586 8.092 1.00 94.31 346 PHE A O 1
ATOM 2794 N N . GLN A 1 347 ? 10.574 27.110 7.756 1.00 95.06 347 GLN A N 1
ATOM 2795 C CA . GLN A 1 347 ? 11.222 26.907 9.062 1.00 95.06 347 GLN A CA 1
ATOM 2796 C C . GLN A 1 347 ? 10.291 27.236 10.240 1.00 95.06 347 GLN A C 1
ATOM 2798 O O . GLN A 1 347 ? 10.329 26.568 11.275 1.00 95.06 347 GLN A O 1
ATOM 2803 N N . LYS A 1 348 ? 9.438 28.260 10.104 1.00 93.62 348 LYS A N 1
ATOM 2804 C CA . LYS A 1 348 ? 8.409 28.576 11.103 1.00 93.62 348 LYS A CA 1
ATOM 2805 C C . LYS A 1 348 ? 7.404 27.427 11.234 1.00 93.62 348 LYS A C 1
ATOM 2807 O O . LYS A 1 348 ? 7.097 27.043 12.362 1.00 93.62 348 LYS A O 1
ATOM 2812 N N . LEU A 1 349 ? 6.937 26.858 10.117 1.00 94.69 349 LEU A N 1
ATOM 2813 C CA . LEU A 1 349 ? 6.058 25.683 10.123 1.00 94.69 349 LEU A CA 1
ATOM 2814 C C . LEU A 1 349 ? 6.722 24.488 10.807 1.00 94.69 349 LEU A C 1
ATOM 2816 O O . LEU A 1 349 ? 6.081 23.845 11.629 1.00 94.69 349 LEU A O 1
ATOM 2820 N N . GLU A 1 350 ? 8.006 24.227 10.546 1.00 96.31 350 GLU A N 1
ATOM 2821 C CA . GLU A 1 350 ? 8.733 23.129 11.197 1.00 96.31 350 GLU A CA 1
ATOM 2822 C C . GLU A 1 350 ? 8.766 23.277 12.722 1.00 96.31 350 GLU A C 1
ATOM 2824 O O . GLU A 1 350 ? 8.536 22.300 13.433 1.00 96.31 350 GLU A O 1
ATOM 2829 N N . ARG A 1 351 ? 8.992 24.495 13.232 1.00 95.75 351 ARG A N 1
ATOM 2830 C CA . ARG A 1 351 ? 8.986 24.769 14.679 1.00 95.75 351 ARG A CA 1
ATOM 2831 C C . ARG A 1 351 ? 7.604 24.564 15.293 1.00 95.75 351 ARG A C 1
ATOM 2833 O O . ARG A 1 351 ? 7.498 23.895 16.317 1.00 95.75 351 ARG A O 1
ATOM 2840 N N . VAL A 1 352 ? 6.559 25.108 14.663 1.00 94.88 352 VAL A N 1
ATOM 2841 C CA . VAL A 1 352 ? 5.167 24.932 15.117 1.00 94.88 352 VAL A CA 1
ATOM 2842 C C . VAL A 1 352 ? 4.798 23.454 15.121 1.00 94.88 352 VAL A C 1
ATOM 2844 O O . VAL A 1 352 ? 4.331 22.943 16.134 1.00 94.88 352 VAL A O 1
ATOM 2847 N N . ARG A 1 353 ? 5.073 22.752 14.019 1.00 96.06 353 ARG A N 1
ATOM 2848 C CA . ARG A 1 353 ? 4.835 21.318 13.870 1.00 96.06 353 ARG A CA 1
ATOM 2849 C C . ARG A 1 353 ? 5.487 20.526 15.000 1.00 96.06 353 ARG A C 1
ATOM 2851 O O . ARG A 1 353 ? 4.813 19.712 15.618 1.00 96.06 353 ARG A O 1
ATOM 2858 N N . SER A 1 354 ? 6.765 20.773 15.293 1.00 96.44 354 SER A N 1
ATOM 2859 C CA . SER A 1 354 ? 7.482 20.075 16.367 1.00 96.44 354 SER A CA 1
ATOM 2860 C C . SER A 1 354 ? 6.922 20.387 17.758 1.00 96.44 354 SER A C 1
ATOM 2862 O O . SER A 1 354 ? 6.770 19.473 18.563 1.00 96.44 354 SER A O 1
ATOM 2864 N N . ALA A 1 355 ? 6.574 21.646 18.042 1.00 96.00 355 ALA A N 1
ATOM 2865 C CA . ALA A 1 355 ? 5.999 22.037 19.330 1.00 96.00 355 ALA A CA 1
ATOM 2866 C C . ALA A 1 355 ? 4.617 21.401 19.564 1.00 96.00 355 ALA A C 1
ATOM 2868 O O . ALA A 1 355 ? 4.364 20.824 20.622 1.00 96.00 355 ALA A O 1
ATOM 2869 N N . VAL A 1 356 ? 3.744 21.453 18.552 1.00 96.06 356 VAL A N 1
ATOM 2870 C CA . VAL A 1 356 ? 2.410 20.835 18.587 1.00 96.06 356 VAL A CA 1
ATOM 2871 C C . VAL A 1 356 ? 2.523 19.318 18.731 1.00 96.06 356 VAL A C 1
ATOM 2873 O O . VAL A 1 356 ? 1.824 18.732 19.552 1.00 96.06 356 VAL A O 1
ATOM 2876 N N . ALA A 1 357 ? 3.433 18.685 17.987 1.00 96.50 357 ALA A N 1
ATOM 2877 C CA . ALA A 1 357 ? 3.685 17.249 18.063 1.00 96.50 357 ALA A CA 1
ATOM 2878 C C . ALA A 1 357 ? 4.152 16.813 19.456 1.00 96.50 357 ALA A C 1
ATOM 2880 O O . ALA A 1 357 ? 3.609 15.859 20.007 1.00 96.50 357 ALA A O 1
ATOM 2881 N N . GLY A 1 358 ? 5.091 17.556 20.055 1.00 96.50 358 GLY A N 1
ATOM 2882 C CA . GLY A 1 358 ? 5.569 17.302 21.414 1.00 96.50 358 GLY A CA 1
ATOM 2883 C C . GLY A 1 358 ? 4.454 17.408 22.455 1.00 96.50 358 GLY A C 1
ATOM 2884 O O . GLY A 1 358 ? 4.310 16.518 23.286 1.00 96.50 358 GLY A O 1
ATOM 2885 N N . LYS A 1 359 ? 3.603 18.440 22.365 1.00 95.31 359 LYS A N 1
ATOM 2886 C CA . LYS A 1 359 ? 2.437 18.601 23.255 1.00 95.31 359 LYS A CA 1
ATOM 2887 C C . LYS A 1 359 ? 1.394 17.498 23.054 1.00 95.31 359 LYS A C 1
ATOM 2889 O O . LYS A 1 359 ? 0.780 17.048 24.016 1.00 95.31 359 LYS A O 1
ATOM 2894 N N . ALA A 1 360 ? 1.182 17.072 21.811 1.00 95.12 360 ALA A N 1
ATOM 2895 C CA . ALA A 1 360 ? 0.255 15.999 21.477 1.00 95.12 360 ALA A CA 1
ATOM 2896 C C . ALA A 1 360 ? 0.840 14.597 21.737 1.00 95.12 360 ALA A C 1
ATOM 2898 O O . ALA A 1 360 ? 0.090 13.628 21.716 1.00 95.12 360 ALA A O 1
ATOM 2899 N N . GLY A 1 361 ? 2.141 14.447 21.987 1.00 96.62 361 GLY A N 1
ATOM 2900 C CA . GLY A 1 361 ? 2.768 13.136 22.166 1.00 96.62 361 GLY A CA 1
ATOM 2901 C C . GLY A 1 361 ? 2.618 12.228 20.941 1.00 96.62 361 GLY A C 1
ATOM 2902 O O . GLY A 1 361 ? 2.348 11.042 21.093 1.00 96.62 361 GLY A O 1
ATOM 2903 N N . ILE A 1 362 ? 2.712 12.789 19.731 1.00 96.88 362 ILE A N 1
ATOM 2904 C CA . ILE A 1 362 ? 2.687 12.036 18.467 1.00 96.88 362 ILE A CA 1
ATOM 2905 C C . ILE A 1 362 ? 3.802 12.509 17.537 1.00 96.88 362 ILE A C 1
ATOM 2907 O O . ILE A 1 362 ? 4.406 13.562 17.740 1.00 96.88 362 ILE A O 1
ATOM 2911 N N . GLN A 1 363 ? 4.073 11.736 16.489 1.00 95.44 363 GLN A N 1
ATOM 2912 C CA . GLN A 1 363 ? 5.141 12.041 15.543 1.00 95.44 363 GLN A CA 1
ATOM 2913 C C . GLN A 1 363 ? 4.866 13.327 14.751 1.00 95.44 363 GLN A C 1
ATOM 2915 O O . GLN A 1 363 ? 3.758 13.573 14.273 1.00 95.44 363 GLN A O 1
ATOM 2920 N N . SER A 1 364 ? 5.904 14.146 14.553 1.00 96.12 364 SER A N 1
ATOM 2921 C CA . SER A 1 364 ? 5.756 15.479 13.943 1.00 96.12 364 SER A CA 1
ATOM 2922 C C . SER A 1 364 ? 5.182 15.469 12.527 1.00 96.12 364 SER A C 1
ATOM 2924 O O . SER A 1 364 ? 4.442 16.380 12.160 1.00 96.12 364 SER A O 1
ATOM 2926 N N . TYR A 1 365 ? 5.470 14.434 11.738 1.00 94.88 365 TYR A N 1
ATOM 2927 C CA . TYR A 1 365 ? 4.960 14.322 10.373 1.00 94.88 365 TYR A CA 1
ATOM 2928 C C . TYR A 1 365 ? 3.441 14.093 10.305 1.00 94.88 365 TYR A C 1
ATOM 2930 O O . TYR A 1 365 ? 2.856 14.396 9.270 1.00 94.88 365 TYR A O 1
ATOM 2938 N N . LEU A 1 366 ? 2.811 13.612 11.387 1.00 95.69 366 LEU A N 1
ATOM 2939 C CA . LEU A 1 366 ? 1.353 13.470 11.485 1.00 95.69 366 LEU A CA 1
ATOM 2940 C C . LEU A 1 366 ? 0.668 14.823 11.685 1.00 95.69 366 LEU A C 1
ATOM 2942 O O . LEU A 1 366 ? -0.462 15.007 11.252 1.00 95.69 366 LEU A O 1
ATOM 2946 N N . ILE A 1 367 ? 1.350 15.783 12.319 1.00 96.69 367 ILE A N 1
ATOM 2947 C CA . ILE A 1 367 ? 0.832 17.148 12.470 1.00 96.69 367 ILE A CA 1
ATOM 2948 C C . ILE A 1 367 ? 0.833 17.864 11.120 1.00 96.69 367 ILE A C 1
ATOM 2950 O O . ILE A 1 367 ? -0.180 18.438 10.733 1.00 96.69 367 ILE A O 1
ATOM 2954 N N . LEU A 1 368 ? 1.974 17.837 10.422 1.00 96.00 368 LEU A N 1
ATOM 2955 C CA . LEU A 1 368 ? 2.125 18.358 9.063 1.00 96.00 368 LEU A CA 1
ATOM 2956 C C . LEU A 1 368 ? 3.167 17.546 8.287 1.00 96.00 368 LEU A C 1
ATOM 2958 O O . LEU A 1 368 ? 4.347 17.479 8.666 1.00 96.00 368 LEU A O 1
ATOM 2962 N N . SER A 1 369 ? 2.759 17.010 7.139 1.00 95.25 369 SER A N 1
ATOM 2963 C CA . SER A 1 369 ? 3.681 16.392 6.190 1.00 95.25 369 SER A CA 1
ATOM 2964 C C . SER A 1 369 ? 4.559 17.455 5.510 1.00 95.25 369 SER A C 1
ATOM 2966 O O . SER A 1 369 ? 4.236 18.646 5.468 1.00 95.25 369 SER A O 1
ATOM 2968 N N . LYS A 1 370 ? 5.702 17.044 4.942 1.00 93.19 370 LYS A N 1
ATOM 2969 C CA . LYS A 1 370 ? 6.559 17.969 4.170 1.00 93.19 370 LYS A CA 1
ATOM 2970 C C . LYS A 1 370 ? 5.841 18.546 2.948 1.00 93.19 370 LYS A C 1
ATOM 2972 O O . LYS A 1 370 ? 6.119 19.682 2.570 1.00 93.19 370 LYS A O 1
ATOM 2977 N N . GLU A 1 371 ? 4.944 17.771 2.347 1.00 92.81 371 GLU A N 1
ATOM 2978 C CA . GLU A 1 371 ? 4.122 18.193 1.215 1.00 92.81 371 GLU A CA 1
ATOM 2979 C C . GLU A 1 371 ? 3.090 19.238 1.641 1.00 92.81 371 GLU A C 1
ATOM 2981 O O . GLU A 1 371 ? 3.059 20.319 1.063 1.00 92.81 371 GLU A O 1
ATOM 2986 N N . GLN A 1 372 ? 2.365 18.997 2.736 1.00 95.00 372 GLN A N 1
ATOM 2987 C CA . GLN A 1 372 ? 1.428 19.974 3.294 1.00 95.00 372 GLN A CA 1
ATOM 2988 C C . GLN A 1 372 ? 2.128 21.290 3.652 1.00 95.00 372 GLN A C 1
ATOM 2990 O O . GLN A 1 372 ? 1.645 22.363 3.304 1.00 95.00 372 GLN A O 1
ATOM 2995 N N . MET A 1 373 ? 3.304 21.233 4.291 1.00 94.62 373 MET A N 1
ATOM 2996 C CA . MET A 1 373 ? 4.090 22.441 4.580 1.00 94.62 373 MET A CA 1
ATOM 2997 C C . MET A 1 373 ? 4.503 23.180 3.304 1.00 94.62 373 MET A C 1
ATOM 2999 O O . MET A 1 373 ? 4.479 24.410 3.267 1.00 94.62 373 MET A O 1
ATOM 3003 N N . ARG A 1 374 ? 4.880 22.447 2.251 1.00 93.06 374 ARG A N 1
ATOM 3004 C CA . ARG A 1 374 ? 5.20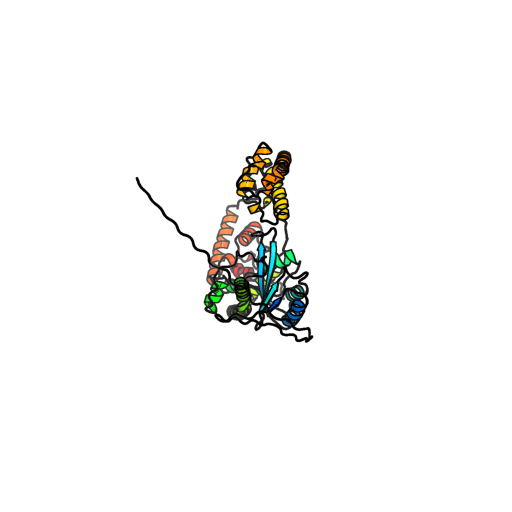3 23.033 0.948 1.00 93.06 374 ARG A CA 1
ATOM 3005 C C . ARG A 1 374 ? 3.990 23.731 0.337 1.00 93.06 374 ARG A C 1
ATOM 3007 O O . ARG A 1 374 ? 4.138 24.859 -0.126 1.00 93.06 374 ARG A O 1
ATOM 3014 N N . ASP A 1 375 ? 2.828 23.092 0.337 1.00 92.69 375 ASP A N 1
ATOM 3015 C CA . ASP A 1 375 ? 1.596 23.678 -0.193 1.00 92.69 375 ASP A CA 1
ATOM 3016 C C . ASP A 1 375 ? 1.213 24.941 0.568 1.00 92.69 375 ASP A C 1
ATOM 3018 O O . ASP A 1 375 ? 1.020 25.982 -0.052 1.00 92.69 375 ASP A O 1
ATOM 3022 N N . ILE A 1 376 ? 1.238 24.899 1.903 1.00 93.19 376 ILE A N 1
ATOM 3023 C CA . ILE A 1 376 ? 0.940 26.057 2.753 1.00 93.19 376 ILE A CA 1
ATOM 3024 C C . ILE A 1 376 ? 1.870 27.234 2.427 1.00 93.19 376 ILE A C 1
ATOM 3026 O O . ILE A 1 376 ? 1.411 28.363 2.288 1.00 93.19 376 ILE A O 1
ATOM 3030 N N . VAL A 1 377 ? 3.173 26.992 2.258 1.00 92.44 377 VAL A N 1
ATOM 3031 C CA . VAL A 1 377 ? 4.144 28.050 1.917 1.00 92.44 377 VAL A CA 1
ATOM 3032 C C . VAL A 1 377 ? 3.927 28.612 0.508 1.00 92.44 377 VAL A C 1
ATOM 3034 O O . VAL A 1 377 ? 4.190 29.788 0.257 1.00 92.44 377 VAL A O 1
ATOM 3037 N N . LEU A 1 378 ? 3.495 27.781 -0.442 1.00 90.62 378 LEU A N 1
ATOM 3038 C CA . LEU A 1 378 ? 3.357 28.182 -1.844 1.00 90.62 378 LEU A CA 1
ATOM 3039 C C . LEU A 1 378 ? 1.982 28.761 -2.187 1.00 90.62 378 LEU A C 1
ATOM 3041 O O . LEU A 1 378 ? 1.893 29.591 -3.089 1.00 90.62 378 LEU A O 1
ATOM 3045 N N . GLN A 1 379 ? 0.936 28.290 -1.518 1.00 90.62 379 GLN A N 1
ATOM 3046 C CA . GLN A 1 379 ? -0.468 28.492 -1.880 1.00 90.62 379 GLN A CA 1
ATOM 3047 C C . GLN A 1 379 ? -1.289 29.077 -0.721 1.00 90.62 379 GLN A C 1
ATOM 3049 O O . GLN A 1 379 ? -2.428 29.479 -0.924 1.00 90.62 379 GLN A O 1
ATOM 3054 N N . GLY A 1 380 ? -0.725 29.141 0.490 1.00 89.44 380 GLY A N 1
ATOM 3055 C CA . GLY A 1 380 ? -1.404 29.616 1.699 1.00 89.44 380 GLY A CA 1
ATOM 3056 C C . GLY A 1 380 ? -2.220 28.546 2.430 1.00 89.44 380 GLY A C 1
ATOM 3057 O O . GLY A 1 380 ? -2.585 28.759 3.583 1.00 89.44 380 GLY A O 1
ATOM 3058 N N . ASP A 1 381 ? -2.466 27.395 1.801 1.00 90.88 381 ASP A N 1
ATOM 3059 C CA . ASP A 1 381 ? -3.175 26.248 2.375 1.00 90.88 381 ASP A CA 1
ATOM 3060 C C . ASP A 1 381 ? -2.719 24.935 1.708 1.00 90.88 381 ASP A C 1
ATOM 3062 O O . ASP A 1 381 ? -2.000 24.970 0.710 1.00 90.88 381 ASP A O 1
ATOM 3066 N N . SER A 1 382 ? -3.139 23.779 2.236 1.00 91.56 382 SER A N 1
ATOM 3067 C CA . SER A 1 382 ? -2.988 22.481 1.563 1.00 91.56 382 SER A CA 1
ATOM 3068 C C . SER A 1 382 ? -4.334 21.759 1.427 1.00 91.56 382 SER A C 1
ATOM 3070 O O . SER A 1 382 ? -5.049 21.606 2.424 1.00 91.56 382 SER A O 1
ATOM 3072 N N . PRO A 1 383 ? -4.678 21.243 0.230 1.00 89.94 383 PRO A N 1
ATOM 3073 C CA . PRO A 1 383 ? -5.925 20.507 0.010 1.00 89.94 383 PRO A CA 1
ATOM 3074 C C . PRO A 1 383 ? -5.981 19.177 0.777 1.00 89.94 383 PRO A C 1
ATOM 3076 O O . PRO A 1 383 ? -7.059 18.628 0.981 1.00 89.94 383 PRO A O 1
ATOM 3079 N N . THR A 1 384 ? -4.835 18.655 1.223 1.00 91.50 384 THR A N 1
ATOM 3080 C CA . THR A 1 384 ? -4.755 17.397 1.978 1.00 91.50 384 THR A CA 1
ATOM 3081 C C . THR A 1 384 ? -4.775 17.608 3.493 1.00 91.50 384 THR A C 1
ATOM 3083 O O . THR A 1 384 ? -4.731 16.633 4.238 1.00 91.50 384 THR A O 1
ATOM 3086 N N . LEU A 1 385 ? -4.833 18.855 3.974 1.00 92.69 385 LEU A N 1
ATOM 3087 C CA . LEU A 1 385 ? -4.813 19.167 5.402 1.00 92.69 385 LEU A CA 1
ATOM 3088 C C . LEU A 1 385 ? -6.162 18.845 6.062 1.00 92.69 385 LEU A C 1
ATOM 3090 O O . LEU A 1 385 ? -7.178 19.476 5.746 1.00 92.69 385 LEU A O 1
ATOM 3094 N N . ARG A 1 386 ? -6.152 17.884 6.995 1.00 94.12 386 ARG A N 1
ATOM 3095 C CA . ARG A 1 386 ? -7.330 17.431 7.753 1.00 94.12 386 ARG A CA 1
ATOM 3096 C C . ARG A 1 386 ? -7.802 18.475 8.754 1.00 94.12 386 ARG A C 1
ATOM 3098 O O . ARG A 1 386 ? -7.046 19.359 9.163 1.00 94.12 386 ARG A O 1
ATOM 3105 N N . ASP A 1 387 ? -9.043 18.357 9.200 1.00 94.44 387 ASP A N 1
ATOM 3106 C CA . ASP A 1 387 ? -9.625 19.324 10.123 1.00 94.44 387 ASP A CA 1
ATOM 3107 C C . ASP A 1 387 ? -9.033 19.202 11.518 1.00 94.44 387 ASP A C 1
ATOM 3109 O O . ASP A 1 387 ? -8.781 20.220 12.165 1.00 94.44 387 ASP A O 1
ATOM 3113 N N . TRP A 1 388 ? -8.723 17.987 11.967 1.00 95.19 388 TRP A N 1
ATOM 3114 C CA . TRP A 1 388 ? -8.004 17.802 13.223 1.00 95.19 388 TRP A CA 1
ATOM 3115 C C . TRP A 1 388 ? -6.608 18.435 13.196 1.00 95.19 388 TRP A C 1
ATOM 3117 O O . TRP A 1 388 ? -6.233 19.109 14.159 1.00 95.19 388 TRP A O 1
ATOM 3127 N N . GLN A 1 389 ? -5.885 18.329 12.074 1.00 95.62 389 GLN A N 1
ATOM 3128 C CA . GLN A 1 389 ? -4.595 18.999 11.883 1.00 95.62 389 GLN A CA 1
ATOM 3129 C C . GLN A 1 389 ? -4.772 20.519 11.941 1.00 95.62 389 GLN A C 1
ATOM 3131 O O . GLN A 1 389 ? -4.067 21.188 12.697 1.00 95.62 389 GLN A O 1
ATOM 3136 N N . ARG A 1 390 ? -5.762 21.069 11.216 1.00 93.75 390 ARG A N 1
ATOM 3137 C CA . ARG A 1 390 ? -6.098 22.508 11.226 1.00 93.75 390 ARG A CA 1
ATOM 3138 C C . ARG A 1 390 ? -6.402 23.022 12.625 1.00 93.75 390 ARG A C 1
ATOM 3140 O O . ARG A 1 390 ? -5.928 24.098 12.979 1.00 93.75 390 ARG A O 1
ATOM 3147 N N . ARG A 1 391 ? -7.165 22.268 13.424 1.00 92.12 391 ARG A N 1
ATOM 3148 C CA . ARG A 1 391 ? -7.480 22.634 14.813 1.00 92.12 391 ARG A CA 1
ATOM 3149 C C . ARG A 1 391 ? -6.208 22.763 15.652 1.00 92.12 391 ARG A C 1
ATOM 3151 O O . ARG A 1 391 ? -6.050 23.770 16.332 1.00 92.12 391 ARG A O 1
ATOM 3158 N N . LEU A 1 392 ? -5.282 21.809 15.542 1.00 92.25 392 LEU A N 1
ATOM 3159 C CA . LEU A 1 392 ? -4.032 21.823 16.307 1.00 92.25 392 LEU A CA 1
ATOM 3160 C C . LEU A 1 392 ? -3.057 22.922 15.863 1.00 92.25 392 LEU A C 1
ATOM 3162 O O . LEU A 1 392 ? -2.506 23.639 16.695 1.00 92.25 392 LEU A O 1
ATOM 3166 N N . VAL A 1 393 ? -2.821 23.075 14.556 1.00 90.81 393 VAL A N 1
ATOM 3167 C CA . VAL A 1 393 ? -1.840 24.059 14.055 1.00 90.81 393 VAL A CA 1
ATOM 3168 C C . VAL A 1 393 ? -2.401 25.478 14.013 1.00 90.81 393 VAL A C 1
ATOM 3170 O O . VAL A 1 393 ? -1.645 26.446 14.121 1.00 90.81 393 VAL A O 1
ATOM 3173 N N . GLY A 1 394 ? -3.721 25.618 13.878 1.00 84.62 394 GLY A N 1
ATOM 3174 C CA . GLY A 1 394 ? -4.412 26.897 13.764 1.00 84.62 394 GLY A CA 1
ATOM 3175 C C . GLY A 1 394 ? -4.252 27.786 14.995 1.00 84.62 394 GLY A C 1
ATOM 3176 O O . GLY A 1 394 ? -4.289 29.007 14.864 1.00 84.62 394 GLY A O 1
ATOM 3177 N N . GLU A 1 395 ? -4.011 27.214 16.180 1.00 77.81 395 GLU A N 1
ATOM 3178 C CA . GLU A 1 395 ? -3.662 27.971 17.394 1.00 77.81 395 GLU A CA 1
ATOM 3179 C C . GLU A 1 395 ? -2.389 28.812 17.215 1.00 77.81 395 GLU A C 1
ATOM 3181 O O . GLU A 1 395 ? -2.298 29.923 17.732 1.00 77.81 395 GLU A O 1
ATOM 3186 N N . HIS A 1 396 ? -1.435 28.314 16.429 1.00 82.50 396 HIS A N 1
ATOM 3187 C CA . HIS A 1 396 ? -0.138 28.949 16.194 1.00 82.50 396 HIS A CA 1
ATOM 3188 C C . HIS A 1 396 ? -0.050 29.663 14.839 1.00 82.50 396 HIS A C 1
ATOM 3190 O O . HIS A 1 396 ? 0.822 30.512 14.630 1.00 82.50 396 HIS A O 1
ATOM 3196 N N . ILE A 1 397 ? -0.933 29.309 13.903 1.00 83.38 397 ILE A N 1
ATOM 3197 C CA . ILE A 1 397 ? -0.992 29.863 12.550 1.00 83.38 397 ILE A CA 1
ATOM 3198 C C . ILE A 1 397 ? -2.450 30.249 12.259 1.00 83.38 397 ILE A C 1
ATOM 3200 O O . ILE A 1 397 ? -3.180 29.479 11.634 1.00 83.38 397 ILE A O 1
ATOM 3204 N N . PRO A 1 398 ? -2.899 31.442 12.700 1.00 79.00 398 PRO A N 1
ATOM 3205 C CA . PRO A 1 398 ? -4.304 31.840 12.609 1.00 79.00 398 PRO A CA 1
ATOM 3206 C C . PRO A 1 398 ? -4.888 31.802 11.192 1.00 79.00 398 PRO A C 1
ATOM 3208 O O . PRO A 1 398 ? -6.076 31.540 11.038 1.00 79.00 398 PRO A O 1
ATOM 3211 N N . SER A 1 399 ? -4.062 31.998 10.157 1.00 78.44 399 SER A N 1
ATOM 3212 C CA . SER A 1 399 ? -4.484 31.919 8.752 1.00 78.44 399 SER A CA 1
ATOM 3213 C C . SER A 1 399 ? -4.965 30.529 8.322 1.00 78.44 399 SER A C 1
ATOM 3215 O O . SER A 1 399 ? -5.653 30.426 7.315 1.00 78.44 399 SER A O 1
ATOM 3217 N N . LEU A 1 400 ? -4.622 29.470 9.067 1.00 78.50 400 LEU A N 1
ATOM 3218 C CA . LEU A 1 400 ? -5.041 28.092 8.787 1.00 78.50 400 LEU A CA 1
ATOM 3219 C C . LEU A 1 400 ? -6.291 27.662 9.571 1.00 78.50 400 LEU A C 1
ATOM 3221 O O . LEU A 1 400 ? -6.787 26.552 9.359 1.00 78.50 400 LEU A O 1
ATOM 3225 N N . LYS A 1 401 ? -6.824 28.511 10.465 1.00 75.19 401 LYS A N 1
ATOM 3226 C CA . LYS A 1 401 ? -8.113 28.242 11.118 1.00 75.19 401 LYS A CA 1
ATOM 3227 C C . LYS A 1 401 ? -9.223 28.326 10.069 1.00 75.19 401 LYS A C 1
ATOM 3229 O O . LYS A 1 401 ? -9.363 29.347 9.397 1.00 75.19 401 LYS A O 1
ATOM 3234 N N . ARG A 1 402 ? -10.060 27.287 9.951 1.00 65.38 402 ARG A N 1
ATOM 3235 C CA . ARG A 1 402 ? -11.323 27.425 9.208 1.00 65.38 402 ARG A CA 1
ATOM 3236 C C . ARG A 1 402 ? -12.158 28.510 9.886 1.00 65.38 402 ARG A C 1
ATOM 3238 O O . ARG A 1 402 ? -12.302 28.495 11.108 1.00 65.38 402 ARG A O 1
ATOM 3245 N N . LYS A 1 403 ? -12.720 29.434 9.100 1.00 54.50 403 LYS A N 1
ATOM 3246 C CA . LYS A 1 403 ? -13.803 30.295 9.586 1.00 54.50 403 LYS A CA 1
ATOM 3247 C C . LYS A 1 403 ? -14.938 29.358 9.987 1.00 54.50 403 LYS A C 1
ATOM 3249 O O . LYS A 1 403 ? -15.475 28.661 9.132 1.00 54.50 403 LYS A O 1
ATOM 3254 N N . THR A 1 404 ? -15.242 29.277 11.275 1.00 48.34 404 THR A N 1
ATOM 3255 C CA . THR A 1 404 ? -16.452 28.608 11.749 1.00 48.34 404 THR A CA 1
ATOM 3256 C C . THR A 1 404 ? -17.633 29.257 11.041 1.00 48.34 404 THR A C 1
ATOM 3258 O O . THR A 1 404 ? -17.865 30.453 11.217 1.00 48.34 404 THR A O 1
ATOM 3261 N N . ILE A 1 405 ? -18.335 28.497 10.201 1.00 37.78 405 ILE A N 1
ATOM 3262 C CA . ILE A 1 405 ? -19.679 28.882 9.773 1.00 37.78 405 ILE A CA 1
ATOM 3263 C C . ILE A 1 405 ? -20.514 28.822 11.060 1.00 37.78 405 ILE A C 1
ATOM 3265 O O . ILE A 1 405 ? -20.468 27.781 11.724 1.00 37.78 405 ILE A O 1
ATOM 3269 N N . PRO A 1 406 ? -21.161 29.921 11.488 1.00 35.81 406 PRO A N 1
ATOM 3270 C CA . PRO A 1 406 ? -22.034 29.868 12.647 1.00 35.81 406 PRO A CA 1
ATOM 3271 C C . PRO A 1 406 ? -23.130 28.837 12.370 1.00 35.81 406 PRO A C 1
ATOM 3273 O O . PRO A 1 406 ? -23.700 28.822 11.280 1.00 35.81 406 PRO A O 1
ATOM 3276 N N . SER A 1 407 ? -23.309 27.946 13.343 1.00 43.41 407 SER A N 1
ATOM 3277 C CA . SER A 1 407 ? -24.271 26.841 13.364 1.00 43.41 407 SER A CA 1
ATOM 3278 C C . SER A 1 407 ? -25.712 27.285 13.180 1.00 43.41 407 SER A C 1
ATOM 3280 O O . SER A 1 407 ? -26.042 28.365 13.724 1.00 43.41 407 SER A O 1
#

Secondary structure (DSSP, 8-state):
----------------PPP--------------------SS-----EEE-SHHHHHHHHHHHTT-SEEEEEEEEEESSSSSSEEEEEEEEE-SS-EEEEETTT-S--HHHHHHHH-TTSEEEESSHHHHHHHHHHHH-----SEEEHHHHHHHTT-S--SHHHHHHHHH--------TTS-TT-SSPPHHHHHHHHHHHHTHHHHHHHHHHHHHHTT-HHHHHHHHHHHHT---------GGGSTTGGGS-HHHHHHHHHHHHHHHHHHHHTT--HHHHS-HHHHHHHHHS--SSHHHHHT-SSS-HHHHHTHHHHHHHHHHHHH--PPPP----PPPPHHHHHHHHHHHHHHHHHHHHHTS-HHHH--HHHHHHHHHHSS-TT--HHHHHHHHTT-GGGS------

Nearest PDB structures (foldseek):
  1yt3-assembly1_A  TM=7.740E-01  e=2.965E-18  Escherichia coli
  4nlc-assembly1_A  TM=8.693E-01  e=4.336E-16  Trypanosoma brucei brucei TREU927
  5c0y-assembly2_B  TM=8.447E-01  e=1.916E-15  Saccharomyces cerevisiae S288C
  5k36-assembly1_J  TM=8.811E-01  e=8.886E-15  Saccharomyces cerevisiae S288C
  5c0y-assembly1_A  TM=8.374E-01  e=1.506E-14  Saccharomyces cerevisiae S288C

Radius of gyration: 30.45 Å; Cα contacts (8 Å, |Δi|>4): 512; chains: 1; bounding box: 80×107×61 Å

Sequence (407 aa):
MTAPSQTTSSKKTSPENPVFSTPSAASNSSSASSTSSISSAASVSFTYIDSKEPLEHAASAWEQEPVLGIDTESENNLHHYGAYISIIQVAGRRRQWIVDVLALPEVKPLLAIFENRAIQKIFHNADSDLRVIYNQFGCRVQNIFDTQTAALLLGIEDIGLGALLEQFFNVQKKQKFQTADWTRRPLPPELLSYAVKDTLYLIRLRDLFLEKLMKLNRLSWAQEEFAATEHQTFNHQEPSYTDIKGIGYLTDRERAIAKCLFLLREEFARKVDRPVYYVMNTKILKDLAMHPPKTRKAWETMRGVHPIVRKEAQRFFSEVAKGKEERLPHPVTKTRRYTGEQKKQFQKLERVRSAVAGKAGIQSYLILSKEQMRDIVLQGDSPTLRDWQRRLVGEHIPSLKRKTIPS

pLDDT: mean 86.76, std 20.19, range [26.66, 98.88]